Protein AF-0000000072905836 (afdb_homodimer)

Secondary structure (DSSP, 8-state):
--HHHHHHHHHHHHT---BTT--HHHHHHHHHHHHHH--PEEEE-SS-EEEEE--SS-SSEEEEEEE--BEE-TTS-EE-TT-HHHHHHHHHHHHHHHHHS--SSEEEEEEE--TTTT-HHHHTHHHHHHS--SEEEEEEEETTSPTT-EEE-SEEEE-EEEEEEEEEE-B-EETT-GGGSB-HHHHHHHHHHHHGGGGS---SS-EEETTEEESS-EEEEEEEEEEE-S-TTEE-SEEEEEEEEEESSHHHHHHHHHHHHT---TT-EEEEEEEEEE--EEE-HHHHHHHHHHHHHHT--EEE-SS-BSS--GGGGGGGTS-EEEEEEE--S-PPTT-TT----GGGHHHHHHHHHHHHH-/--HHHHHHHHHHHHT---BTT--HHHHHHHHHHHHHH--PEEEE-SS-EEEEE--SS-SSEEEEEEE--BEE-TTS-EE-TT-HHHHHHHHHHHHHHHHHS--SSEEEEEEE--TTTT-HHHHTHHHHHHS--SEEEEEEEETTSPTT-EEE-SEEEE-EEEEEEEEEE-B-EETT-GGGSB-HHHHHHHHHHHHGGGGS---SS-EEETTEEESS-EEEEEEEEEEE-S-TTEE-SEEEEEEEEEESSHHHHHHHHHHHHT---TT-EEEEEEEEEE--EEE-HHHHHHHHHHHHHHT--EEE-SS-BSS--GGGGGGGTS-EEEEEEE--S-PPTT-TT----GGGHHHHHHHHHHHHH-

Organism: NCBI:txid187101

Structure (mmCIF, N/CA/C/O backbone):
data_AF-0000000072905836-model_v1
#
loop_
_entity.id
_entity.type
_entity.pdbx_description
1 polymer 'Peptidase M20 dimerisation domain-containing protein'
#
loop_
_atom_site.group_PDB
_atom_site.id
_atom_site.type_symbol
_atom_site.label_atom_id
_atom_site.label_alt_id
_atom_site.label_comp_id
_atom_site.label_asym_id
_atom_site.label_entity_id
_atom_site.label_seq_id
_atom_site.pdbx_PDB_ins_code
_atom_site.Cartn_x
_atom_site.Cartn_y
_atom_site.Cartn_z
_atom_site.occupancy
_atom_site.B_iso_or_equiv
_atom_site.auth_seq_id
_atom_site.auth_comp_id
_atom_site.auth_asym_id
_atom_site.auth_atom_id
_atom_site.pdbx_PDB_model_num
ATOM 1 N N . MET A 1 1 ? -10.555 -53.812 -10.055 1 70.75 1 MET A N 1
ATOM 2 C CA . MET A 1 1 ? -10.445 -52.719 -9.094 1 70.75 1 MET A CA 1
ATOM 3 C C . MET A 1 1 ? -11.82 -52.156 -8.758 1 70.75 1 MET A C 1
ATOM 5 O O . MET A 1 1 ? -12.664 -52 -9.648 1 70.75 1 MET A O 1
ATOM 9 N N . ASP A 1 2 ? -12.117 -52 -7.547 1 89.94 2 ASP A N 1
ATOM 10 C CA . ASP A 1 2 ? -13.391 -51.469 -7.062 1 89.94 2 ASP A CA 1
ATOM 11 C C . ASP A 1 2 ? -13.414 -49.938 -7.098 1 89.94 2 ASP A C 1
ATOM 13 O O . ASP A 1 2 ? -12.906 -49.281 -6.18 1 89.94 2 ASP A O 1
ATOM 17 N N . ILE A 1 3 ? -14.055 -49.438 -8.156 1 95.62 3 ILE A N 1
ATOM 18 C CA . ILE A 1 3 ? -14.07 -48 -8.383 1 95.62 3 ILE A CA 1
ATOM 19 C C . ILE A 1 3 ? -14.773 -47.312 -7.227 1 95.62 3 ILE A C 1
ATOM 21 O O . ILE A 1 3 ? -14.422 -46.188 -6.863 1 95.62 3 ILE A O 1
ATOM 25 N N . ASN A 1 4 ? -15.703 -47.969 -6.621 1 96.56 4 ASN A N 1
ATOM 26 C CA . ASN A 1 4 ? -16.438 -47.375 -5.504 1 96.56 4 ASN A CA 1
ATOM 27 C C . ASN A 1 4 ? -15.539 -47.125 -4.301 1 96.56 4 ASN A C 1
ATOM 29 O O . ASN A 1 4 ? -15.703 -46.156 -3.58 1 96.56 4 ASN A O 1
ATOM 33 N N . LYS A 1 5 ? -14.648 -48.031 -4.121 1 97.38 5 LYS A N 1
ATOM 34 C CA . LYS A 1 5 ? -13.68 -47.875 -3.041 1 97.38 5 LYS A CA 1
ATOM 35 C C . LYS A 1 5 ? -12.812 -46.625 -3.25 1 97.38 5 LYS A C 1
ATOM 37 O O . LYS A 1 5 ? -12.531 -45.906 -2.301 1 97.38 5 LYS A O 1
ATOM 42 N N . ILE A 1 6 ? -12.43 -46.375 -4.457 1 98.19 6 ILE A N 1
ATOM 43 C CA . ILE A 1 6 ? -11.586 -45.25 -4.785 1 98.19 6 ILE A CA 1
ATOM 44 C C . ILE A 1 6 ? -12.383 -43.938 -4.633 1 98.19 6 ILE A C 1
ATOM 46 O O . ILE A 1 6 ? -11.867 -42.938 -4.121 1 98.19 6 ILE A O 1
ATOM 50 N N . ILE A 1 7 ? -13.633 -43.969 -5.043 1 98.25 7 ILE A N 1
ATOM 51 C CA . ILE A 1 7 ? -14.5 -42.781 -4.938 1 98.25 7 ILE A CA 1
ATOM 52 C C . ILE A 1 7 ? -14.727 -42.438 -3.469 1 98.25 7 ILE A C 1
ATOM 54 O O . ILE A 1 7 ? -14.688 -41.281 -3.088 1 98.25 7 ILE A O 1
ATOM 58 N N . GLU A 1 8 ? -14.945 -43.469 -2.658 1 98.19 8 GLU A N 1
ATOM 59 C CA . GLU A 1 8 ? -15.125 -43.25 -1.227 1 98.19 8 GLU A CA 1
ATOM 60 C C . GLU A 1 8 ? -13.867 -42.656 -0.596 1 98.19 8 GLU A C 1
ATOM 62 O O . GLU A 1 8 ? -13.945 -41.812 0.289 1 98.19 8 GLU A O 1
ATOM 67 N N . PHE A 1 9 ? -12.758 -43.156 -1.013 1 98.19 9 PHE A N 1
ATOM 68 C CA . PHE A 1 9 ? -11.5 -42.625 -0.502 1 98.19 9 PHE A CA 1
ATOM 69 C C . PHE A 1 9 ? -11.336 -41.156 -0.88 1 98.19 9 PHE A C 1
ATOM 71 O O . PHE A 1 9 ? -10.898 -40.344 -0.062 1 98.19 9 PHE A O 1
ATOM 78 N N . ARG A 1 10 ? -11.664 -40.812 -2.164 1 98.44 10 ARG A N 1
ATOM 79 C CA . ARG A 1 10 ? -11.625 -39.438 -2.602 1 98.44 10 ARG A CA 1
ATOM 80 C C . ARG A 1 10 ? -12.469 -38.531 -1.696 1 98.44 10 ARG A C 1
ATOM 82 O O . ARG A 1 10 ? -12.055 -37.438 -1.32 1 98.44 10 ARG A O 1
ATOM 89 N N . LYS A 1 11 ? -13.633 -39.031 -1.305 1 97.94 11 LYS A N 1
ATOM 90 C CA . LYS A 1 11 ? -14.523 -38.281 -0.424 1 97.94 11 LYS A CA 1
ATOM 91 C C . LYS A 1 11 ? -13.906 -38.125 0.96 1 97.94 11 LYS A C 1
ATOM 93 O O . LYS A 1 11 ? -14.102 -37.094 1.605 1 97.94 11 LYS A O 1
ATOM 98 N N . GLU A 1 12 ? -13.227 -39.156 1.392 1 97.75 12 GLU A N 1
ATOM 99 C CA . GLU A 1 12 ? -12.508 -39.062 2.658 1 97.75 12 GLU A CA 1
ATOM 100 C C . GLU A 1 12 ? -11.43 -37.969 2.59 1 97.75 12 GLU A C 1
ATOM 102 O O . GLU A 1 12 ? -11.266 -37.188 3.523 1 97.75 12 GLU A O 1
ATOM 107 N N . LEU A 1 13 ? -10.664 -37.969 1.492 1 98 13 LEU A N 1
ATOM 108 C CA . LEU A 1 13 ? -9.633 -36.969 1.287 1 98 13 LEU A CA 1
ATOM 109 C C . LEU A 1 13 ? -10.234 -35.562 1.258 1 98 13 LEU A C 1
ATOM 111 O O . LEU A 1 13 ? -9.648 -34.625 1.781 1 98 13 LEU A O 1
ATOM 115 N N . HIS A 1 14 ? -11.383 -35.5 0.634 1 97.38 14 HIS A N 1
ATOM 116 C CA . HIS A 1 14 ? -12.078 -34.219 0.492 1 97.38 14 HIS A CA 1
ATOM 117 C C . HIS A 1 14 ? -12.375 -33.594 1.854 1 97.38 14 HIS A C 1
ATOM 119 O O . HIS A 1 14 ? -12.375 -32.375 1.999 1 97.38 14 HIS A O 1
ATOM 125 N N . LYS A 1 15 ? -12.57 -34.406 2.785 1 96.44 15 LYS A N 1
ATOM 126 C CA . LYS A 1 15 ? -12.922 -33.969 4.133 1 96.44 15 LYS A CA 1
ATOM 127 C C . LYS A 1 15 ? -11.672 -33.562 4.922 1 96.44 15 LYS A C 1
ATOM 129 O O . LYS A 1 15 ? -11.773 -33 6.012 1 96.44 15 LYS A O 1
ATOM 134 N N . CYS A 1 16 ? -10.5 -33.812 4.324 1 96.25 16 CYS A N 1
ATOM 135 C CA . CYS A 1 16 ? -9.25 -33.531 5.023 1 96.25 16 CYS A CA 1
ATOM 136 C C . CYS A 1 16 ? -8.367 -32.594 4.223 1 96.25 16 CYS A C 1
ATOM 138 O O . CYS A 1 16 ? -7.246 -32.938 3.846 1 96.25 16 CYS A O 1
ATOM 140 N N . PRO A 1 17 ? -8.859 -31.375 4.043 1 97.25 17 PRO A N 1
ATOM 141 C CA . PRO A 1 17 ? -8.031 -30.406 3.303 1 97.25 17 PRO A CA 1
ATOM 142 C C . PRO A 1 17 ? -6.902 -29.828 4.152 1 97.25 17 PRO A C 1
ATOM 144 O O . PRO A 1 17 ? -7.129 -29.422 5.289 1 97.25 17 PRO A O 1
ATOM 147 N N . GLU A 1 18 ? -5.645 -29.891 3.652 1 98 18 GLU A N 1
ATOM 148 C CA . GLU A 1 18 ? -4.484 -29.25 4.262 1 98 18 GLU A CA 1
ATOM 149 C C . GLU A 1 18 ? -3.699 -28.438 3.23 1 98 18 GLU A C 1
ATOM 151 O O . GLU A 1 18 ? -3.506 -28.891 2.1 1 98 18 GLU A O 1
ATOM 156 N N . ILE A 1 19 ? -3.252 -27.312 3.578 1 96.25 19 ILE A N 1
ATOM 157 C CA . ILE A 1 19 ? -2.619 -26.391 2.645 1 96.25 19 ILE A CA 1
ATOM 158 C C . ILE A 1 19 ? -1.18 -26.828 2.383 1 96.25 19 ILE A C 1
ATOM 160 O O . ILE A 1 19 ? -0.67 -27.734 3.041 1 96.25 19 ILE A O 1
ATOM 164 N N . ALA A 1 20 ? -0.53 -26.141 1.461 1 95 20 ALA A N 1
ATOM 165 C CA . ALA A 1 20 ? 0.83 -26.438 1.013 1 95 20 ALA A CA 1
ATOM 166 C C . ALA A 1 20 ? 1.789 -26.531 2.195 1 95 20 ALA A C 1
ATOM 168 O O . ALA A 1 20 ? 1.793 -25.656 3.068 1 95 20 ALA A O 1
ATOM 169 N N . HIS A 1 21 ? 2.533 -27.578 2.254 1 95.12 21 HIS A N 1
ATOM 170 C CA . HIS A 1 21 ? 3.617 -27.844 3.191 1 95.12 21 HIS A CA 1
ATOM 171 C C . HIS A 1 21 ? 3.074 -28.297 4.547 1 95.12 21 HIS A C 1
ATOM 173 O O . HIS A 1 21 ? 3.846 -28.562 5.469 1 95.12 21 HIS A O 1
ATOM 179 N N . HIS A 1 22 ? 1.764 -28.422 4.711 1 96.12 22 HIS A N 1
ATOM 180 C CA . HIS A 1 22 ? 1.171 -28.828 5.984 1 96.12 22 HIS A CA 1
ATOM 181 C C . HIS A 1 22 ? 0.309 -30.078 5.828 1 96.12 22 HIS A C 1
ATOM 183 O O . HIS A 1 22 ? -0.658 -30.266 6.566 1 96.12 22 HIS A O 1
ATOM 189 N N . GLU A 1 23 ? 0.625 -30.875 4.887 1 97.81 23 GLU A N 1
ATOM 190 C CA . GLU A 1 23 ? -0.243 -32 4.516 1 97.81 23 GLU A CA 1
ATOM 191 C C . GLU A 1 23 ? 0.106 -33.25 5.305 1 97.81 23 GLU A C 1
ATOM 193 O O . GLU A 1 23 ? 0.323 -34.312 4.719 1 97.81 23 GLU A O 1
ATOM 198 N N . VAL A 1 24 ? 0.082 -33.188 6.609 1 97.75 24 VAL A N 1
ATOM 199 C CA . VAL A 1 24 ? 0.482 -34.281 7.461 1 97.75 24 VAL A CA 1
ATOM 200 C C . VAL A 1 24 ? -0.636 -35.344 7.512 1 97.75 24 VAL A C 1
ATOM 202 O O . VAL A 1 24 ? -0.405 -36.5 7.25 1 97.75 24 VAL A O 1
ATOM 205 N N . LYS A 1 25 ? -1.831 -34.906 7.906 1 97.94 25 LYS A N 1
ATOM 206 C CA . LYS A 1 25 ? -2.971 -35.812 7.996 1 97.94 25 LYS A CA 1
ATOM 207 C C . LYS A 1 25 ? -3.311 -36.406 6.629 1 97.94 25 LYS A C 1
ATOM 209 O O . LYS A 1 25 ? -3.652 -37.594 6.523 1 97.94 25 LYS A O 1
ATOM 214 N N . THR A 1 26 ? -3.236 -35.594 5.566 1 98.38 26 THR A N 1
ATOM 215 C CA . THR A 1 26 ? -3.537 -36.031 4.215 1 98.38 26 THR A CA 1
ATOM 216 C C . THR A 1 26 ? -2.584 -37.156 3.795 1 98.38 26 THR A C 1
ATOM 218 O O . THR A 1 26 ? -3.02 -38.188 3.283 1 98.38 26 THR A O 1
ATOM 221 N N . GLN A 1 27 ? -1.314 -37 3.996 1 98.56 27 GLN A N 1
ATOM 222 C CA . GLN A 1 27 ? -0.327 -38 3.633 1 98.56 27 GLN A CA 1
ATOM 223 C C . GLN A 1 27 ? -0.547 -39.312 4.414 1 98.56 27 GLN A C 1
ATOM 225 O O . GLN A 1 27 ? -0.402 -40.406 3.869 1 98.56 27 GLN A O 1
ATOM 230 N N . LYS A 1 28 ? -0.853 -39.125 5.703 1 98.44 28 LYS A N 1
ATOM 231 C CA . LYS A 1 28 ? -1.144 -40.281 6.512 1 98.44 28 LYS A CA 1
ATOM 232 C C . LYS A 1 28 ? -2.316 -41.094 5.938 1 98.44 28 LYS A C 1
ATOM 234 O O . LYS A 1 28 ? -2.271 -42.312 5.867 1 98.44 28 LYS A O 1
ATOM 239 N N . LEU A 1 29 ? -3.361 -40.375 5.566 1 98.56 29 LEU A N 1
ATOM 240 C CA . LEU A 1 29 ? -4.539 -41.031 4.988 1 98.56 29 LEU A CA 1
ATOM 241 C C . LEU A 1 29 ? -4.172 -41.781 3.723 1 98.56 29 LEU A C 1
ATOM 243 O O . LEU A 1 29 ? -4.645 -42.906 3.51 1 98.56 29 LEU A O 1
ATOM 247 N N . ILE A 1 30 ? -3.344 -41.188 2.855 1 98.81 30 ILE A N 1
ATOM 248 C CA . ILE A 1 30 ? -2.955 -41.812 1.595 1 98.81 30 ILE A CA 1
ATOM 249 C C . ILE A 1 30 ? -2.135 -43.062 1.87 1 98.81 30 ILE A C 1
ATOM 251 O O . ILE A 1 30 ? -2.412 -44.125 1.313 1 98.81 30 ILE A O 1
ATOM 255 N N . LYS A 1 31 ? -1.15 -42.969 2.742 1 98.75 31 LYS A N 1
ATOM 256 C CA . LYS A 1 31 ? -0.295 -44.094 3.068 1 98.75 31 LYS A CA 1
ATOM 257 C C . LYS A 1 31 ? -1.104 -45.219 3.688 1 98.75 31 LYS A C 1
ATOM 259 O O . LYS A 1 31 ? -0.899 -46.406 3.355 1 98.75 31 LYS A O 1
ATOM 264 N N . ASP A 1 32 ? -1.98 -44.844 4.637 1 98.69 32 ASP A N 1
ATOM 265 C CA . ASP A 1 32 ? -2.828 -45.844 5.266 1 98.69 32 ASP A CA 1
ATOM 266 C C . ASP A 1 32 ? -3.678 -46.594 4.227 1 98.69 32 ASP A C 1
ATOM 268 O O . ASP A 1 32 ? -3.826 -47.812 4.281 1 98.69 32 ASP A O 1
ATOM 272 N N . PHE A 1 33 ? -4.238 -45.844 3.365 1 98.56 33 PHE A N 1
ATOM 273 C CA . PHE A 1 33 ? -5.043 -46.438 2.309 1 98.56 33 PHE A CA 1
ATOM 274 C C . PHE A 1 33 ? -4.211 -47.406 1.483 1 98.56 33 PHE A C 1
ATOM 276 O O . PHE A 1 33 ? -4.652 -48.531 1.196 1 98.56 33 PHE A O 1
ATOM 283 N N . LEU A 1 34 ? -3.029 -47 1.025 1 98.56 34 LEU A N 1
ATOM 284 C CA . LEU A 1 34 ? -2.158 -47.844 0.209 1 98.56 34 LEU A CA 1
ATOM 285 C C . LEU A 1 34 ? -1.763 -49.125 0.96 1 98.56 34 LEU A C 1
ATOM 287 O O . LEU A 1 34 ? -1.787 -50.219 0.394 1 98.56 34 LEU A O 1
ATOM 291 N N . ARG A 1 35 ? -1.426 -48.938 2.223 1 98.44 35 ARG A N 1
ATOM 292 C CA . ARG A 1 35 ? -1.026 -50.094 3.029 1 98.44 35 ARG A CA 1
ATOM 293 C C . ARG A 1 35 ? -2.168 -51.094 3.154 1 98.44 35 ARG A C 1
ATOM 295 O O . ARG A 1 35 ? -1.936 -52.312 3.18 1 98.44 35 ARG A O 1
ATOM 302 N N . ALA A 1 36 ? -3.322 -50.656 3.213 1 97.94 36 ALA A N 1
ATOM 303 C CA . ALA A 1 36 ? -4.492 -51.5 3.43 1 97.94 36 ALA A CA 1
ATOM 304 C C . ALA A 1 36 ? -4.922 -52.188 2.135 1 97.94 36 ALA A C 1
ATOM 306 O O . ALA A 1 36 ? -5.543 -53.25 2.162 1 97.94 36 ALA A O 1
ATOM 307 N N . ASN A 1 37 ? -4.578 -51.625 1.023 1 97.56 37 ASN A N 1
ATOM 308 C CA . ASN A 1 37 ? -5.242 -52.094 -0.192 1 97.56 37 ASN A CA 1
ATOM 309 C C . ASN A 1 37 ? -4.23 -52.5 -1.256 1 97.56 37 ASN A C 1
ATOM 311 O O . ASN A 1 37 ? -4.613 -52.969 -2.326 1 97.56 37 ASN A O 1
ATOM 315 N N . THR A 1 38 ? -2.975 -52.281 -1.044 1 97.56 38 THR A N 1
ATOM 316 C CA . THR A 1 38 ? -1.96 -52.594 -2.045 1 97.56 38 THR A CA 1
ATOM 317 C C . THR A 1 38 ? -0.714 -53.188 -1.386 1 97.56 38 THR A C 1
ATOM 319 O O . THR A 1 38 ? -0.604 -53.188 -0.158 1 97.56 38 THR A O 1
ATOM 322 N N . ASN A 1 39 ? 0.221 -53.719 -2.207 1 97.12 39 ASN A N 1
ATOM 323 C CA . ASN A 1 39 ? 1.482 -54.25 -1.724 1 97.12 39 ASN A CA 1
ATOM 324 C C . ASN A 1 39 ? 2.674 -53.438 -2.199 1 97.12 39 ASN A C 1
ATOM 326 O O . ASN A 1 39 ? 3.807 -53.906 -2.205 1 97.12 39 ASN A O 1
ATOM 330 N N . VAL A 1 40 ? 2.422 -52.219 -2.627 1 97.81 40 VAL A N 1
ATOM 331 C CA . VAL A 1 40 ? 3.506 -51.375 -3.123 1 97.81 40 VAL A CA 1
ATOM 332 C C . VAL A 1 40 ? 4.445 -51.031 -1.977 1 97.81 40 VAL A C 1
ATOM 334 O O . VAL A 1 40 ? 4.035 -51 -0.813 1 97.81 40 VAL A O 1
ATOM 337 N N . GLU A 1 41 ? 5.676 -50.75 -2.332 1 98.12 41 GLU A N 1
ATOM 338 C CA . GLU A 1 41 ? 6.66 -50.25 -1.368 1 98.12 41 GLU A CA 1
ATOM 339 C C . GLU A 1 41 ? 6.547 -48.75 -1.178 1 98.12 41 GLU A C 1
ATOM 341 O O . GLU A 1 41 ? 6.711 -48 -2.131 1 98.12 41 GLU A O 1
ATOM 346 N N . ILE A 1 42 ? 6.289 -48.375 0.078 1 98.62 42 ILE A N 1
ATOM 347 C CA . ILE A 1 42 ? 6.168 -46.969 0.377 1 98.62 42 ILE A CA 1
ATOM 348 C C . ILE A 1 42 ? 7.488 -46.438 0.932 1 98.62 42 ILE A C 1
ATOM 350 O O . ILE A 1 42 ? 8.039 -47 1.878 1 98.62 42 ILE A O 1
ATOM 354 N N . VAL A 1 43 ? 8 -45.406 0.309 1 98.56 43 VAL A N 1
ATOM 355 C CA . VAL A 1 43 ? 9.211 -44.719 0.766 1 98.56 43 VAL A CA 1
ATOM 356 C C . VAL A 1 43 ? 8.867 -43.344 1.279 1 98.56 43 VAL A C 1
ATOM 358 O O . VAL A 1 43 ? 8.391 -42.5 0.519 1 98.56 43 VAL A O 1
ATOM 361 N N . GLU A 1 44 ? 9.164 -43.125 2.561 1 97.94 44 GLU A N 1
ATOM 362 C CA . GLU A 1 44 ? 8.82 -41.844 3.193 1 97.94 44 GLU A CA 1
ATOM 363 C C . GLU A 1 44 ? 10.023 -40.906 3.254 1 97.94 44 GLU A C 1
ATOM 365 O O . GLU A 1 44 ? 11.141 -41.344 3.525 1 97.94 44 GLU A O 1
ATOM 370 N N . GLU A 1 45 ? 9.828 -39.75 2.85 1 97.12 45 GLU A N 1
ATOM 371 C CA . GLU A 1 45 ? 10.812 -38.688 2.949 1 97.12 45 GLU A CA 1
ATOM 372 C C . GLU A 1 45 ? 10.312 -37.531 3.844 1 97.12 45 GLU A C 1
ATOM 374 O O . GLU A 1 45 ? 9.242 -37.656 4.453 1 97.12 45 GLU A O 1
ATOM 379 N N . ASP A 1 46 ? 11.117 -36.5 4.008 1 94.62 46 ASP A N 1
ATOM 380 C CA . ASP A 1 46 ? 10.727 -35.375 4.844 1 94.62 46 ASP A CA 1
ATOM 381 C C . ASP A 1 46 ? 9.641 -34.531 4.172 1 94.62 46 ASP A C 1
ATOM 383 O O . ASP A 1 46 ? 9.945 -33.656 3.365 1 94.62 46 ASP A O 1
ATOM 387 N N . GLY A 1 47 ? 8.391 -34.812 4.566 1 95.38 47 GLY A N 1
ATOM 388 C CA . GLY A 1 47 ? 7.277 -34 4.102 1 95.38 47 GLY A CA 1
ATOM 389 C C . GLY A 1 47 ? 6.668 -34.5 2.809 1 95.38 47 GLY A C 1
ATOM 390 O O . GLY A 1 47 ? 5.75 -33.906 2.266 1 95.38 47 GLY A O 1
ATOM 391 N N . TRP A 1 48 ? 7.207 -35.5 2.197 1 97.75 48 TRP A N 1
ATOM 392 C CA . TRP A 1 48 ? 6.668 -36.094 0.984 1 97.75 48 TRP A CA 1
ATOM 393 C C . TRP A 1 48 ? 6.98 -37.594 0.938 1 97.75 48 TRP A C 1
ATOM 395 O O . TRP A 1 48 ? 7.652 -38.125 1.825 1 97.75 48 TRP A O 1
ATOM 405 N N . PHE A 1 49 ? 6.379 -38.344 -0.027 1 98.62 49 PHE A N 1
ATOM 406 C CA . PHE A 1 49 ? 6.625 -39.781 -0.122 1 98.62 49 PHE A CA 1
ATOM 407 C C . PHE A 1 49 ? 6.312 -40.312 -1.523 1 98.62 49 PHE A C 1
ATOM 409 O O . PHE A 1 49 ? 5.781 -39.562 -2.355 1 98.62 49 PHE A O 1
ATOM 416 N N . TYR A 1 50 ? 6.785 -41.438 -1.839 1 98.81 50 TYR A N 1
ATOM 417 C CA . TYR A 1 50 ? 6.461 -42.094 -3.092 1 98.81 50 TYR A CA 1
ATOM 418 C C . TYR A 1 50 ? 6.336 -43.594 -2.881 1 98.81 50 TYR A C 1
ATOM 420 O O . TYR A 1 50 ? 6.691 -44.125 -1.821 1 98.81 50 TYR A O 1
ATOM 428 N N . ALA A 1 51 ? 5.711 -44.281 -3.812 1 98.81 51 ALA A N 1
ATOM 429 C CA . ALA A 1 51 ? 5.586 -45.75 -3.826 1 98.81 51 ALA A CA 1
ATOM 430 C C . ALA A 1 51 ? 6.277 -46.344 -5.047 1 98.81 51 ALA A C 1
ATOM 432 O O . ALA A 1 51 ? 6.434 -45.688 -6.07 1 98.81 51 ALA A O 1
ATOM 433 N N . LYS A 1 52 ? 6.699 -47.562 -4.91 1 98.5 52 LYS A N 1
ATOM 434 C CA . LYS A 1 52 ? 7.398 -48.281 -5.988 1 98.5 52 LYS A CA 1
ATOM 435 C C . LYS A 1 52 ? 6.719 -49.594 -6.316 1 98.5 52 LYS A C 1
ATOM 437 O O . LYS A 1 52 ? 6.246 -50.312 -5.418 1 98.5 52 LYS A O 1
ATOM 442 N N . MET A 1 53 ? 6.625 -49.812 -7.582 1 98.38 53 MET A N 1
ATOM 443 C CA . MET A 1 53 ? 6.16 -51.094 -8.102 1 98.38 53 MET A CA 1
ATOM 444 C C . MET A 1 53 ? 7.168 -51.688 -9.086 1 98.38 53 MET A C 1
ATOM 446 O O . MET A 1 53 ? 7.496 -51.062 -10.094 1 98.38 53 MET A O 1
ATOM 450 N N . LYS A 1 54 ? 7.641 -52.906 -8.734 1 97.44 54 LYS A N 1
ATOM 451 C CA . LYS A 1 54 ? 8.578 -53.562 -9.633 1 97.44 54 LYS A CA 1
ATOM 452 C C . LYS A 1 54 ? 7.855 -54.125 -10.852 1 97.44 54 LYS A C 1
ATOM 454 O O . LYS A 1 54 ? 6.797 -54.75 -10.719 1 97.44 54 LYS A O 1
ATOM 459 N N . GLY A 1 55 ? 8.414 -53.906 -12.031 1 97.25 55 GLY A N 1
ATOM 460 C CA . GLY A 1 55 ? 7.867 -54.469 -13.258 1 97.25 55 GLY A CA 1
ATOM 461 C C . GLY A 1 55 ? 8.195 -55.938 -13.445 1 97.25 55 GLY A C 1
ATOM 462 O O . GLY A 1 55 ? 9.031 -56.469 -12.727 1 97.25 55 GLY A O 1
ATOM 463 N N . LEU A 1 56 ? 7.527 -56.531 -14.367 1 97.25 56 LEU A N 1
ATOM 464 C CA . LEU A 1 56 ? 7.727 -57.938 -14.656 1 97.25 56 LEU A CA 1
ATOM 465 C C . LEU A 1 56 ? 9.062 -58.156 -15.352 1 97.25 56 LEU A C 1
ATOM 467 O O . LEU A 1 56 ? 9.766 -59.125 -15.055 1 97.25 56 LEU A O 1
ATOM 471 N N . ASN A 1 57 ? 9.383 -57.344 -16.328 1 96.88 57 ASN A N 1
ATOM 472 C CA . ASN A 1 57 ? 10.625 -57.344 -17.094 1 96.88 57 ASN A CA 1
ATOM 473 C C . ASN A 1 57 ? 11.055 -55.938 -17.469 1 96.88 57 ASN A C 1
ATOM 475 O O . ASN A 1 57 ? 11.062 -55.562 -18.641 1 96.88 57 ASN A O 1
ATOM 479 N N . PRO A 1 58 ? 11.523 -55.25 -16.453 1 96.62 58 PRO A N 1
ATOM 480 C CA . PRO A 1 58 ? 11.703 -53.812 -16.609 1 96.62 58 PRO A CA 1
ATOM 481 C C . PRO A 1 58 ? 12.883 -53.469 -17.531 1 96.62 58 PRO A C 1
ATOM 483 O O . PRO A 1 58 ? 13.938 -54.094 -17.438 1 96.62 58 PRO A O 1
ATOM 486 N N . THR A 1 59 ? 12.695 -52.562 -18.406 1 97.06 59 THR A N 1
ATOM 487 C CA . THR A 1 59 ? 13.75 -51.969 -19.219 1 97.06 59 THR A CA 1
ATOM 488 C C . THR A 1 59 ? 13.914 -50.5 -18.906 1 97.06 59 THR A C 1
ATOM 490 O O . THR A 1 59 ? 14.898 -49.875 -19.297 1 97.06 59 THR A O 1
ATOM 493 N N . LYS A 1 60 ? 13.016 -49.906 -18.266 1 97.75 60 LYS A N 1
ATOM 494 C CA . LYS A 1 60 ? 13.047 -48.531 -17.828 1 97.75 60 LYS A CA 1
ATOM 495 C C . LYS A 1 60 ? 12.18 -48.312 -16.578 1 97.75 60 LYS A C 1
ATOM 497 O O . LYS A 1 60 ? 11.5 -49.25 -16.141 1 97.75 60 LYS A O 1
ATOM 502 N N . THR A 1 61 ? 12.242 -47.156 -15.992 1 98.44 61 THR A N 1
ATOM 503 C CA . THR A 1 61 ? 11.406 -46.75 -14.875 1 98.44 61 THR A CA 1
ATOM 504 C C . THR A 1 61 ? 10.562 -45.531 -15.25 1 98.44 61 THR A C 1
ATOM 506 O O . THR A 1 61 ? 11.094 -44.531 -15.734 1 98.44 61 THR A O 1
ATOM 509 N N . ILE A 1 62 ? 9.273 -45.625 -15.102 1 98.31 62 ILE A N 1
ATOM 510 C CA . ILE A 1 62 ? 8.352 -44.531 -15.359 1 98.31 62 ILE A CA 1
ATOM 511 C C . ILE A 1 62 ? 7.805 -44 -14.039 1 98.31 62 ILE A C 1
ATOM 513 O O . ILE A 1 62 ? 7.641 -44.75 -13.078 1 98.31 62 ILE A O 1
ATOM 517 N N . ALA A 1 63 ? 7.59 -42.719 -13.961 1 98.81 63 ALA A N 1
ATOM 518 C CA . ALA A 1 63 ? 7.027 -42.125 -12.75 1 98.81 63 ALA A CA 1
ATOM 519 C C . ALA A 1 63 ? 5.707 -41.406 -13.055 1 98.81 63 ALA A C 1
ATOM 521 O O . ALA A 1 63 ? 5.535 -40.812 -14.125 1 98.81 63 ALA A O 1
ATOM 522 N N . PHE A 1 64 ? 4.766 -41.5 -12.156 1 98.94 64 PHE A N 1
ATOM 523 C CA . PHE A 1 64 ? 3.527 -40.75 -12.141 1 98.94 64 PHE A CA 1
ATOM 524 C C . PHE A 1 64 ? 3.479 -39.812 -10.93 1 98.94 64 PHE A C 1
ATOM 526 O O . PHE A 1 64 ? 3.799 -40.219 -9.812 1 98.94 64 PHE A O 1
ATOM 533 N N . ARG A 1 65 ? 3.105 -38.531 -11.125 1 98.88 65 ARG A N 1
ATOM 534 C CA . ARG A 1 65 ? 3.023 -37.531 -10.039 1 98.88 65 ARG A CA 1
ATOM 535 C C . ARG A 1 65 ? 1.574 -37.188 -9.727 1 98.88 65 ARG A C 1
ATOM 537 O O . ARG A 1 65 ? 0.78 -36.938 -10.633 1 98.88 65 ARG A O 1
ATOM 544 N N . SER A 1 66 ? 1.181 -37.25 -8.5 1 98.62 66 SER A N 1
ATOM 545 C CA . SER A 1 66 ? -0.062 -36.656 -8 1 98.62 66 SER A CA 1
ATOM 546 C C . SER A 1 66 ? 0.202 -35.688 -6.855 1 98.62 66 SER A C 1
ATOM 548 O O . SER A 1 66 ? 1.071 -35.906 -6.016 1 98.62 66 SER A O 1
ATOM 550 N N . ASP A 1 67 ? -0.463 -34.594 -6.871 1 98.12 67 ASP A N 1
ATOM 551 C CA . ASP A 1 67 ? -0.409 -33.625 -5.777 1 98.12 67 ASP A CA 1
ATOM 552 C C . ASP A 1 67 ? -1.588 -33.812 -4.824 1 98.12 67 ASP A C 1
ATOM 554 O O . ASP A 1 67 ? -2.516 -34.594 -5.117 1 98.12 67 ASP A O 1
ATOM 558 N N . HIS A 1 68 ? -1.435 -33.219 -3.566 1 98.38 68 HIS A N 1
ATOM 559 C CA . HIS A 1 68 ? -2.516 -33.531 -2.631 1 98.38 68 HIS A CA 1
ATOM 560 C C . HIS A 1 68 ? -2.766 -32.344 -1.691 1 98.38 68 HIS A C 1
ATOM 562 O O . HIS A 1 68 ? -3.555 -32.469 -0.75 1 98.38 68 HIS A O 1
ATOM 568 N N . ASP A 1 69 ? -2.125 -31.172 -1.957 1 97.56 69 ASP A N 1
ATOM 569 C CA . ASP A 1 69 ? -2.377 -30.016 -1.11 1 97.56 69 ASP A CA 1
ATOM 570 C C . ASP A 1 69 ? -3.717 -29.359 -1.453 1 97.56 69 ASP A C 1
ATOM 572 O O . ASP A 1 69 ? -4.258 -29.578 -2.539 1 97.56 69 ASP A O 1
ATOM 576 N N . ALA A 1 70 ? -4.266 -28.609 -0.44 1 97.12 70 ALA A N 1
ATOM 577 C CA . ALA A 1 70 ? -5.504 -27.859 -0.591 1 97.12 70 ALA A CA 1
ATOM 578 C C . ALA A 1 70 ? -5.234 -26.359 -0.608 1 97.12 70 ALA A C 1
ATOM 580 O O . ALA A 1 70 ? -4.078 -25.922 -0.628 1 97.12 70 ALA A O 1
ATOM 581 N N . ILE A 1 71 ? -6.328 -25.578 -0.802 1 94.31 71 ILE A N 1
ATOM 582 C CA . ILE A 1 71 ? -6.203 -24.125 -0.841 1 94.31 71 ILE A CA 1
ATOM 583 C C . ILE A 1 71 ? -7.172 -23.5 0.16 1 94.31 71 ILE A C 1
ATOM 585 O O . ILE A 1 71 ? -7.969 -24.203 0.785 1 94.31 71 ILE A O 1
ATOM 589 N N . MET A 1 72 ? -6.973 -22.203 0.37 1 91.31 72 MET A N 1
ATOM 590 C CA . MET A 1 72 ? -7.852 -21.422 1.242 1 91.31 72 MET A CA 1
ATOM 591 C C . MET A 1 72 ? -8.898 -20.672 0.428 1 91.31 72 MET A C 1
ATOM 593 O O . MET A 1 72 ? -8.586 -20.109 -0.627 1 91.31 72 MET A O 1
ATOM 597 N N . ASN A 1 73 ? -10.133 -20.625 0.923 1 88.19 73 ASN A N 1
ATOM 598 C CA . ASN A 1 73 ? -11.148 -19.812 0.272 1 88.19 73 ASN A CA 1
ATOM 599 C C . ASN A 1 73 ? -11.172 -18.391 0.845 1 88.19 73 ASN A C 1
ATOM 601 O O . ASN A 1 73 ? -10.305 -18.016 1.628 1 88.19 73 ASN A O 1
ATOM 605 N N . SER A 1 74 ? -12.102 -17.641 0.322 1 78.56 74 SER A N 1
ATOM 606 C CA . SER A 1 74 ? -12.188 -16.234 0.703 1 78.56 74 SER A CA 1
ATOM 607 C C . SER A 1 74 ? -12.508 -16.078 2.186 1 78.56 74 SER A C 1
ATOM 609 O O . SER A 1 74 ? -12.211 -15.039 2.785 1 78.56 74 SER A O 1
ATOM 611 N N . LYS A 1 75 ? -13.094 -17.078 2.9 1 90.12 75 LYS A N 1
ATOM 612 C CA . LYS A 1 75 ? -13.453 -17.047 4.316 1 90.12 75 LYS A CA 1
ATOM 613 C C . LYS A 1 75 ? -12.344 -17.641 5.176 1 90.12 75 LYS A C 1
ATOM 615 O O . LYS A 1 75 ? -12.562 -17.969 6.348 1 90.12 75 LYS A O 1
ATOM 620 N N . ASN A 1 76 ? -11.227 -17.906 4.492 1 87.75 76 ASN A N 1
ATOM 621 C CA . ASN A 1 76 ? -10.062 -18.469 5.156 1 87.75 76 ASN A CA 1
ATOM 622 C C . ASN A 1 76 ? -10.312 -19.906 5.609 1 87.75 76 ASN A C 1
ATOM 624 O O . ASN A 1 76 ? -9.867 -20.312 6.684 1 87.75 76 ASN A O 1
ATOM 628 N N . GLU A 1 77 ? -11.047 -20.562 4.871 1 94.12 77 GLU A N 1
ATOM 629 C CA . GLU A 1 77 ? -11.289 -21.984 5.113 1 94.12 77 GLU A CA 1
ATOM 630 C C . GLU A 1 77 ? -10.562 -22.844 4.09 1 94.12 77 GLU A C 1
ATOM 632 O O . GLU A 1 77 ? -10.555 -22.531 2.896 1 94.12 77 GLU A O 1
ATOM 637 N N . MET A 1 78 ? -9.984 -23.891 4.57 1 95.44 78 MET A N 1
ATOM 638 C CA . MET A 1 78 ? -9.266 -24.797 3.689 1 95.44 78 MET A CA 1
ATOM 639 C C . MET A 1 78 ? -10.234 -25.719 2.953 1 95.44 78 MET A C 1
ATOM 641 O O . MET A 1 78 ? -11.211 -26.188 3.535 1 95.44 78 MET A O 1
ATOM 645 N N . PHE A 1 79 ? -10.008 -25.953 1.712 1 95.62 79 PHE A N 1
ATOM 646 C CA . PHE A 1 79 ? -10.805 -26.906 0.95 1 95.62 79 PHE A CA 1
ATOM 647 C C . PHE A 1 79 ? -10.055 -27.375 -0.287 1 95.62 79 PHE A C 1
ATOM 649 O O . PHE A 1 79 ? -9.117 -26.719 -0.741 1 95.62 79 PHE A O 1
ATOM 656 N N . HIS A 1 80 ? -10.422 -28.531 -0.828 1 96.25 80 HIS A N 1
ATOM 657 C CA . HIS A 1 80 ? -9.828 -29.031 -2.062 1 96.25 80 HIS A CA 1
ATOM 658 C C . HIS A 1 80 ? -10.453 -28.359 -3.283 1 96.25 80 HIS A C 1
ATOM 660 O O . HIS A 1 80 ? -11.102 -29.031 -4.098 1 96.25 80 HIS A O 1
ATOM 666 N N . GLY A 1 81 ? -10.102 -27.141 -3.443 1 94.88 81 GLY A N 1
ATOM 667 C CA . GLY A 1 81 ? -10.703 -26.328 -4.492 1 94.88 81 GLY A CA 1
ATOM 668 C C . GLY A 1 81 ? -10.008 -26.469 -5.832 1 94.88 81 GLY A C 1
ATOM 669 O O . GLY A 1 81 ? -10.422 -25.859 -6.82 1 94.88 81 GLY A O 1
ATOM 670 N N . CYS A 1 82 ? -8.984 -27.281 -5.914 1 95.19 82 CYS A N 1
ATOM 671 C CA . CYS A 1 82 ? -8.242 -27.438 -7.156 1 95.19 82 CYS A CA 1
ATOM 672 C C . CYS A 1 82 ? -8.281 -28.891 -7.625 1 95.19 82 CYS A C 1
ATOM 674 O O . CYS A 1 82 ? -7.633 -29.25 -8.609 1 95.19 82 CYS A O 1
ATOM 676 N N . GLY A 1 83 ? -8.914 -29.781 -6.84 1 97.31 83 GLY A N 1
ATOM 677 C CA . GLY A 1 83 ? -9.172 -31.141 -7.273 1 97.31 83 GLY A CA 1
ATOM 678 C C . GLY A 1 83 ? -8.031 -32.094 -6.973 1 97.31 83 GLY A C 1
ATOM 679 O O . GLY A 1 83 ? -7.969 -33.188 -7.527 1 97.31 83 GLY A O 1
ATOM 680 N N . HIS A 1 84 ? -7.09 -31.688 -6.07 1 98.38 84 HIS A N 1
ATOM 681 C CA . HIS A 1 84 ? -5.945 -32.531 -5.781 1 98.38 84 HIS A CA 1
ATOM 682 C C . HIS A 1 84 ? -6.379 -33.812 -5.094 1 98.38 84 HIS A C 1
ATOM 684 O O . HIS A 1 84 ? -5.691 -34.844 -5.188 1 98.38 84 HIS A O 1
ATOM 690 N N . ASP A 1 85 ? -7.504 -33.781 -4.398 1 98.31 85 ASP A N 1
ATOM 691 C CA . ASP A 1 85 ? -8.062 -35 -3.838 1 98.31 85 ASP A CA 1
ATOM 692 C C . ASP A 1 85 ? -8.438 -36 -4.941 1 98.31 85 ASP A C 1
ATOM 694 O O . ASP A 1 85 ? -8.25 -37.219 -4.785 1 98.31 85 ASP A O 1
ATOM 698 N N . GLY A 1 86 ? -8.914 -35.531 -6.035 1 98.56 86 GLY A N 1
ATOM 699 C CA . GLY A 1 86 ? -9.188 -36.344 -7.195 1 98.56 86 GLY A CA 1
ATOM 700 C C . GLY A 1 86 ? -7.938 -36.938 -7.82 1 98.56 86 GLY A C 1
ATOM 701 O O . GLY A 1 86 ? -7.906 -38.094 -8.195 1 98.56 86 GLY A O 1
ATOM 702 N N . HIS A 1 87 ? -6.848 -36.094 -7.969 1 98.81 87 HIS A N 1
ATOM 703 C CA . HIS A 1 87 ? -5.574 -36.594 -8.484 1 98.81 87 HIS A CA 1
ATOM 704 C C . HIS A 1 87 ? -5.047 -37.75 -7.664 1 98.81 87 HIS A C 1
ATOM 706 O O . HIS A 1 87 ? -4.613 -38.75 -8.219 1 98.81 87 HIS A O 1
ATOM 712 N N . THR A 1 88 ? -5.098 -37.562 -6.383 1 98.75 88 THR A N 1
ATOM 713 C CA . THR A 1 88 ? -4.605 -38.562 -5.457 1 98.75 88 THR A CA 1
ATOM 714 C C . THR A 1 88 ? -5.422 -39.844 -5.566 1 98.75 88 THR A C 1
ATOM 716 O O . THR A 1 88 ? -4.867 -40.969 -5.586 1 98.75 88 THR A O 1
ATOM 719 N N . ALA A 1 89 ? -6.715 -39.719 -5.629 1 98.75 89 ALA A N 1
ATOM 720 C CA . ALA A 1 89 ? -7.586 -40.875 -5.789 1 98.75 89 ALA A CA 1
ATOM 721 C C . ALA A 1 89 ? -7.262 -41.625 -7.074 1 98.75 89 ALA A C 1
ATOM 723 O O . ALA A 1 89 ? -7.195 -42.844 -7.078 1 98.75 89 ALA A O 1
ATOM 724 N N . ILE A 1 90 ? -7.074 -40.906 -8.125 1 98.81 90 ILE A N 1
ATOM 725 C CA . ILE A 1 90 ? -6.723 -41.5 -9.406 1 98.81 90 ILE A CA 1
ATOM 726 C C . ILE A 1 90 ? -5.426 -42.312 -9.273 1 98.81 90 ILE A C 1
ATOM 728 O O . ILE A 1 90 ? -5.332 -43.438 -9.742 1 98.81 90 ILE A O 1
ATOM 732 N N . MET A 1 91 ? -4.457 -41.719 -8.617 1 98.88 91 MET A N 1
ATOM 733 C CA . MET A 1 91 ? -3.168 -42.406 -8.438 1 98.88 91 MET A CA 1
ATOM 734 C C . MET A 1 91 ? -3.33 -43.688 -7.645 1 98.88 91 MET A C 1
ATOM 736 O O . MET A 1 91 ? -2.801 -44.719 -8.031 1 98.88 91 MET A O 1
ATOM 740 N N . CYS A 1 92 ? -4.086 -43.625 -6.535 1 98.75 92 CYS A N 1
ATOM 741 C CA . CYS A 1 92 ? -4.324 -44.812 -5.715 1 98.75 92 CYS A CA 1
ATOM 742 C C . CYS A 1 92 ? -5.059 -45.875 -6.508 1 98.75 92 CYS A C 1
ATOM 744 O O . CYS A 1 92 ? -4.711 -47.062 -6.43 1 98.75 92 CYS A O 1
ATOM 746 N N . GLY A 1 93 ? -6.055 -45.469 -7.254 1 98.75 93 GLY A N 1
ATOM 747 C CA . GLY A 1 93 ? -6.75 -46.406 -8.125 1 98.75 93 GLY A CA 1
ATOM 748 C C . GLY A 1 93 ? -5.852 -47.031 -9.18 1 98.75 93 GLY A C 1
ATOM 749 O O . GLY A 1 93 ? -5.988 -48.188 -9.508 1 98.75 93 GLY A O 1
ATOM 750 N N . THR A 1 94 ? -4.941 -46.219 -9.758 1 98.75 94 THR A N 1
ATOM 751 C CA . THR A 1 94 ? -3.975 -46.719 -10.734 1 98.75 94 THR A CA 1
ATOM 752 C C . THR A 1 94 ? -3.104 -47.812 -10.109 1 98.75 94 THR A C 1
ATOM 754 O O . THR A 1 94 ? -2.893 -48.844 -10.719 1 98.75 94 THR A O 1
ATOM 757 N N . ILE A 1 95 ? -2.623 -47.562 -8.906 1 98.69 95 ILE A N 1
ATOM 758 C CA . ILE A 1 95 ? -1.78 -48.531 -8.211 1 98.69 95 ILE A CA 1
ATOM 759 C C . ILE A 1 95 ? -2.545 -49.844 -8.023 1 98.69 95 ILE A C 1
ATOM 761 O O . ILE A 1 95 ? -2.029 -50.906 -8.328 1 98.69 95 ILE A O 1
ATOM 765 N N . MET A 1 96 ? -3.76 -49.75 -7.547 1 98.25 96 MET A N 1
ATOM 766 C CA . MET A 1 96 ? -4.578 -50.938 -7.324 1 98.25 96 MET A CA 1
ATOM 767 C C . MET A 1 96 ? -4.809 -51.719 -8.633 1 98.25 96 MET A C 1
ATOM 769 O O . MET A 1 96 ? -4.73 -52.938 -8.664 1 98.25 96 MET A O 1
ATOM 773 N N . ALA A 1 97 ? -5.105 -51 -9.68 1 98 97 ALA A N 1
ATOM 774 C CA . ALA A 1 97 ? -5.348 -51.594 -10.984 1 98 97 ALA A CA 1
ATOM 775 C C . ALA A 1 97 ? -4.102 -52.312 -11.492 1 98 97 ALA A C 1
ATOM 777 O O . ALA A 1 97 ? -4.195 -53.406 -12.078 1 98 97 ALA A O 1
ATOM 778 N N . LEU A 1 98 ? -2.939 -51.75 -11.266 1 97.88 98 LEU A N 1
ATOM 779 C CA . LEU A 1 98 ? -1.688 -52.312 -11.758 1 97.88 98 LEU A CA 1
ATOM 780 C C . LEU A 1 98 ? -1.267 -53.531 -10.922 1 97.88 98 LEU A C 1
ATOM 782 O O . LEU A 1 98 ? -0.482 -54.344 -11.383 1 97.88 98 LEU A O 1
ATOM 786 N N . GLU A 1 99 ? -1.704 -53.562 -9.703 1 95.56 99 GLU A N 1
ATOM 787 C CA . GLU A 1 99 ? -1.456 -54.75 -8.906 1 95.56 99 GLU A CA 1
ATOM 788 C C . GLU A 1 99 ? -2.127 -55.969 -9.523 1 95.56 99 GLU A C 1
ATOM 790 O O . GLU A 1 99 ? -1.595 -57.094 -9.453 1 95.56 99 GLU A O 1
ATOM 795 N N . GLU A 1 100 ? -3.258 -55.719 -10.047 1 94.56 100 GLU A N 1
ATOM 796 C CA . GLU A 1 100 ? -4.004 -56.781 -10.695 1 94.56 100 GLU A CA 1
ATOM 797 C C . GLU A 1 100 ? -3.43 -57.125 -12.078 1 94.56 100 GLU A C 1
ATOM 799 O O . GLU A 1 100 ? -3.561 -58.219 -12.562 1 94.56 100 GLU A O 1
ATOM 804 N N . ASP A 1 101 ? -2.846 -56.188 -12.68 1 95.75 101 ASP A N 1
ATOM 805 C CA . ASP A 1 101 ? -2.242 -56.281 -14 1 95.75 101 ASP A CA 1
ATOM 806 C C . ASP A 1 101 ? -0.86 -55.656 -14.023 1 95.75 101 ASP A C 1
ATOM 808 O O . ASP A 1 101 ? -0.697 -54.531 -14.539 1 95.75 101 ASP A O 1
ATOM 812 N N . ARG A 1 102 ? 0.118 -56.375 -13.633 1 96.5 102 ARG A N 1
ATOM 813 C CA . ARG A 1 102 ? 1.455 -55.844 -13.375 1 96.5 102 ARG A CA 1
ATOM 814 C C . ARG A 1 102 ? 2.094 -55.344 -14.664 1 96.5 102 ARG A C 1
ATOM 816 O O . ARG A 1 102 ? 2.047 -56 -15.695 1 96.5 102 ARG A O 1
ATOM 823 N N . PRO A 1 103 ? 2.629 -54.156 -14.625 1 97.31 103 PRO A N 1
ATOM 824 C CA . PRO A 1 103 ? 3.291 -53.625 -15.812 1 97.31 103 PRO A CA 1
ATOM 825 C C . PRO A 1 103 ? 4.645 -54.281 -16.094 1 97.31 103 PRO A C 1
ATOM 827 O O . PRO A 1 103 ? 5.195 -54.938 -15.211 1 97.31 103 PRO A O 1
ATOM 830 N N . PHE A 1 104 ? 5.125 -54.094 -17.312 1 96.38 104 PHE A N 1
ATOM 831 C CA . PHE A 1 104 ? 6.422 -54.625 -17.672 1 96.38 104 PHE A CA 1
ATOM 832 C C . PHE A 1 104 ? 7.551 -53.844 -17.016 1 96.38 104 PHE A C 1
ATOM 834 O O . PHE A 1 104 ? 8.5 -54.438 -16.5 1 96.38 104 PHE A O 1
ATOM 841 N N . ASN A 1 105 ? 7.441 -52.562 -17 1 98 105 ASN A N 1
ATOM 842 C CA . ASN A 1 105 ? 8.492 -51.688 -16.484 1 98 105 ASN A CA 1
ATOM 843 C C . ASN A 1 105 ? 8.242 -51.312 -15.031 1 98 105 ASN A C 1
ATOM 845 O O . ASN A 1 105 ? 7.133 -51.469 -14.523 1 98 105 ASN A O 1
ATOM 849 N N . ASN A 1 106 ? 9.344 -50.844 -14.391 1 98.31 106 ASN A N 1
ATOM 850 C CA . ASN A 1 106 ? 9.188 -50.312 -13.039 1 98.31 106 ASN A CA 1
ATOM 851 C C . ASN A 1 106 ? 8.336 -49.062 -13.047 1 98.31 106 ASN A C 1
ATOM 853 O O . ASN A 1 106 ? 8.398 -48.25 -13.984 1 98.31 106 ASN A O 1
ATOM 857 N N . VAL A 1 107 ? 7.57 -48.875 -12 1 98.75 107 VAL A N 1
ATOM 858 C CA . VAL A 1 107 ? 6.766 -47.656 -11.883 1 98.75 107 VAL A CA 1
ATOM 859 C C . VAL A 1 107 ? 6.984 -47.031 -10.508 1 98.75 107 VAL A C 1
ATOM 861 O O . VAL A 1 107 ? 6.984 -47.719 -9.492 1 98.75 107 VAL A O 1
ATOM 864 N N . ILE A 1 108 ? 7.23 -45.75 -10.492 1 98.81 108 ILE A N 1
ATOM 865 C CA . ILE A 1 108 ? 7.27 -44.938 -9.273 1 98.81 108 ILE A CA 1
ATOM 866 C C . ILE A 1 108 ? 6.035 -44.031 -9.219 1 98.81 108 ILE A C 1
ATOM 868 O O . ILE A 1 108 ? 5.656 -43.406 -10.219 1 98.81 108 ILE A O 1
ATOM 872 N N . PHE A 1 109 ? 5.355 -44.031 -8.094 1 98.88 109 PHE A N 1
ATOM 873 C CA . PHE A 1 109 ? 4.195 -43.188 -7.836 1 98.88 109 PHE A CA 1
ATOM 874 C C . PHE A 1 109 ? 4.535 -42.094 -6.84 1 98.88 109 PHE A C 1
ATOM 876 O O . PHE A 1 109 ? 4.582 -42.344 -5.633 1 98.88 109 PHE A O 1
ATOM 883 N N . LEU A 1 110 ? 4.734 -40.875 -7.355 1 98.88 110 LEU A N 1
ATOM 884 C CA . LEU A 1 110 ? 5.137 -39.75 -6.527 1 98.88 110 LEU A CA 1
ATOM 885 C C . LEU A 1 110 ? 3.92 -39 -5.98 1 98.88 110 LEU A C 1
ATOM 887 O O . LEU A 1 110 ? 3.094 -38.5 -6.75 1 98.88 110 LEU A O 1
ATOM 891 N N . PHE A 1 111 ? 3.752 -38.969 -4.699 1 98.81 111 PHE A N 1
ATOM 892 C CA . PHE A 1 111 ? 2.76 -38.125 -4.023 1 98.81 111 PHE A CA 1
ATOM 893 C C . PHE A 1 111 ? 3.381 -36.812 -3.541 1 98.81 111 PHE A C 1
ATOM 895 O O . PHE A 1 111 ? 3.971 -36.781 -2.459 1 98.81 111 PHE A O 1
ATOM 902 N N . GLN A 1 112 ? 3.211 -35.781 -4.375 1 98.75 112 GLN A N 1
ATOM 903 C CA . GLN A 1 112 ? 3.924 -34.531 -4.211 1 98.75 112 GLN A CA 1
ATOM 904 C C . GLN A 1 112 ? 3.123 -33.562 -3.354 1 98.75 112 GLN A C 1
ATOM 906 O O . GLN A 1 112 ? 1.936 -33.344 -3.602 1 98.75 112 GLN A O 1
ATOM 911 N N . PRO A 1 113 ? 3.709 -32.906 -2.328 1 98.06 113 PRO A N 1
ATOM 912 C CA . PRO A 1 113 ? 3.053 -31.844 -1.57 1 98.06 113 PRO A CA 1
ATOM 913 C C . PRO A 1 113 ? 3.205 -30.484 -2.229 1 98.06 113 PRO A C 1
ATOM 915 O O . PRO A 1 113 ? 3.975 -30.328 -3.18 1 98.06 113 PRO A O 1
ATOM 918 N N . ALA A 1 114 ? 2.486 -29.547 -1.821 1 96.88 114 ALA A N 1
ATOM 919 C CA . ALA A 1 114 ? 2.717 -28.109 -1.935 1 96.88 114 ALA A CA 1
ATOM 920 C C . ALA A 1 114 ? 2.812 -27.688 -3.396 1 96.88 114 ALA A C 1
ATOM 922 O O . ALA A 1 114 ? 3.738 -26.969 -3.779 1 96.88 114 ALA A O 1
ATOM 923 N N . GLU A 1 115 ? 1.903 -28.156 -4.242 1 96.19 115 GLU A N 1
ATOM 924 C CA . GLU A 1 115 ? 1.854 -27.719 -5.633 1 96.19 115 GLU A CA 1
ATOM 925 C C . GLU A 1 115 ? 1.399 -26.266 -5.738 1 96.19 115 GLU A C 1
ATOM 927 O O . GLU A 1 115 ? 1.938 -25.484 -6.539 1 96.19 115 GLU A O 1
ATOM 932 N N . GLU A 1 116 ? 0.555 -25.844 -4.93 1 93.06 116 GLU A N 1
ATOM 933 C CA . GLU A 1 116 ? -0.19 -24.594 -5.07 1 93.06 116 GLU A CA 1
ATOM 934 C C . GLU A 1 116 ? 0.723 -23.375 -4.898 1 93.06 116 GLU A C 1
ATOM 936 O O . GLU A 1 116 ? 0.405 -22.281 -5.367 1 93.06 116 GLU A O 1
ATOM 941 N N . ASN A 1 117 ? 1.833 -23.578 -4.258 1 90.62 117 ASN A N 1
ATOM 942 C CA . ASN A 1 117 ? 2.752 -22.453 -4.109 1 90.62 117 ASN A CA 1
ATOM 943 C C . ASN A 1 117 ? 4.043 -22.688 -4.895 1 90.62 117 ASN A C 1
ATOM 945 O O . ASN A 1 117 ? 5.031 -21.984 -4.68 1 90.62 117 ASN A O 1
ATOM 949 N N . GLY A 1 118 ? 4.039 -23.719 -5.703 1 92.44 118 GLY A N 1
ATOM 950 C CA . GLY A 1 118 ? 5.164 -23.969 -6.59 1 92.44 118 GLY A CA 1
ATOM 951 C C . GLY A 1 118 ? 6.352 -24.594 -5.879 1 92.44 118 GLY A C 1
ATOM 952 O O . GLY A 1 118 ? 7.422 -24.75 -6.477 1 92.44 118 GLY A O 1
ATOM 953 N N . GLY A 1 119 ? 6.219 -24.984 -4.652 1 93.12 119 GLY A N 1
ATOM 954 C CA . GLY A 1 119 ? 7.355 -25.438 -3.871 1 93.12 119 GLY A CA 1
ATOM 955 C C . GLY A 1 119 ? 7.453 -26.953 -3.791 1 93.12 119 GLY A C 1
ATOM 956 O O . GLY A 1 119 ? 8.477 -27.5 -3.354 1 93.12 119 GLY A O 1
ATOM 957 N N . GLY A 1 120 ? 6.504 -27.703 -4.223 1 96.75 120 GLY A N 1
ATOM 958 C CA . GLY A 1 120 ? 6.438 -29.141 -4.016 1 96.75 120 GLY A CA 1
ATOM 959 C C . GLY A 1 120 ? 7.426 -29.922 -4.867 1 96.75 120 GLY A C 1
ATOM 960 O O . GLY A 1 120 ? 8.094 -30.828 -4.379 1 96.75 120 GLY A O 1
ATOM 961 N N . ALA A 1 121 ? 7.484 -29.516 -6.148 1 97.56 121 ALA A N 1
ATOM 962 C CA . ALA A 1 121 ? 8.32 -30.266 -7.078 1 97.56 121 ALA A CA 1
ATOM 963 C C . ALA A 1 121 ? 9.789 -30.219 -6.656 1 97.56 121 ALA A C 1
ATOM 965 O O . ALA A 1 121 ? 10.461 -31.25 -6.617 1 97.56 121 ALA A O 1
ATOM 966 N N . LYS A 1 122 ? 10.227 -29.062 -6.273 1 95.69 122 LYS A N 1
ATOM 967 C CA . LYS A 1 122 ? 11.617 -28.906 -5.852 1 95.69 122 LYS A CA 1
ATOM 968 C C . LYS A 1 122 ? 11.906 -29.734 -4.602 1 95.69 122 LYS A C 1
ATOM 970 O O . LYS A 1 122 ? 13.008 -30.266 -4.441 1 95.69 122 LYS A O 1
ATOM 975 N N . LEU A 1 123 ? 10.992 -29.812 -3.742 1 95.75 123 LEU A N 1
ATOM 976 C CA . LEU A 1 123 ? 11.125 -30.594 -2.516 1 95.75 123 LEU A CA 1
ATOM 977 C C . LEU A 1 123 ? 11.391 -32.062 -2.826 1 95.75 123 LEU A C 1
ATOM 979 O O . LEU A 1 123 ? 12.031 -32.75 -2.037 1 95.75 123 LEU A O 1
ATOM 983 N N . CYS A 1 124 ? 10.945 -32.562 -3.975 1 97.69 124 CYS A N 1
ATOM 984 C CA . CYS A 1 124 ? 11.008 -33.969 -4.328 1 97.69 124 CYS A CA 1
ATOM 985 C C . CYS A 1 124 ? 12.234 -34.281 -5.18 1 97.69 124 CYS A C 1
ATOM 987 O O . CYS A 1 124 ? 12.32 -35.344 -5.805 1 97.69 124 CYS A O 1
ATOM 989 N N . ASP A 1 125 ? 13.195 -33.406 -5.184 1 95.31 125 ASP A N 1
ATOM 990 C CA . ASP A 1 125 ? 14.43 -33.531 -5.953 1 95.31 125 ASP A CA 1
ATOM 991 C C . ASP A 1 125 ? 15.086 -34.906 -5.672 1 95.31 125 ASP A C 1
ATOM 993 O O . ASP A 1 125 ? 15.633 -35.531 -6.578 1 95.31 125 ASP A O 1
ATOM 997 N N . LYS A 1 126 ? 15.109 -35.188 -4.434 1 96.88 126 LYS A N 1
ATOM 998 C CA . LYS A 1 126 ? 15.812 -36.375 -3.963 1 96.88 126 LYS A CA 1
ATOM 999 C C . LYS A 1 126 ? 15.312 -37.625 -4.68 1 96.88 126 LYS A C 1
ATOM 1001 O O . LYS A 1 126 ? 16.062 -38.594 -4.836 1 96.88 126 LYS A O 1
ATOM 1006 N N . LEU A 1 127 ? 14.086 -37.656 -5.145 1 98.12 127 LEU A N 1
ATOM 1007 C CA . LEU A 1 127 ? 13.531 -38.781 -5.879 1 98.12 127 LEU A CA 1
ATOM 1008 C C . LEU A 1 127 ? 14.398 -39.125 -7.078 1 98.12 127 LEU A C 1
ATOM 1010 O O . LEU A 1 127 ? 14.648 -40.312 -7.34 1 98.12 127 LEU A O 1
ATOM 1014 N N . PHE A 1 128 ? 14.859 -38.125 -7.773 1 98.06 128 PHE A N 1
ATOM 1015 C CA . PHE A 1 128 ? 15.594 -38.312 -9.016 1 98.06 128 PHE A CA 1
ATOM 1016 C C . PHE A 1 128 ? 17.062 -38.594 -8.742 1 98.06 128 PHE A C 1
ATOM 1018 O O . PHE A 1 128 ? 17.797 -39.094 -9.617 1 98.06 128 PHE A O 1
ATOM 1025 N N . LYS A 1 129 ? 17.5 -38.25 -7.57 1 96.06 129 LYS A N 1
ATOM 1026 C CA . LYS A 1 129 ? 18.859 -38.594 -7.145 1 96.06 129 LYS A CA 1
ATOM 1027 C C . LYS A 1 129 ? 18.938 -40.062 -6.727 1 96.06 129 LYS A C 1
ATOM 1029 O O . LYS A 1 129 ? 19.953 -40.719 -6.98 1 96.06 129 LYS A O 1
ATOM 1034 N N . ASP A 1 130 ? 17.891 -40.5 -6.148 1 97.06 130 ASP A N 1
ATOM 1035 C CA . ASP A 1 130 ? 17.891 -41.812 -5.555 1 97.06 130 ASP A CA 1
ATOM 1036 C C . ASP A 1 130 ? 17.438 -42.875 -6.562 1 97.06 130 ASP A C 1
ATOM 1038 O O . ASP A 1 130 ? 17.609 -44.062 -6.344 1 97.06 130 ASP A O 1
ATOM 1042 N N . ASN A 1 131 ? 16.781 -42.438 -7.652 1 97.31 131 ASN A N 1
ATOM 1043 C CA . ASN A 1 131 ? 16.234 -43.344 -8.656 1 97.31 131 ASN A CA 1
ATOM 1044 C C . ASN A 1 131 ? 16.562 -42.906 -10.07 1 97.31 131 ASN A C 1
ATOM 1046 O O . ASN A 1 131 ? 16.641 -41.688 -10.344 1 97.31 131 ASN A O 1
ATOM 1050 N N . THR A 1 132 ? 16.781 -43.812 -10.891 1 96.81 132 THR A N 1
ATOM 1051 C CA . THR A 1 132 ? 16.828 -43.5 -12.312 1 96.81 132 THR A CA 1
ATOM 1052 C C . THR A 1 132 ? 15.438 -43.531 -12.93 1 96.81 132 THR A C 1
ATOM 1054 O O . THR A 1 132 ? 14.836 -44.625 -13.055 1 96.81 132 THR A O 1
ATOM 1057 N N . ILE A 1 133 ? 14.945 -42.406 -13.273 1 98.5 133 ILE A N 1
ATOM 1058 C CA . ILE A 1 133 ? 13.617 -42.281 -13.867 1 98.5 133 ILE A CA 1
ATOM 1059 C C . ILE A 1 133 ? 13.742 -41.875 -15.336 1 98.5 133 ILE A C 1
ATOM 1061 O O . ILE A 1 133 ? 14.375 -40.875 -15.656 1 98.5 133 ILE A O 1
ATOM 1065 N N . ASP A 1 134 ? 13.141 -42.594 -16.172 1 98.56 134 ASP A N 1
ATOM 1066 C CA . ASP A 1 134 ? 13.289 -42.406 -17.609 1 98.56 134 ASP A CA 1
ATOM 1067 C C . ASP A 1 134 ? 12.234 -41.438 -18.141 1 98.56 134 ASP A C 1
ATOM 1069 O O . ASP A 1 134 ? 12.469 -40.719 -19.109 1 98.56 134 ASP A O 1
ATOM 1073 N N . GLU A 1 135 ? 11.039 -41.438 -17.578 1 98.5 135 GLU A N 1
ATOM 1074 C CA . GLU A 1 135 ? 9.898 -40.625 -17.969 1 98.5 135 GLU A CA 1
ATOM 1075 C C . GLU A 1 135 ? 8.992 -40.312 -16.781 1 98.5 135 GLU A C 1
ATOM 1077 O O . GLU A 1 135 ? 8.812 -41.156 -15.906 1 98.5 135 GLU A O 1
ATOM 1082 N N . ILE A 1 136 ? 8.438 -39.125 -16.797 1 98.81 136 ILE A N 1
ATOM 1083 C CA . ILE A 1 136 ? 7.5 -38.812 -15.727 1 98.81 136 ILE A CA 1
ATOM 1084 C C . ILE A 1 136 ? 6.219 -38.219 -16.328 1 98.81 136 ILE A C 1
ATOM 1086 O O . ILE A 1 136 ? 6.27 -37.438 -17.281 1 98.81 136 ILE A O 1
ATOM 1090 N N . TYR A 1 137 ? 5.09 -38.625 -15.734 1 98.88 137 TYR A N 1
ATOM 1091 C CA . TYR A 1 137 ? 3.764 -38.219 -16.203 1 98.88 137 TYR A CA 1
ATOM 1092 C C . TYR A 1 137 ? 2.963 -37.594 -15.062 1 98.88 137 TYR A C 1
ATOM 1094 O O . TYR A 1 137 ? 3.174 -37.906 -13.891 1 98.88 137 TYR A O 1
ATOM 1102 N N . GLY A 1 138 ? 2.141 -36.688 -15.383 1 98.75 138 GLY A N 1
ATOM 1103 C CA . GLY A 1 138 ? 1.177 -36.094 -14.461 1 98.75 138 GLY A CA 1
ATOM 1104 C C . GLY A 1 138 ? -0.111 -35.656 -15.133 1 98.75 138 GLY A C 1
ATOM 1105 O O . GLY A 1 138 ? -0.203 -35.688 -16.359 1 98.75 138 GLY A O 1
ATOM 1106 N N . LEU A 1 139 ? -1.097 -35.344 -14.391 1 98.62 139 LEU A N 1
ATOM 1107 C CA . LEU A 1 139 ? -2.34 -34.812 -14.938 1 98.62 139 LEU A CA 1
ATOM 1108 C C . LEU A 1 139 ? -2.969 -33.812 -13.984 1 98.62 139 LEU A C 1
ATOM 1110 O O . LEU A 1 139 ? -2.619 -33.781 -12.805 1 98.62 139 LEU A O 1
ATOM 1114 N N . HIS A 1 140 ? -3.74 -33 -14.484 1 98.56 140 HIS A N 1
ATOM 1115 C CA . HIS A 1 140 ? -4.578 -32.062 -13.742 1 98.56 140 HIS A CA 1
ATOM 1116 C C . HIS A 1 140 ? -6.008 -32.062 -14.266 1 98.56 140 HIS A C 1
ATOM 1118 O O . HIS A 1 140 ? -6.227 -32.062 -15.484 1 98.56 140 HIS A O 1
ATOM 1124 N N . ASN A 1 141 ? -6.969 -32.125 -13.375 1 98 141 ASN A N 1
ATOM 1125 C CA . ASN A 1 141 ? -8.359 -32 -13.789 1 98 141 ASN A CA 1
ATOM 1126 C C . ASN A 1 141 ? -8.656 -30.625 -14.391 1 98 141 ASN A C 1
ATOM 1128 O O . ASN A 1 141 ? -8.109 -29.625 -13.93 1 98 141 ASN A O 1
ATOM 1132 N N . MET A 1 142 ? -9.508 -30.609 -15.367 1 97.44 142 MET A N 1
ATOM 1133 C CA . MET A 1 142 ? -9.867 -29.344 -16 1 97.44 142 MET A CA 1
ATOM 1134 C C . MET A 1 142 ? -11.367 -29.25 -16.234 1 97.44 142 MET A C 1
ATOM 1136 O O . MET A 1 142 ? -11.891 -29.812 -17.188 1 97.44 142 MET A O 1
ATOM 1140 N N . PRO A 1 143 ? -12.094 -28.438 -15.422 1 96.69 143 PRO A N 1
ATOM 1141 C CA . PRO A 1 143 ? -13.516 -28.203 -15.68 1 96.69 143 PRO A CA 1
ATOM 1142 C C . PRO A 1 143 ? -13.766 -27.562 -17.047 1 96.69 143 PRO A C 1
ATOM 1144 O O . PRO A 1 143 ? -12.906 -26.859 -17.578 1 96.69 143 PRO A O 1
ATOM 1147 N N . ASN A 1 144 ? -14.938 -27.938 -17.688 1 95.81 144 ASN A N 1
ATOM 1148 C CA . ASN A 1 144 ? -15.43 -27.375 -18.938 1 95.81 144 ASN A CA 1
ATOM 1149 C C . ASN A 1 144 ? -14.664 -27.922 -20.141 1 95.81 144 ASN A C 1
ATOM 1151 O O . ASN A 1 144 ? -14.789 -27.406 -21.25 1 95.81 144 ASN A O 1
ATOM 1155 N N . PHE A 1 145 ? -13.719 -28.797 -19.984 1 97.69 145 PHE A N 1
ATOM 1156 C CA . PHE A 1 145 ? -13.203 -29.688 -21.016 1 97.69 145 PHE A CA 1
ATOM 1157 C C . PHE A 1 145 ? -14.039 -30.953 -21.109 1 97.69 145 PHE A C 1
ATOM 1159 O O . PHE A 1 145 ? -14.719 -31.328 -20.156 1 97.69 145 PHE A O 1
ATOM 1166 N N . LYS A 1 146 ? -14.039 -31.625 -22.234 1 98.12 146 LYS A N 1
ATOM 1167 C CA . LYS A 1 146 ? -14.875 -32.812 -22.438 1 98.12 146 LYS A CA 1
ATOM 1168 C C . LYS A 1 146 ? -14.555 -33.875 -21.422 1 98.12 146 LYS A C 1
ATOM 1170 O O . LYS A 1 146 ? -13.391 -34.25 -21.219 1 98.12 146 LYS A O 1
ATOM 1175 N N . LYS A 1 147 ? -15.617 -34.375 -20.766 1 98.12 147 LYS A N 1
ATOM 1176 C CA . LYS A 1 147 ? -15.492 -35.312 -19.656 1 98.12 147 LYS A CA 1
ATOM 1177 C C . LYS A 1 147 ? -14.75 -36.594 -20.109 1 98.12 147 LYS A C 1
ATOM 1179 O O . LYS A 1 147 ? -15.07 -37.156 -21.156 1 98.12 147 LYS A O 1
ATOM 1184 N N . GLY A 1 148 ? -13.711 -36.875 -19.344 1 98.12 148 GLY A N 1
ATOM 1185 C CA . GLY A 1 148 ? -13.023 -38.156 -19.531 1 98.12 148 GLY A CA 1
ATOM 1186 C C . GLY A 1 148 ? -11.945 -38.094 -20.594 1 98.12 148 GLY A C 1
ATOM 1187 O O . GLY A 1 148 ? -11.227 -39.094 -20.797 1 98.12 148 GLY A O 1
ATOM 1188 N N . VAL A 1 149 ? -11.789 -37 -21.25 1 98.62 149 VAL A N 1
ATOM 1189 C CA . VAL A 1 149 ? -10.828 -36.875 -22.344 1 98.62 149 VAL A CA 1
ATOM 1190 C C . VAL A 1 149 ? -9.5 -36.344 -21.797 1 98.62 149 VAL A C 1
ATOM 1192 O O . VAL A 1 149 ? -9.484 -35.438 -20.969 1 98.62 149 VAL A O 1
ATOM 1195 N N . ALA A 1 150 ? -8.414 -36.969 -22.25 1 98.75 150 ALA A N 1
ATOM 1196 C CA . ALA A 1 150 ? -7.074 -36.5 -21.906 1 98.75 150 ALA A CA 1
ATOM 1197 C C . ALA A 1 150 ? -6.586 -35.469 -22.891 1 98.75 150 ALA A C 1
ATOM 1199 O O . ALA A 1 150 ? -6.316 -35.781 -24.062 1 98.75 150 ALA A O 1
ATOM 1200 N N . TYR A 1 151 ? -6.469 -34.25 -22.438 1 98.81 151 TYR A N 1
ATOM 1201 C CA . TYR A 1 151 ? -5.949 -33.188 -23.281 1 98.81 151 TYR A CA 1
ATOM 1202 C C . TYR A 1 151 ? -4.434 -33.062 -23.141 1 98.81 151 TYR A C 1
ATOM 1204 O O . TYR A 1 151 ? -3.893 -33.188 -22.047 1 98.81 151 TYR A O 1
ATOM 1212 N N . TYR A 1 152 ? -3.762 -32.875 -24.266 1 98.5 152 TYR A N 1
ATOM 1213 C CA . TYR A 1 152 ? -2.311 -32.719 -24.281 1 98.5 152 TYR A CA 1
ATOM 1214 C C . TYR A 1 152 ? -1.9 -31.562 -25.203 1 98.5 152 TYR A C 1
ATOM 1216 O O . TYR A 1 152 ? -2.73 -31.016 -25.938 1 98.5 152 TYR A O 1
ATOM 1224 N N . ARG A 1 153 ? -0.698 -31.219 -25.078 1 98.19 153 ARG A N 1
ATOM 1225 C CA . ARG A 1 153 ? -0.062 -30.266 -25.984 1 98.19 153 ARG A CA 1
ATOM 1226 C C . ARG A 1 153 ? 1.442 -30.5 -26.062 1 98.19 153 ARG A C 1
ATOM 1228 O O . ARG A 1 153 ? 2.092 -30.734 -25.047 1 98.19 153 ARG A O 1
ATOM 1235 N N . LYS A 1 154 ? 1.926 -30.562 -27.297 1 97.69 154 LYS A N 1
ATOM 1236 C CA . LYS A 1 154 ? 3.379 -30.594 -27.438 1 97.69 154 LYS A CA 1
ATOM 1237 C C . LYS A 1 154 ? 3.982 -29.234 -27.094 1 97.69 154 LYS A C 1
ATOM 1239 O O . LYS A 1 154 ? 3.463 -28.188 -27.5 1 97.69 154 LYS A O 1
ATOM 1244 N N . GLY A 1 155 ? 5.008 -29.219 -26.328 1 96.81 155 GLY A N 1
ATOM 1245 C CA . GLY A 1 155 ? 5.555 -27.953 -25.859 1 96.81 155 GLY A CA 1
ATOM 1246 C C . GLY A 1 155 ? 4.84 -27.422 -24.641 1 96.81 155 GLY A C 1
ATOM 1247 O O . GLY A 1 155 ? 4.477 -28.172 -23.734 1 96.81 155 GLY A O 1
ATOM 1248 N N . CYS A 1 156 ? 4.668 -26.141 -24.609 1 97.25 156 CYS A N 1
ATOM 1249 C CA . CYS A 1 156 ? 4.113 -25.484 -23.438 1 97.25 156 CYS A CA 1
ATOM 1250 C C . CYS A 1 156 ? 2.637 -25.828 -23.266 1 97.25 156 CYS A C 1
ATOM 1252 O O . CYS A 1 156 ? 1.817 -25.516 -24.125 1 97.25 156 CYS A O 1
ATOM 1254 N N . ILE A 1 157 ? 2.316 -26.422 -22.172 1 98.06 157 ILE A N 1
ATOM 1255 C CA . ILE A 1 157 ? 0.917 -26.703 -21.875 1 98.06 157 ILE A CA 1
ATOM 1256 C C . ILE A 1 157 ? 0.424 -25.766 -20.766 1 98.06 157 ILE A C 1
ATOM 1258 O O . ILE A 1 157 ? -0.755 -25.406 -20.734 1 98.06 157 ILE A O 1
ATOM 1262 N N . GLN A 1 158 ? 1.317 -25.359 -19.859 1 97.62 158 GLN A N 1
ATOM 1263 C CA . GLN A 1 158 ? 1.051 -24.344 -18.844 1 97.62 158 GLN A CA 1
ATOM 1264 C C . GLN A 1 158 ? 2.215 -23.359 -18.719 1 97.62 158 GLN A C 1
ATOM 1266 O O . GLN A 1 158 ? 3.379 -23.766 -18.766 1 97.62 158 GLN A O 1
ATOM 1271 N N . CYS A 1 159 ? 1.873 -22.125 -18.547 1 97.5 159 CYS A N 1
ATOM 1272 C CA . CYS A 1 159 ? 2.867 -21.062 -18.547 1 97.5 159 CYS A CA 1
ATOM 1273 C C . CYS A 1 159 ? 3.666 -21.062 -17.25 1 97.5 159 CYS A C 1
ATOM 1275 O O . CYS A 1 159 ? 3.199 -21.562 -16.234 1 97.5 159 CYS A O 1
ATOM 1277 N N . ALA A 1 160 ? 4.895 -20.516 -17.375 1 97.56 160 ALA A N 1
ATOM 1278 C CA . ALA A 1 160 ? 5.656 -20.156 -16.172 1 97.56 160 ALA A CA 1
ATOM 1279 C C . ALA A 1 160 ? 5.035 -18.969 -15.461 1 97.56 160 ALA A C 1
ATOM 1281 O O . ALA A 1 160 ? 4.316 -18.172 -16.078 1 97.56 160 ALA A O 1
ATOM 1282 N N . SER A 1 161 ? 5.285 -18.859 -14.18 1 97.06 161 SER A N 1
ATOM 1283 C CA . SER A 1 161 ? 4.805 -17.734 -13.398 1 97.06 161 SER A CA 1
ATOM 1284 C C . SER A 1 161 ? 5.691 -17.484 -12.18 1 97.06 161 SER A C 1
ATOM 1286 O O . SER A 1 161 ? 6.281 -18.406 -11.633 1 97.06 161 SER A O 1
ATOM 1288 N N . LEU A 1 162 ? 5.789 -16.234 -11.859 1 96.19 162 LEU A N 1
ATOM 1289 C CA . LEU A 1 162 ? 6.547 -15.891 -10.664 1 96.19 162 LEU A CA 1
ATOM 1290 C C . LEU A 1 162 ? 6.051 -14.578 -10.062 1 96.19 162 LEU A C 1
ATOM 1292 O O . LEU A 1 162 ? 5.641 -13.672 -10.797 1 96.19 162 LEU A O 1
ATOM 1296 N N . GLY A 1 163 ? 6.055 -14.602 -8.734 1 96.75 163 GLY A N 1
ATOM 1297 C CA . GLY A 1 163 ? 5.828 -13.352 -8.031 1 96.75 163 GLY A CA 1
ATOM 1298 C C . GLY A 1 163 ? 7.109 -12.586 -7.746 1 96.75 163 GLY A C 1
ATOM 1299 O O . GLY A 1 163 ? 8.102 -13.172 -7.309 1 96.75 163 GLY A O 1
ATOM 1300 N N . LEU A 1 164 ? 7.086 -11.297 -8.047 1 98 164 LEU A N 1
ATOM 1301 C CA . LEU A 1 164 ? 8.234 -10.438 -7.797 1 98 164 LEU A CA 1
ATOM 1302 C C . LEU A 1 164 ? 7.852 -9.266 -6.895 1 98 164 LEU A C 1
ATOM 1304 O O . LEU A 1 164 ? 6.969 -8.477 -7.238 1 98 164 LEU A O 1
ATOM 1308 N N . ARG A 1 165 ? 8.469 -9.227 -5.715 1 98.12 165 ARG A N 1
ATOM 1309 C CA . ARG A 1 165 ? 8.32 -8.078 -4.828 1 98.12 165 ARG A CA 1
ATOM 1310 C C . ARG A 1 165 ? 9.531 -7.152 -4.926 1 98.12 165 ARG A C 1
ATOM 1312 O O . ARG A 1 165 ? 10.672 -7.598 -4.789 1 98.12 165 ARG A O 1
ATOM 1319 N N . ILE A 1 166 ? 9.305 -5.973 -5.176 1 98.56 166 ILE A N 1
ATOM 1320 C CA . ILE A 1 166 ? 10.344 -4.953 -5.27 1 98.56 166 ILE A CA 1
ATOM 1321 C C . ILE A 1 166 ? 10.188 -3.953 -4.125 1 98.56 166 ILE A C 1
ATOM 1323 O O . ILE A 1 166 ? 9.195 -3.227 -4.059 1 98.56 166 ILE A O 1
ATOM 1327 N N . LYS A 1 167 ? 11.109 -3.939 -3.244 1 98.44 167 LYS A N 1
ATOM 1328 C CA . LYS A 1 167 ? 11.156 -2.924 -2.197 1 98.44 167 LYS A CA 1
ATOM 1329 C C . LYS A 1 167 ? 12.055 -1.76 -2.604 1 98.44 167 LYS A C 1
ATOM 1331 O O . LYS A 1 167 ? 13.164 -1.968 -3.1 1 98.44 167 LYS A O 1
ATOM 1336 N N . ILE A 1 168 ? 11.594 -0.601 -2.459 1 98.5 168 ILE A N 1
ATOM 1337 C CA . ILE A 1 168 ? 12.297 0.607 -2.869 1 98.5 168 ILE A CA 1
ATOM 1338 C C . ILE A 1 168 ? 12.484 1.529 -1.666 1 98.5 168 ILE A C 1
ATOM 1340 O O . ILE A 1 168 ? 11.516 1.903 -1.007 1 98.5 168 ILE A O 1
ATOM 1344 N N . ASP A 1 169 ? 13.711 1.886 -1.347 1 98.12 169 ASP A N 1
ATOM 1345 C CA . ASP A 1 169 ? 14.031 2.785 -0.24 1 98.12 169 ASP A CA 1
ATOM 1346 C C . ASP A 1 169 ? 14.562 4.121 -0.752 1 98.12 169 ASP A C 1
ATOM 1348 O O . ASP A 1 169 ? 15.516 4.152 -1.54 1 98.12 169 ASP A O 1
ATOM 1352 N N . GLY A 1 170 ? 13.953 5.148 -0.354 1 97.38 170 GLY A N 1
ATOM 1353 C CA . GLY A 1 170 ? 14.406 6.504 -0.62 1 97.38 170 GLY A CA 1
ATOM 1354 C C . GLY A 1 170 ? 14.859 7.238 0.629 1 97.38 170 GLY A C 1
ATOM 1355 O O . GLY A 1 170 ? 15.641 6.703 1.421 1 97.38 170 GLY A O 1
ATOM 1356 N N . ILE A 1 171 ? 14.445 8.523 0.735 1 95.12 171 ILE A N 1
ATOM 1357 C CA . ILE A 1 171 ? 14.82 9.367 1.863 1 95.12 171 ILE A CA 1
ATOM 1358 C C . ILE A 1 171 ? 13.57 10.039 2.438 1 95.12 171 ILE A C 1
ATOM 1360 O O . ILE A 1 171 ? 12.852 10.75 1.726 1 95.12 171 ILE A O 1
ATOM 1364 N N . GLN A 1 172 ? 13.32 9.797 3.764 1 91.88 172 GLN A N 1
ATOM 1365 C CA . GLN A 1 172 ? 12.164 10.352 4.457 1 91.88 172 GLN A CA 1
ATOM 1366 C C . GLN A 1 172 ? 12.344 11.844 4.715 1 91.88 172 GLN A C 1
ATOM 1368 O O . GLN A 1 172 ? 13.445 12.297 5.035 1 91.88 172 GLN A O 1
ATOM 1373 N N . THR A 1 173 ? 11.258 12.602 4.617 1 89.81 173 THR A N 1
ATOM 1374 C CA . THR A 1 173 ? 11.25 14.016 4.977 1 89.81 173 THR A CA 1
ATOM 1375 C C . THR A 1 173 ? 9.914 14.406 5.602 1 89.81 173 THR A C 1
ATOM 1377 O O . THR A 1 173 ? 8.984 13.594 5.648 1 89.81 173 THR A O 1
ATOM 1380 N N . HIS A 1 174 ? 9.914 15.664 6.211 1 86.06 174 HIS A N 1
ATOM 1381 C CA . HIS A 1 174 ? 8.633 16.266 6.539 1 86.06 174 HIS A CA 1
ATOM 1382 C C . HIS A 1 174 ? 7.809 16.531 5.281 1 86.06 174 HIS A C 1
ATOM 1384 O O . HIS A 1 174 ? 8.352 16.891 4.238 1 86.06 174 HIS A O 1
ATOM 1390 N N . ALA A 1 175 ? 6.484 16.344 5.359 1 89.12 175 ALA A N 1
ATOM 1391 C CA . ALA A 1 175 ? 5.613 16.5 4.203 1 89.12 175 ALA A CA 1
ATOM 1392 C C . ALA A 1 175 ? 5.664 17.938 3.674 1 89.12 175 ALA A C 1
ATOM 1394 O O . ALA A 1 175 ? 5.316 18.188 2.518 1 89.12 175 ALA A O 1
ATOM 1395 N N . SER A 1 176 ? 6.105 18.875 4.473 1 89.06 176 SER A N 1
ATOM 1396 C CA . SER A 1 176 ? 6.199 20.266 4.051 1 89.06 176 SER A CA 1
ATOM 1397 C C . SER A 1 176 ? 7.5 20.531 3.297 1 89.06 176 SER A C 1
ATOM 1399 O O . SER A 1 176 ? 7.68 21.609 2.719 1 89.06 176 SER A O 1
ATOM 1401 N N . GLU A 1 177 ? 8.422 19.531 3.275 1 91.25 177 GLU A N 1
ATOM 1402 C CA . GLU A 1 177 ? 9.703 19.703 2.594 1 91.25 177 GLU A CA 1
ATOM 1403 C C . GLU A 1 177 ? 10.023 18.484 1.726 1 91.25 177 GLU A C 1
ATOM 1405 O O . GLU A 1 177 ? 11.102 17.906 1.837 1 91.25 177 GLU A O 1
ATOM 1410 N N . PRO A 1 178 ? 9.148 18.156 0.82 1 90.38 178 PRO A N 1
ATOM 1411 C CA . PRO A 1 178 ? 9.328 16.922 0.033 1 90.38 178 PRO A CA 1
ATOM 1412 C C . PRO A 1 178 ? 10.578 16.969 -0.836 1 90.38 178 PRO A C 1
ATOM 1414 O O . PRO A 1 178 ? 11.148 15.914 -1.146 1 90.38 178 PRO A O 1
ATOM 1417 N N . GLU A 1 179 ? 11.039 18.188 -1.176 1 91.44 179 GLU A N 1
ATOM 1418 C CA . GLU A 1 179 ? 12.18 18.359 -2.07 1 91.44 179 GLU A CA 1
ATOM 1419 C C . GLU A 1 179 ? 13.477 17.891 -1.406 1 91.44 179 GLU A C 1
ATOM 1421 O O . GLU A 1 179 ? 14.477 17.641 -2.086 1 91.44 179 GLU A O 1
ATOM 1426 N N . LYS A 1 180 ? 13.461 17.781 -0.168 1 91.62 180 LYS A N 1
ATOM 1427 C CA . LYS A 1 180 ? 14.672 17.406 0.564 1 91.62 180 LYS A CA 1
ATOM 1428 C C . LYS A 1 180 ? 14.844 15.891 0.618 1 91.62 180 LYS A C 1
ATOM 1430 O O . LYS A 1 180 ? 15.844 15.391 1.129 1 91.62 180 LYS A O 1
ATOM 1435 N N . GLY A 1 181 ? 13.852 15.125 0.103 1 93.75 181 GLY A N 1
ATOM 1436 C CA . GLY A 1 181 ? 13.891 13.68 0.206 1 93.75 181 GLY A CA 1
ATOM 1437 C C . GLY A 1 181 ? 13.781 12.984 -1.137 1 93.75 181 GLY A C 1
ATOM 1438 O O . GLY A 1 181 ? 14.023 13.586 -2.18 1 93.75 181 GLY A O 1
ATOM 1439 N N . LEU A 1 182 ? 13.609 11.68 -1.095 1 96.25 182 LEU A N 1
ATOM 1440 C CA . LEU A 1 182 ? 13.344 10.805 -2.234 1 96.25 182 LEU A CA 1
ATOM 1441 C C . LEU A 1 182 ? 12.109 9.945 -1.986 1 96.25 182 LEU A C 1
ATOM 1443 O O . LEU A 1 182 ? 12.195 8.883 -1.363 1 96.25 182 LEU A O 1
ATOM 1447 N N . ASN 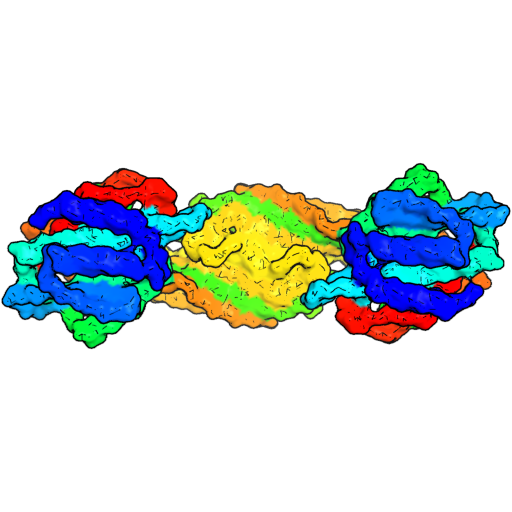A 1 183 ? 11.008 10.406 -2.49 1 97.25 183 ASN A N 1
ATOM 1448 C CA . ASN A 1 183 ? 9.734 9.719 -2.309 1 97.25 183 ASN A CA 1
ATOM 1449 C C . ASN A 1 183 ? 9.609 8.516 -3.232 1 97.25 183 ASN A C 1
ATOM 1451 O O . ASN A 1 183 ? 9.648 8.656 -4.457 1 97.25 183 ASN A O 1
ATOM 1455 N N . PRO A 1 184 ? 9.438 7.324 -2.689 1 98 184 PRO A N 1
ATOM 1456 C CA . PRO A 1 184 ? 9.445 6.105 -3.504 1 98 184 PRO A CA 1
ATOM 1457 C C . PRO A 1 184 ? 8.281 6.047 -4.488 1 98 184 PRO A C 1
ATOM 1459 O O . PRO A 1 184 ? 8.305 5.25 -5.43 1 98 184 PRO A O 1
ATOM 1462 N N . SER A 1 185 ? 7.199 6.816 -4.266 1 98.12 185 SER A N 1
ATOM 1463 C CA . SER A 1 185 ? 6.031 6.781 -5.141 1 98.12 185 SER A CA 1
ATOM 1464 C C . SER A 1 185 ? 6.414 7.074 -6.586 1 98.12 185 SER A C 1
ATOM 1466 O O . SER A 1 185 ? 5.828 6.512 -7.516 1 98.12 185 SER A O 1
ATOM 1468 N N . TYR A 1 186 ? 7.434 7.887 -6.793 1 97.69 186 TYR A N 1
ATOM 1469 C CA . TYR A 1 186 ? 7.82 8.273 -8.141 1 97.69 186 TYR A CA 1
ATOM 1470 C C . TYR A 1 186 ? 8.539 7.137 -8.859 1 97.69 186 TYR A C 1
ATOM 1472 O O . TYR A 1 186 ? 8.352 6.93 -10.055 1 97.69 186 TYR A O 1
ATOM 1480 N N . ALA A 1 187 ? 9.352 6.414 -8.109 1 98 187 ALA A N 1
ATOM 1481 C CA . ALA A 1 187 ? 9.977 5.219 -8.664 1 98 187 ALA A CA 1
ATOM 1482 C C . ALA A 1 187 ? 8.938 4.137 -8.953 1 98 187 ALA A C 1
ATOM 1484 O O . ALA A 1 187 ? 8.984 3.486 -10 1 98 187 ALA A O 1
ATOM 1485 N N . ILE A 1 188 ? 8.008 3.957 -8.07 1 98.38 188 ILE A N 1
ATOM 1486 C CA . ILE A 1 188 ? 6.945 2.971 -8.203 1 98.38 188 ILE A CA 1
ATOM 1487 C C . ILE A 1 188 ? 6.105 3.281 -9.438 1 98.38 188 ILE A C 1
ATOM 1489 O O . ILE A 1 188 ? 5.824 2.393 -10.242 1 98.38 188 ILE A O 1
ATOM 1493 N N . SER A 1 189 ? 5.73 4.57 -9.578 1 98.06 189 SER A N 1
ATOM 1494 C CA . SER A 1 189 ? 4.898 4.969 -10.703 1 98.06 189 SER A CA 1
ATOM 1495 C C . SER A 1 189 ? 5.609 4.719 -12.031 1 98.06 189 SER A C 1
ATOM 1497 O O . SER A 1 189 ? 4.973 4.352 -13.023 1 98.06 189 SER A O 1
ATOM 1499 N N . LYS A 1 190 ? 6.887 4.918 -12.07 1 97.38 190 LYS A N 1
ATOM 1500 C CA . LYS A 1 190 ? 7.648 4.668 -13.289 1 97.38 190 LYS A CA 1
ATOM 1501 C C . LYS A 1 190 ? 7.605 3.189 -13.664 1 97.38 190 LYS A C 1
ATOM 1503 O O . LYS A 1 190 ? 7.453 2.852 -14.844 1 97.38 190 LYS A O 1
ATOM 1508 N N . ILE A 1 191 ? 7.762 2.328 -12.695 1 98.38 191 ILE A N 1
ATOM 1509 C CA . ILE A 1 191 ? 7.691 0.893 -12.953 1 98.38 191 ILE A CA 1
ATOM 1510 C C . ILE A 1 191 ? 6.305 0.532 -13.484 1 98.38 191 ILE A C 1
ATOM 1512 O O . ILE A 1 191 ? 6.18 -0.182 -14.477 1 98.38 191 ILE A O 1
ATOM 1516 N N . ILE A 1 192 ? 5.25 1.068 -12.82 1 98.38 192 ILE A N 1
ATOM 1517 C CA . ILE A 1 192 ? 3.873 0.786 -13.211 1 98.38 192 ILE A CA 1
ATOM 1518 C C . ILE A 1 192 ? 3.666 1.172 -14.672 1 98.38 192 ILE A C 1
ATOM 1520 O O . ILE A 1 192 ? 3.162 0.373 -15.469 1 98.38 192 ILE A O 1
ATOM 1524 N N . GLU A 1 193 ? 4.098 2.354 -15.047 1 97 193 GLU A N 1
ATOM 1525 C CA . GLU A 1 193 ? 3.881 2.861 -16.406 1 97 193 GLU A CA 1
ATOM 1526 C C . GLU A 1 193 ? 4.66 2.043 -17.422 1 97 193 GLU A C 1
ATOM 1528 O O . GLU A 1 193 ? 4.176 1.81 -18.531 1 97 193 GLU A O 1
ATOM 1533 N N . ARG A 1 194 ? 5.789 1.648 -17.062 1 97.25 194 ARG A N 1
ATOM 1534 C CA . ARG A 1 194 ? 6.648 0.938 -18 1 97.25 194 ARG A CA 1
ATOM 1535 C C . ARG A 1 194 ? 6.129 -0.473 -18.266 1 97.25 194 ARG A C 1
ATOM 1537 O O . ARG A 1 194 ? 6.211 -0.977 -19.375 1 97.25 194 ARG A O 1
ATOM 1544 N N . VAL A 1 195 ? 5.527 -1.119 -17.234 1 97.75 195 VAL A N 1
ATOM 1545 C CA . VAL A 1 195 ? 5.121 -2.51 -17.406 1 97.75 195 VAL A CA 1
ATOM 1546 C C . VAL A 1 195 ? 3.666 -2.572 -17.859 1 97.75 195 VAL A C 1
ATOM 1548 O O . VAL A 1 195 ? 3.17 -3.639 -18.234 1 97.75 195 VAL A O 1
ATOM 1551 N N . LYS A 1 196 ? 2.973 -1.466 -17.859 1 96.31 196 LYS A N 1
ATOM 1552 C CA . LYS A 1 196 ? 1.548 -1.4 -18.172 1 96.31 196 LYS A CA 1
ATOM 1553 C C . LYS A 1 196 ? 1.242 -2.096 -19.5 1 96.31 196 LYS A C 1
ATOM 1555 O O . LYS A 1 196 ? 0.263 -2.838 -19.609 1 96.31 196 LYS A O 1
ATOM 1560 N N . PRO A 1 197 ? 2.043 -1.951 -20.578 1 96.19 197 PRO A N 1
ATOM 1561 C CA . PRO A 1 197 ? 1.733 -2.609 -21.859 1 96.19 197 PRO A CA 1
ATOM 1562 C C . PRO A 1 197 ? 1.677 -4.133 -21.734 1 96.19 197 PRO A C 1
ATOM 1564 O O . PRO A 1 197 ? 1.003 -4.793 -22.531 1 96.19 197 PRO A O 1
ATOM 1567 N N . LEU A 1 198 ? 2.297 -4.711 -20.719 1 96.56 198 LEU A N 1
ATOM 1568 C CA . LEU A 1 198 ? 2.375 -6.16 -20.562 1 96.56 198 LEU A CA 1
ATOM 1569 C C . LEU A 1 198 ? 1.149 -6.688 -19.812 1 96.56 198 LEU A C 1
ATOM 1571 O O . LEU A 1 198 ? 1.038 -7.891 -19.578 1 96.56 198 LEU A O 1
ATOM 1575 N N . SER A 1 199 ? 0.276 -5.828 -19.438 1 94.69 199 SER A N 1
ATOM 1576 C CA . SER A 1 199 ? -0.961 -6.246 -18.781 1 94.69 199 SER A CA 1
ATOM 1577 C C . SER A 1 199 ? -2.039 -6.578 -19.812 1 94.69 199 SER A C 1
ATOM 1579 O O . SER A 1 199 ? -3.119 -7.055 -19.453 1 94.69 199 SER A O 1
ATOM 1581 N N . LYS A 1 200 ? -1.777 -6.402 -21.141 1 92.44 200 LYS A N 1
ATOM 1582 C CA . LYS A 1 200 ? -2.711 -6.68 -22.234 1 92.44 200 LYS A CA 1
ATOM 1583 C C . LYS A 1 200 ? -2.48 -8.07 -22.812 1 92.44 200 LYS A C 1
ATOM 1585 O O . LYS A 1 200 ? -1.346 -8.43 -23.125 1 92.44 200 LYS A O 1
ATOM 1590 N N . TYR A 1 201 ? -3.582 -8.758 -22.906 1 94.5 201 TYR A N 1
ATOM 1591 C CA . TYR A 1 201 ? -3.49 -10.086 -23.516 1 94.5 201 TYR A CA 1
ATOM 1592 C C . TYR A 1 201 ? -3.506 -9.992 -25.031 1 94.5 201 TYR A C 1
ATOM 1594 O O . TYR A 1 201 ? -4.453 -9.461 -25.625 1 94.5 201 TYR A O 1
ATOM 1602 N N . ILE A 1 202 ? -2.441 -10.508 -25.688 1 93.81 202 ILE A N 1
ATOM 1603 C CA . ILE A 1 202 ? -2.369 -10.43 -27.141 1 93.81 202 ILE A CA 1
ATOM 1604 C C . ILE A 1 202 ? -2.354 -11.836 -27.734 1 93.81 202 ILE A C 1
ATOM 1606 O O . ILE A 1 202 ? -2.156 -12.008 -28.938 1 93.81 202 ILE A O 1
ATOM 1610 N N . GLY A 1 203 ? -2.494 -12.867 -26.844 1 94.62 203 GLY A N 1
ATOM 1611 C CA . GLY A 1 203 ? -2.447 -14.25 -27.297 1 94.62 203 GLY A CA 1
ATOM 1612 C C . GLY A 1 203 ? -1.064 -14.859 -27.188 1 94.62 203 GLY A C 1
ATOM 1613 O O . GLY A 1 203 ? -0.151 -14.258 -26.625 1 94.62 203 GLY A O 1
ATOM 1614 N N . PHE A 1 204 ? -0.946 -16.094 -27.641 1 96.06 204 PHE A N 1
ATOM 1615 C CA . PHE A 1 204 ? 0.312 -16.828 -27.609 1 96.06 204 PHE A CA 1
ATOM 1616 C C . PHE A 1 204 ? 1.086 -16.625 -28.906 1 96.06 204 PHE A C 1
ATOM 1618 O O . PHE A 1 204 ? 1.281 -17.578 -29.656 1 96.06 204 PHE A O 1
ATOM 1625 N N . LYS A 1 205 ? 1.523 -15.422 -29.109 1 95.56 205 LYS A N 1
ATOM 1626 C CA . LYS A 1 205 ? 2.271 -15.055 -30.312 1 95.56 205 LYS A CA 1
ATOM 1627 C C . LYS A 1 205 ? 3.498 -14.219 -29.969 1 95.56 205 LYS A C 1
ATOM 1629 O O . LYS A 1 205 ? 3.611 -13.711 -28.844 1 95.56 205 LYS A O 1
ATOM 1634 N N . SER A 1 206 ? 4.383 -14.211 -30.906 1 95.81 206 SER A N 1
ATOM 1635 C CA . SER A 1 206 ? 5.574 -13.391 -30.703 1 95.81 206 SER A CA 1
ATOM 1636 C C . SER A 1 206 ? 5.215 -11.922 -30.547 1 95.81 206 SER A C 1
ATOM 1638 O O . SER A 1 206 ? 4.211 -11.453 -31.094 1 95.81 206 SER A O 1
ATOM 1640 N N . SER A 1 207 ? 5.984 -11.188 -29.688 1 95.44 207 SER A N 1
ATOM 1641 C CA . SER A 1 207 ? 5.75 -9.766 -29.453 1 95.44 207 SER A CA 1
ATOM 1642 C C . SER A 1 207 ? 7.039 -9.055 -29.047 1 95.44 207 SER A C 1
ATOM 1644 O O . SER A 1 207 ? 8.062 -9.703 -28.797 1 95.44 207 SER A O 1
ATOM 1646 N N . LYS A 1 208 ? 6.977 -7.801 -29.156 1 95.12 208 LYS A N 1
ATOM 1647 C CA . LYS A 1 208 ? 8.102 -6.957 -28.766 1 95.12 208 LYS A CA 1
ATOM 1648 C C . LYS A 1 208 ? 7.742 -6.082 -27.578 1 95.12 208 LYS A C 1
ATOM 1650 O O . LYS A 1 208 ? 6.637 -5.547 -27.5 1 95.12 208 LYS A O 1
ATOM 1655 N N . PHE A 1 209 ? 8.656 -5.969 -26.656 1 97.06 209 PHE A N 1
ATOM 1656 C CA . PHE A 1 209 ? 8.578 -5.062 -25.516 1 97.06 209 PHE A CA 1
ATOM 1657 C C . PHE A 1 209 ? 9.906 -4.34 -25.312 1 97.06 209 PHE A C 1
ATOM 1659 O O . PHE A 1 209 ? 10.883 -4.941 -24.859 1 97.06 209 PHE A O 1
ATOM 1666 N N . GLU A 1 210 ? 9.805 -2.977 -25.562 1 96.62 210 GLU A N 1
ATOM 1667 C CA . GLU A 1 210 ? 11.023 -2.17 -25.547 1 96.62 210 GLU A CA 1
ATOM 1668 C C . GLU A 1 210 ? 12.109 -2.811 -26.406 1 96.62 210 GLU A C 1
ATOM 1670 O O . GLU A 1 210 ? 11.938 -2.986 -27.625 1 96.62 210 GLU A O 1
ATOM 1675 N N . ASP A 1 211 ? 13.219 -3.322 -25.859 1 96.81 211 ASP A N 1
ATOM 1676 C CA . ASP A 1 211 ? 14.328 -3.887 -26.625 1 96.81 211 ASP A CA 1
ATOM 1677 C C . ASP A 1 211 ? 14.305 -5.414 -26.578 1 96.81 211 ASP A C 1
ATOM 1679 O O . ASP A 1 211 ? 15.258 -6.066 -27.016 1 96.81 211 ASP A O 1
ATOM 1683 N N . LEU A 1 212 ? 13.211 -5.969 -26.031 1 97.62 212 LEU A N 1
ATOM 1684 C CA . LEU A 1 212 ? 13.125 -7.418 -25.891 1 97.62 212 LEU A CA 1
ATOM 1685 C C . LEU A 1 212 ? 12.172 -8.008 -26.922 1 97.62 212 LEU A C 1
ATOM 1687 O O . LEU A 1 212 ? 11.125 -7.426 -27.219 1 97.62 212 LEU A O 1
ATOM 1691 N N . ASP A 1 213 ? 12.547 -9.117 -27.469 1 97.75 213 ASP A N 1
ATOM 1692 C CA . ASP A 1 213 ? 11.688 -9.945 -28.312 1 97.75 213 ASP A CA 1
ATOM 1693 C C . ASP A 1 213 ? 11.234 -11.195 -27.547 1 97.75 213 ASP A C 1
ATOM 1695 O O . ASP A 1 213 ? 12.062 -11.953 -27.031 1 97.75 213 ASP A O 1
ATOM 1699 N N . PHE A 1 214 ? 9.969 -11.398 -27.531 1 97.31 214 PHE A N 1
ATOM 1700 C CA . PHE A 1 214 ? 9.414 -12.578 -26.891 1 97.31 214 PHE A CA 1
ATOM 1701 C C . PHE A 1 214 ? 8.875 -13.562 -27.906 1 97.31 214 PHE A C 1
ATOM 1703 O O . PHE A 1 214 ? 8.289 -13.156 -28.922 1 97.31 214 PHE A O 1
ATOM 1710 N N . GLU A 1 215 ? 9.07 -14.773 -27.656 1 95.88 215 GLU A N 1
ATOM 1711 C CA . GLU A 1 215 ? 8.633 -15.812 -28.578 1 95.88 215 GLU A CA 1
ATOM 1712 C C . GLU A 1 215 ? 7.137 -16.078 -28.438 1 95.88 215 GLU A C 1
ATOM 1714 O O . GLU A 1 215 ? 6.492 -16.547 -29.375 1 95.88 215 GLU A O 1
ATOM 1719 N N . SER A 1 216 ? 6.664 -15.812 -27.281 1 96.25 216 SER A N 1
ATOM 1720 C CA . SER A 1 216 ? 5.262 -16.078 -26.969 1 96.25 216 SER A CA 1
ATOM 1721 C C . SER A 1 216 ? 4.773 -15.203 -25.828 1 96.25 216 SER A C 1
ATOM 1723 O O . SER A 1 216 ? 5.363 -14.156 -25.531 1 96.25 216 SER A O 1
ATOM 1725 N N . LEU A 1 217 ? 3.748 -15.547 -25.172 1 96.56 217 LEU A N 1
ATOM 1726 C CA . LEU A 1 217 ? 3.025 -14.758 -24.188 1 96.56 217 LEU A CA 1
ATOM 1727 C C . LEU A 1 217 ? 3.943 -14.344 -23.047 1 96.56 217 LEU A C 1
ATOM 1729 O O . LEU A 1 217 ? 4.672 -15.172 -22.5 1 96.56 217 LEU A O 1
ATOM 1733 N N . VAL A 1 218 ? 3.92 -13.07 -22.734 1 97.62 218 VAL A N 1
ATOM 1734 C CA . VAL A 1 218 ? 4.441 -12.5 -21.5 1 97.62 218 VAL A CA 1
ATOM 1735 C C . VAL A 1 218 ? 3.422 -11.531 -20.906 1 97.62 218 VAL A C 1
ATOM 1737 O O . VAL A 1 218 ? 2.906 -10.656 -21.609 1 97.62 218 VAL A O 1
ATOM 1740 N N . LEU A 1 219 ? 3.143 -11.742 -19.672 1 97.25 219 LEU A N 1
ATOM 1741 C CA . LEU A 1 219 ? 2.15 -10.93 -18.984 1 97.25 219 LEU A CA 1
ATOM 1742 C C . LEU A 1 219 ? 2.668 -10.477 -17.625 1 97.25 219 LEU A C 1
ATOM 1744 O O . LEU A 1 219 ? 3.311 -11.25 -16.906 1 97.25 219 LEU A O 1
ATOM 1748 N N . VAL A 1 220 ? 2.375 -9.242 -17.25 1 97.56 220 VAL A N 1
ATOM 1749 C CA . VAL A 1 220 ? 2.719 -8.703 -15.938 1 97.56 220 VAL A CA 1
ATOM 1750 C C . VAL A 1 220 ? 1.477 -8.094 -15.281 1 97.56 220 VAL A C 1
ATOM 1752 O O . VAL A 1 220 ? 0.774 -7.289 -15.898 1 97.56 220 VAL A O 1
ATOM 1755 N N . THR A 1 221 ? 1.184 -8.523 -14.125 1 97.25 221 THR A N 1
ATOM 1756 C CA . THR A 1 221 ? 0.058 -8 -13.352 1 97.25 221 THR A CA 1
ATOM 1757 C C . THR A 1 221 ? 0.536 -7.391 -12.039 1 97.25 221 THR A C 1
ATOM 1759 O O . THR A 1 221 ? 1.225 -8.047 -11.258 1 97.25 221 THR A O 1
ATOM 1762 N N . ILE A 1 222 ? 0.215 -6.133 -11.828 1 97.94 222 ILE A N 1
ATOM 1763 C CA . ILE A 1 222 ? 0.516 -5.512 -10.539 1 97.94 222 ILE A CA 1
ATOM 1764 C C . ILE A 1 222 ? -0.492 -5.98 -9.492 1 97.94 222 ILE A C 1
ATOM 1766 O O . ILE A 1 222 ? -1.702 -5.824 -9.672 1 97.94 222 ILE A O 1
ATOM 1770 N N . ILE A 1 223 ? 0.028 -6.492 -8.367 1 96.94 223 ILE A N 1
ATOM 1771 C CA . ILE A 1 223 ? -0.92 -7.145 -7.469 1 96.94 223 ILE A CA 1
ATOM 1772 C C . ILE A 1 223 ? -0.933 -6.426 -6.121 1 96.94 223 ILE A C 1
ATOM 1774 O O . ILE A 1 223 ? -1.854 -6.609 -5.324 1 96.94 223 ILE A O 1
ATOM 1778 N N . ASN A 1 224 ? 0.097 -5.602 -5.891 1 97.25 224 ASN A N 1
ATOM 1779 C CA . ASN A 1 224 ? 0.175 -4.949 -4.59 1 97.25 224 ASN A CA 1
ATOM 1780 C C . ASN A 1 224 ? 1.008 -3.672 -4.652 1 97.25 224 ASN A C 1
ATOM 1782 O O . ASN A 1 224 ? 2.01 -3.615 -5.367 1 97.25 224 ASN A O 1
ATOM 1786 N N . LEU A 1 225 ? 0.603 -2.664 -4.008 1 98.25 225 LEU A N 1
ATOM 1787 C CA . LEU A 1 225 ? 1.333 -1.445 -3.68 1 98.25 225 LEU A CA 1
ATOM 1788 C C . LEU A 1 225 ? 1.269 -1.162 -2.182 1 98.25 225 LEU A C 1
ATOM 1790 O O . LEU A 1 225 ? 0.207 -1.288 -1.567 1 98.25 225 LEU A O 1
ATOM 1794 N N . SER A 1 226 ? 2.365 -0.809 -1.595 1 97.81 226 SER A N 1
ATOM 1795 C CA . SER A 1 226 ? 2.396 -0.397 -0.195 1 97.81 226 SER A CA 1
ATOM 1796 C C . SER A 1 226 ? 3.469 0.66 0.047 1 97.81 226 SER A C 1
ATOM 1798 O O . SER A 1 226 ? 4.637 0.455 -0.289 1 97.81 226 SER A O 1
ATOM 1800 N N . MET A 1 227 ? 3.068 1.775 0.61 1 97.56 227 MET A N 1
ATOM 1801 C CA . MET A 1 227 ? 3.98 2.871 0.928 1 97.56 227 MET A CA 1
ATOM 1802 C C . MET A 1 227 ? 3.383 3.783 1.993 1 97.56 227 MET A C 1
ATOM 1804 O O . MET A 1 227 ? 2.24 4.23 1.865 1 97.56 227 MET A O 1
ATOM 1808 N N . GLY A 1 228 ? 4.156 4.039 2.996 1 94.62 228 GLY A N 1
ATOM 1809 C CA . GLY A 1 228 ? 3.756 5.02 3.994 1 94.62 228 GLY A CA 1
ATOM 1810 C C . GLY A 1 228 ? 2.516 4.605 4.766 1 94.62 228 GLY A C 1
ATOM 1811 O O . GLY A 1 228 ? 2.123 3.438 4.742 1 94.62 228 GLY A O 1
ATOM 1812 N N . LYS A 1 229 ? 2.059 5.508 5.637 1 90.12 229 LYS A N 1
ATOM 1813 C CA . LYS A 1 229 ? 0.841 5.414 6.438 1 90.12 229 LYS A CA 1
ATOM 1814 C C . LYS A 1 229 ? 0.014 6.691 6.332 1 90.12 229 LYS A C 1
ATOM 1816 O O . LYS A 1 229 ? 0.418 7.645 5.664 1 90.12 229 LYS A O 1
ATOM 1821 N N . LEU A 1 230 ? -1.119 6.582 6.941 1 86.62 230 LEU A N 1
ATOM 1822 C CA . LEU A 1 230 ? -1.958 7.773 6.961 1 86.62 230 LEU A CA 1
ATOM 1823 C C . LEU A 1 230 ? -1.464 8.766 8.008 1 86.62 230 LEU A C 1
ATOM 1825 O O . LEU A 1 230 ? -2.111 8.961 9.039 1 86.62 230 LEU A O 1
ATOM 1829 N N . ASN A 1 231 ? -0.308 9.297 7.852 1 84 231 ASN A N 1
ATOM 1830 C CA . ASN A 1 231 ? 0.352 10.359 8.602 1 84 231 ASN A CA 1
ATOM 1831 C C . ASN A 1 231 ? 0.702 11.539 7.695 1 84 231 ASN A C 1
ATOM 1833 O O . ASN A 1 231 ? 1.746 11.539 7.039 1 84 231 ASN A O 1
ATOM 1837 N N . PHE A 1 232 ? -0.023 12.492 7.73 1 86.94 232 PHE A N 1
ATOM 1838 C CA . PHE A 1 232 ? -0.019 13.523 6.707 1 86.94 232 PHE A CA 1
ATOM 1839 C C . PHE A 1 232 ? 1.158 14.477 6.902 1 86.94 232 PHE A C 1
ATOM 1841 O O . PHE A 1 232 ? 1.421 15.328 6.051 1 86.94 232 PHE A O 1
ATOM 1848 N N . GLY A 1 233 ? 1.946 14.25 7.906 1 84.31 233 GLY A N 1
ATOM 1849 C CA . GLY A 1 233 ? 3.111 15.094 8.133 1 84.31 233 GLY A CA 1
ATOM 1850 C C . GLY A 1 233 ? 4.406 14.461 7.668 1 84.31 233 GLY A C 1
ATOM 1851 O O . GLY A 1 233 ? 5.469 15.078 7.742 1 84.31 233 GLY A O 1
ATOM 1852 N N . VAL A 1 234 ? 4.297 13.25 7.074 1 85.19 234 VAL A N 1
ATOM 1853 C CA . VAL A 1 234 ? 5.527 12.508 6.812 1 85.19 234 VAL A CA 1
ATOM 1854 C C . VAL A 1 234 ? 5.547 12.039 5.363 1 85.19 234 VAL A C 1
ATOM 1856 O O . VAL A 1 234 ? 4.582 11.43 4.887 1 85.19 234 VAL A O 1
ATOM 1859 N N . SER A 1 235 ? 6.617 12.352 4.602 1 91.62 235 SER A N 1
ATOM 1860 C CA . SER A 1 235 ? 6.93 11.695 3.336 1 91.62 235 SER A CA 1
ATOM 1861 C C . SER A 1 235 ? 7.672 10.383 3.561 1 91.62 235 SER A C 1
ATOM 1863 O O . SER A 1 235 ? 8.727 10.359 4.199 1 91.62 235 SER A O 1
ATOM 1865 N N . PRO A 1 236 ? 7.18 9.352 3.004 1 93.81 236 PRO A N 1
ATOM 1866 C CA . PRO A 1 236 ? 7.664 8.023 3.398 1 93.81 236 PRO A CA 1
ATOM 1867 C C . PRO A 1 236 ? 9.07 7.738 2.883 1 93.81 236 PRO A C 1
ATOM 1869 O O . PRO A 1 236 ? 9.477 8.281 1.85 1 93.81 236 PRO A O 1
ATOM 1872 N N . LYS A 1 237 ? 9.711 6.883 3.6 1 94.12 237 LYS A N 1
ATOM 1873 C CA . LYS A 1 237 ? 11.07 6.469 3.27 1 94.12 237 LYS A CA 1
ATOM 1874 C C . LYS A 1 237 ? 11.062 5.258 2.338 1 94.12 237 LYS A C 1
ATOM 1876 O O . LYS A 1 237 ? 11.984 5.082 1.539 1 94.12 237 LYS A O 1
ATOM 1881 N N . SER A 1 238 ? 10.047 4.445 2.475 1 96.75 238 SER A N 1
ATOM 1882 C CA . SER A 1 238 ? 10.086 3.164 1.775 1 96.75 238 SER A CA 1
ATOM 1883 C C . SER A 1 238 ? 8.727 2.816 1.176 1 96.75 238 SER A C 1
ATOM 1885 O O . SER A 1 238 ? 7.695 3.283 1.658 1 96.75 238 SER A O 1
ATOM 1887 N N . GLY A 1 239 ? 8.727 2.07 0.074 1 97.81 239 GLY A N 1
ATOM 1888 C CA . GLY A 1 239 ? 7.555 1.525 -0.592 1 97.81 239 GLY A CA 1
ATOM 1889 C C . GLY A 1 239 ? 7.832 0.22 -1.313 1 97.81 239 GLY A C 1
ATOM 1890 O O . GLY A 1 239 ? 8.984 -0.203 -1.422 1 97.81 239 GLY A O 1
ATOM 1891 N N . GLU A 1 240 ? 6.781 -0.425 -1.67 1 98.12 240 GLU A N 1
ATOM 1892 C CA . GLU A 1 240 ? 6.969 -1.681 -2.391 1 98.12 240 GLU A CA 1
ATOM 1893 C C . GLU A 1 240 ? 5.902 -1.862 -3.467 1 98.12 240 GLU A C 1
ATOM 1895 O O . GLU A 1 240 ? 4.797 -1.328 -3.35 1 98.12 240 GLU A O 1
ATOM 1900 N N . ILE A 1 241 ? 6.25 -2.543 -4.516 1 98.44 241 ILE A N 1
ATOM 1901 C CA . ILE A 1 241 ? 5.379 -2.984 -5.602 1 98.44 241 ILE A CA 1
ATOM 1902 C C . ILE A 1 241 ? 5.578 -4.48 -5.844 1 98.44 241 ILE A C 1
ATOM 1904 O O . ILE A 1 241 ? 6.703 -4.977 -5.801 1 98.44 241 ILE A O 1
ATOM 1908 N N . SER A 1 242 ? 4.469 -5.176 -5.973 1 98.31 242 SER A N 1
ATOM 1909 C CA . SER A 1 242 ? 4.539 -6.602 -6.266 1 98.31 242 SER A CA 1
ATOM 1910 C C . SER A 1 242 ? 3.834 -6.934 -7.578 1 98.31 242 SER A C 1
ATOM 1912 O O . SER A 1 242 ? 2.773 -6.383 -7.875 1 98.31 242 SER A O 1
ATOM 1914 N N . LEU A 1 243 ? 4.422 -7.801 -8.32 1 97.69 243 LEU A N 1
ATOM 1915 C CA . LEU A 1 243 ? 3.971 -8.188 -9.656 1 97.69 243 LEU A CA 1
ATOM 1916 C C . LEU A 1 243 ? 3.84 -9.703 -9.766 1 97.69 243 LEU A C 1
ATOM 1918 O O . LEU A 1 243 ? 4.664 -10.438 -9.219 1 97.69 243 LEU A O 1
ATOM 1922 N N . THR A 1 244 ? 2.854 -10.141 -10.43 1 97.44 244 THR A N 1
ATOM 1923 C CA . THR A 1 244 ? 2.867 -11.484 -10.984 1 97.44 244 THR A CA 1
ATOM 1924 C C . THR A 1 244 ? 3.309 -11.469 -12.445 1 97.44 244 THR A C 1
ATOM 1926 O O . THR A 1 244 ? 2.732 -10.75 -13.266 1 97.44 244 THR A O 1
ATOM 1929 N N . ILE A 1 245 ? 4.312 -12.203 -12.727 1 97.94 245 ILE A N 1
ATOM 1930 C CA . ILE A 1 245 ? 4.84 -12.297 -14.086 1 97.94 245 ILE A CA 1
ATOM 1931 C C . ILE A 1 245 ? 4.559 -13.68 -14.656 1 97.94 245 ILE A C 1
ATOM 1933 O O . ILE A 1 245 ? 4.77 -14.695 -13.977 1 97.94 245 ILE A O 1
ATOM 1937 N N . ARG A 1 246 ? 4.043 -13.727 -15.836 1 97.44 246 ARG A N 1
ATOM 1938 C CA . ARG A 1 246 ? 3.777 -14.977 -16.531 1 97.44 246 ARG A CA 1
ATOM 1939 C C . ARG A 1 246 ? 4.438 -14.984 -17.906 1 97.44 246 ARG A C 1
ATOM 1941 O O . ARG A 1 246 ? 4.484 -13.953 -18.594 1 97.44 246 ARG A O 1
ATOM 1948 N N . ALA A 1 247 ? 4.934 -16.094 -18.297 1 97.75 247 ALA A N 1
ATOM 1949 C CA . ALA A 1 247 ? 5.539 -16.281 -19.625 1 97.75 247 ALA A CA 1
ATOM 1950 C C . ALA A 1 247 ? 5.344 -17.703 -20.125 1 97.75 247 ALA A C 1
ATOM 1952 O O . ALA A 1 247 ? 5.379 -18.656 -19.344 1 97.75 247 ALA A O 1
ATOM 1953 N N . ALA A 1 248 ? 5.207 -17.859 -21.375 1 97.25 248 ALA A N 1
ATOM 1954 C CA . ALA A 1 248 ? 5.016 -19.188 -21.969 1 97.25 248 ALA A CA 1
ATOM 1955 C C . ALA A 1 248 ? 6.293 -20.016 -21.875 1 97.25 248 ALA A C 1
ATOM 1957 O O . ALA A 1 248 ? 6.254 -21.234 -21.969 1 97.25 248 ALA A O 1
ATOM 1958 N N . SER A 1 249 ? 7.438 -19.312 -21.734 1 96.88 249 SER A N 1
ATOM 1959 C CA . SER A 1 249 ? 8.703 -20.016 -21.656 1 96.88 249 SER A CA 1
ATOM 1960 C C . SER A 1 249 ? 9.586 -19.469 -20.531 1 96.88 249 SER A C 1
ATOM 1962 O O . SER A 1 249 ? 9.547 -18.266 -20.25 1 96.88 249 SER A O 1
ATOM 1964 N N . ASP A 1 250 ? 10.406 -20.344 -19.984 1 97.38 250 ASP A N 1
ATOM 1965 C CA . ASP A 1 250 ? 11.367 -19.938 -18.969 1 97.38 250 ASP A CA 1
ATOM 1966 C C . ASP A 1 250 ? 12.375 -18.938 -19.547 1 97.38 250 ASP A C 1
ATOM 1968 O O . ASP A 1 250 ? 12.844 -18.047 -18.828 1 97.38 250 ASP A O 1
ATOM 1972 N N . LYS A 1 251 ? 12.68 -19.109 -20.797 1 97.19 251 LYS A N 1
ATOM 1973 C CA . LYS A 1 251 ? 13.594 -18.188 -21.469 1 97.19 251 LYS A CA 1
ATOM 1974 C C . LYS A 1 251 ? 13.055 -16.766 -21.453 1 97.19 251 LYS A C 1
ATOM 1976 O O . LYS A 1 251 ? 13.766 -15.836 -21.047 1 97.19 251 LYS A O 1
ATOM 1981 N N . ASP A 1 252 ? 11.812 -16.578 -21.812 1 97.81 252 ASP A N 1
ATOM 1982 C CA . ASP A 1 252 ? 11.18 -15.258 -21.828 1 97.81 252 ASP A CA 1
ATOM 1983 C C . ASP A 1 252 ? 11 -14.719 -20.406 1 97.81 252 ASP A C 1
ATOM 1985 O O . ASP A 1 252 ? 11.125 -13.516 -20.172 1 97.81 252 ASP A O 1
ATOM 1989 N N . MET A 1 253 ? 10.719 -15.617 -19.484 1 97.81 253 MET A N 1
ATOM 1990 C CA . MET A 1 253 ? 10.609 -15.242 -18.078 1 97.81 253 MET A CA 1
ATOM 1991 C C . MET A 1 253 ? 11.898 -14.594 -17.594 1 97.81 253 MET A C 1
ATOM 1993 O O . MET A 1 253 ? 11.867 -13.516 -16.984 1 97.81 253 MET A O 1
ATOM 1997 N N . LYS A 1 254 ? 13 -15.234 -17.891 1 97.75 254 LYS A N 1
ATOM 1998 C CA . LYS A 1 254 ? 14.297 -14.719 -17.469 1 97.75 254 LYS A CA 1
ATOM 1999 C C . LYS A 1 254 ? 14.57 -13.344 -18.078 1 97.75 254 LYS A C 1
ATOM 2001 O O . LYS A 1 254 ? 15.062 -12.445 -17.391 1 97.75 254 LYS A O 1
ATOM 2006 N N . LYS A 1 255 ? 14.195 -13.148 -19.328 1 97.94 255 LYS A N 1
ATOM 2007 C CA . LYS A 1 255 ? 14.391 -11.875 -20.031 1 97.94 255 LYS A CA 1
ATOM 2008 C C . LYS A 1 255 ? 13.609 -10.75 -19.344 1 97.94 255 LYS A C 1
ATOM 2010 O O . LYS A 1 255 ? 14.164 -9.688 -19.078 1 97.94 255 LYS A O 1
ATOM 2015 N N . ILE A 1 256 ? 12.398 -11.039 -19.031 1 98.25 256 ILE A N 1
ATOM 2016 C CA . ILE A 1 256 ? 11.531 -9.977 -18.547 1 98.25 256 ILE A CA 1
ATOM 2017 C C . ILE A 1 256 ? 11.891 -9.633 -17.094 1 98.25 256 ILE A C 1
ATOM 2019 O O . ILE A 1 256 ? 11.844 -8.469 -16.703 1 98.25 256 ILE A O 1
ATOM 2023 N N . ILE A 1 257 ? 12.242 -10.609 -16.328 1 98.19 257 ILE A N 1
ATOM 2024 C CA . ILE A 1 257 ? 12.648 -10.359 -14.953 1 98.19 257 ILE A CA 1
ATOM 2025 C C . ILE A 1 257 ? 13.883 -9.469 -14.93 1 98.19 257 ILE A C 1
ATOM 2027 O O . ILE A 1 257 ? 13.945 -8.492 -14.18 1 98.19 257 ILE A O 1
ATOM 2031 N N . LYS A 1 258 ? 14.852 -9.82 -15.773 1 97.88 258 LYS A N 1
ATOM 2032 C CA . LYS A 1 258 ? 16.062 -9.016 -15.875 1 97.88 258 LYS A CA 1
ATOM 2033 C C . LYS A 1 258 ? 15.734 -7.574 -16.266 1 97.88 258 LYS A C 1
ATOM 2035 O O . LYS A 1 258 ? 16.266 -6.629 -15.672 1 97.88 258 LYS A O 1
ATOM 2040 N N . LYS A 1 259 ? 14.867 -7.406 -17.234 1 98.06 259 LYS A N 1
ATOM 2041 C CA . LYS A 1 259 ? 14.469 -6.082 -17.703 1 98.06 259 LYS A CA 1
ATOM 2042 C C . LYS A 1 259 ? 13.797 -5.281 -16.578 1 98.06 259 LYS A C 1
ATOM 2044 O O . LYS A 1 259 ? 14.094 -4.098 -16.406 1 98.06 259 LYS A O 1
ATOM 2049 N N . ILE A 1 260 ? 12.898 -5.922 -15.82 1 98.06 260 ILE A N 1
ATOM 2050 C CA . ILE A 1 260 ? 12.172 -5.25 -14.75 1 98.06 260 ILE A CA 1
ATOM 2051 C C . ILE A 1 260 ? 13.156 -4.816 -13.656 1 98.06 260 ILE A C 1
ATOM 2053 O O . ILE A 1 260 ? 13.055 -3.709 -13.125 1 98.06 260 ILE A O 1
ATOM 2057 N N . LYS A 1 261 ? 14.141 -5.66 -13.344 1 97.38 261 LYS A N 1
ATOM 2058 C CA . LYS A 1 261 ? 15.133 -5.352 -12.312 1 97.38 261 LYS A CA 1
ATOM 2059 C C . LYS A 1 261 ? 16.031 -4.199 -12.75 1 97.38 261 LYS A C 1
ATOM 2061 O O . LYS A 1 261 ? 16.688 -3.574 -11.914 1 97.38 261 LYS A O 1
ATOM 2066 N N . GLU A 1 262 ? 16.062 -3.875 -1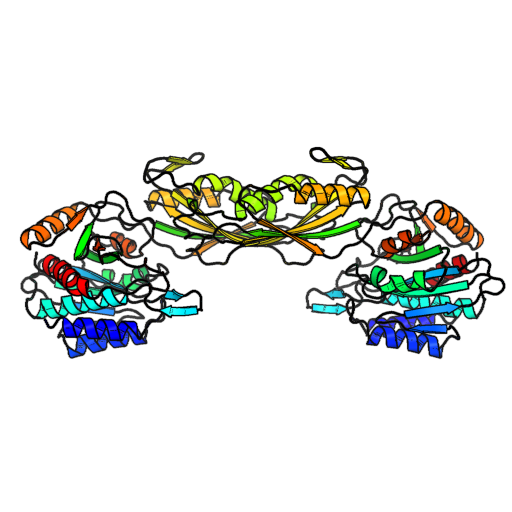4.047 1 97.06 262 GLU A N 1
ATOM 2067 C CA . GLU A 1 262 ? 16.844 -2.762 -14.57 1 97.06 262 GLU A CA 1
ATOM 2068 C C . GLU A 1 262 ? 16.078 -1.448 -14.469 1 97.06 262 GLU A C 1
ATOM 2070 O O . GLU A 1 262 ? 16.656 -0.371 -14.656 1 97.06 262 GLU A O 1
ATOM 2075 N N . MET A 1 263 ? 14.789 -1.562 -14.211 1 96.75 263 MET A N 1
ATOM 2076 C CA . MET A 1 263 ? 13.977 -0.355 -14.102 1 96.75 263 MET A CA 1
ATOM 2077 C C . MET A 1 263 ? 14.242 0.359 -12.781 1 96.75 263 MET A C 1
ATOM 2079 O O . MET A 1 263 ? 13.398 0.345 -11.883 1 96.75 263 MET A O 1
ATOM 2083 N N . LYS A 1 264 ? 15.352 0.997 -12.703 1 96.69 264 LYS A N 1
ATOM 2084 C CA . LYS A 1 264 ? 15.781 1.672 -11.484 1 96.69 264 LYS A CA 1
ATOM 2085 C C . LYS A 1 264 ? 15.938 3.172 -11.711 1 96.69 264 LYS A C 1
ATOM 2087 O O . LYS A 1 264 ? 16.297 3.605 -12.812 1 96.69 264 LYS A O 1
ATOM 2092 N N . GLU A 1 265 ? 15.531 3.928 -10.75 1 96.19 265 GLU A N 1
ATOM 2093 C CA . GLU A 1 265 ? 15.773 5.367 -10.703 1 96.19 265 GLU A CA 1
ATOM 2094 C C . GLU A 1 265 ? 16.969 5.695 -9.812 1 96.19 265 GLU A C 1
ATOM 2096 O O . GLU A 1 265 ? 17.281 4.953 -8.883 1 96.19 265 GLU A O 1
ATOM 2101 N N . ASP A 1 266 ? 17.609 6.805 -10.086 1 95.31 266 ASP A N 1
ATOM 2102 C CA . ASP A 1 266 ? 18.781 7.219 -9.32 1 95.31 266 ASP A CA 1
ATOM 2103 C C . ASP A 1 266 ? 18.406 7.594 -7.887 1 95.31 266 ASP A C 1
ATOM 2105 O O . ASP A 1 266 ? 17.344 8.188 -7.656 1 95.31 266 ASP A O 1
ATOM 2109 N N . GLY A 1 267 ? 19.266 7.195 -6.961 1 96.5 267 GLY A N 1
ATOM 2110 C CA . GLY A 1 267 ? 19.141 7.637 -5.578 1 96.5 267 GLY A CA 1
ATOM 2111 C C . GLY A 1 267 ? 18.391 6.645 -4.707 1 96.5 267 GLY A C 1
ATOM 2112 O O . GLY A 1 267 ? 18.469 6.711 -3.477 1 96.5 267 GLY A O 1
ATOM 2113 N N . TYR A 1 268 ? 17.656 5.777 -5.328 1 97.5 268 TYR A N 1
ATOM 2114 C CA . TYR A 1 268 ? 16.891 4.789 -4.57 1 97.5 268 TYR A CA 1
ATOM 2115 C C . TYR A 1 268 ? 17.672 3.49 -4.43 1 97.5 268 TYR A C 1
ATOM 2117 O O . TYR A 1 268 ? 18.531 3.178 -5.266 1 97.5 268 TYR A O 1
ATOM 2125 N N . SER A 1 269 ? 17.375 2.711 -3.389 1 98.12 269 SER A N 1
ATOM 2126 C CA . SER A 1 269 ? 17.859 1.338 -3.258 1 98.12 269 SER A CA 1
ATOM 2127 C C . SER A 1 269 ? 16.734 0.337 -3.508 1 98.12 269 SER A C 1
ATOM 2129 O O . SER A 1 269 ? 15.578 0.583 -3.139 1 98.12 269 SER A O 1
ATOM 2131 N N . TYR A 1 270 ? 17.125 -0.753 -4.113 1 98.19 270 TYR A N 1
ATOM 2132 C CA . TYR A 1 270 ? 16.141 -1.758 -4.504 1 98.19 270 TYR A CA 1
ATOM 2133 C C . TYR A 1 270 ? 16.484 -3.121 -3.924 1 98.19 270 TYR A C 1
ATOM 2135 O O . TYR A 1 270 ? 17.656 -3.506 -3.896 1 98.19 270 TYR A O 1
ATOM 2143 N N . THR A 1 271 ? 15.531 -3.787 -3.369 1 98.38 271 THR A N 1
ATOM 2144 C CA . THR A 1 271 ? 15.633 -5.188 -2.967 1 98.38 271 THR A CA 1
ATOM 2145 C C . THR A 1 271 ? 14.539 -6.02 -3.635 1 98.38 271 THR A C 1
ATOM 2147 O O . THR A 1 271 ? 13.398 -5.574 -3.758 1 98.38 271 THR A O 1
ATOM 2150 N N . TYR A 1 272 ? 14.914 -7.164 -4.059 1 98.06 272 TYR A N 1
ATOM 2151 C CA . TYR A 1 272 ? 14.008 -8.023 -4.812 1 98.06 272 TYR A CA 1
ATOM 2152 C C . TYR A 1 272 ? 13.781 -9.344 -4.094 1 98.06 272 TYR A C 1
ATOM 2154 O O . TYR A 1 272 ? 14.719 -9.914 -3.521 1 98.06 272 TYR A O 1
ATOM 2162 N N . GLU A 1 273 ? 12.562 -9.758 -4.027 1 97.44 273 GLU A N 1
ATOM 2163 C CA . GLU A 1 273 ? 12.195 -11.07 -3.51 1 97.44 273 GLU A CA 1
ATOM 2164 C C . GLU A 1 273 ? 11.305 -11.82 -4.488 1 97.44 273 GLU A C 1
ATOM 2166 O O . GLU A 1 273 ? 10.414 -11.227 -5.105 1 97.44 273 GLU A O 1
ATOM 2171 N N . ILE A 1 274 ? 11.516 -13.07 -4.617 1 95.31 274 ILE A N 1
ATOM 2172 C CA . ILE A 1 274 ? 10.766 -13.906 -5.543 1 95.31 274 ILE A CA 1
ATOM 2173 C C . ILE A 1 274 ? 9.836 -14.836 -4.766 1 95.31 274 ILE A C 1
ATOM 2175 O O . ILE A 1 274 ? 10.219 -15.383 -3.73 1 95.31 274 ILE A O 1
ATOM 2179 N N . TYR A 1 275 ? 8.648 -14.906 -5.242 1 92.81 275 TYR A N 1
ATOM 2180 C CA . TYR A 1 275 ? 7.645 -15.789 -4.656 1 92.81 275 TYR A CA 1
ATOM 2181 C C . TYR A 1 275 ? 7.004 -16.672 -5.723 1 92.81 275 TYR A C 1
ATOM 2183 O O . TYR A 1 275 ? 6.992 -16.312 -6.906 1 92.81 275 TYR A O 1
ATOM 2191 N N . ASP A 1 276 ? 6.488 -17.828 -5.242 1 92 276 ASP A N 1
ATOM 2192 C CA . ASP A 1 276 ? 5.629 -18.672 -6.074 1 92 276 ASP A CA 1
ATOM 2193 C C . ASP A 1 276 ? 6.246 -18.891 -7.453 1 92 276 ASP A C 1
ATOM 2195 O O . ASP A 1 276 ? 5.613 -18.609 -8.477 1 92 276 ASP A O 1
ATOM 2199 N N . ASP A 1 277 ? 7.41 -19.422 -7.465 1 94.38 277 ASP A N 1
ATOM 2200 C CA . ASP A 1 277 ? 8.18 -19.656 -8.68 1 94.38 277 ASP A CA 1
ATOM 2201 C C . ASP A 1 277 ? 7.773 -20.953 -9.359 1 94.38 277 ASP A C 1
ATOM 2203 O O . ASP A 1 277 ? 8.141 -22.047 -8.906 1 94.38 277 ASP A O 1
ATOM 2207 N N . PHE A 1 278 ? 7.004 -20.875 -10.43 1 96.94 278 PHE A N 1
ATOM 2208 C CA . PHE A 1 278 ? 6.57 -22 -11.258 1 96.94 278 PHE A CA 1
ATOM 2209 C C . PHE A 1 278 ? 7.289 -21.984 -12.602 1 96.94 278 PHE A C 1
ATOM 2211 O O . PHE A 1 278 ? 7.18 -21.016 -13.367 1 96.94 278 PHE A O 1
ATOM 2218 N N . PRO A 1 279 ? 7.98 -23 -12.945 1 97.25 279 PRO A N 1
ATOM 2219 C CA . PRO A 1 279 ? 8.523 -23.078 -14.305 1 97.25 279 PRO A CA 1
ATOM 2220 C C . PRO A 1 279 ? 7.449 -23.391 -15.352 1 97.25 279 PRO A C 1
ATOM 2222 O O . PRO A 1 279 ? 6.32 -23.734 -14.992 1 97.25 279 PRO A O 1
ATOM 2225 N N . GLU A 1 280 ? 7.805 -23.156 -16.609 1 97.62 280 GLU A N 1
ATOM 2226 C CA . GLU A 1 280 ? 6.914 -23.625 -17.672 1 97.62 280 GLU A CA 1
ATOM 2227 C C . GLU A 1 280 ? 6.707 -25.125 -17.594 1 97.62 280 GLU A C 1
ATOM 2229 O O . GLU A 1 280 ? 7.625 -25.875 -17.234 1 97.62 280 GLU A O 1
ATOM 2234 N N . THR A 1 281 ? 5.527 -25.562 -17.781 1 98.31 281 THR A N 1
ATOM 2235 C CA . THR A 1 281 ? 5.289 -26.984 -18.031 1 98.31 281 THR A CA 1
ATOM 2236 C C . THR A 1 281 ? 5.332 -27.281 -19.531 1 98.31 281 THR A C 1
ATOM 2238 O O . THR A 1 281 ? 4.406 -26.938 -20.266 1 98.31 281 THR A O 1
ATOM 2241 N N . ASN A 1 282 ? 6.379 -27.828 -19.922 1 97.62 282 ASN A N 1
ATOM 2242 C CA . ASN A 1 282 ? 6.668 -28.109 -21.312 1 97.62 282 ASN A CA 1
ATOM 2243 C C . ASN A 1 282 ? 6.738 -29.609 -21.578 1 97.62 282 ASN A C 1
ATOM 2245 O O . ASN A 1 282 ? 7.656 -30.297 -21.109 1 97.62 282 ASN A O 1
ATOM 2249 N N . ASN A 1 283 ? 5.797 -30.109 -22.375 1 98.5 283 ASN A N 1
ATOM 2250 C CA . ASN A 1 283 ? 5.742 -31.531 -22.688 1 98.5 283 ASN A CA 1
ATOM 2251 C C . ASN A 1 283 ? 6.793 -31.922 -23.719 1 98.5 283 ASN A C 1
ATOM 2253 O O . ASN A 1 283 ? 6.906 -31.281 -24.766 1 98.5 283 ASN A O 1
ATOM 2257 N N . ASP A 1 284 ? 7.5 -32.969 -23.406 1 98.5 284 ASP A N 1
ATOM 2258 C CA . ASP A 1 284 ? 8.492 -33.469 -24.328 1 98.5 284 ASP A CA 1
ATOM 2259 C C . ASP A 1 284 ? 7.832 -34 -25.609 1 98.5 284 ASP A C 1
ATOM 2261 O O . ASP A 1 284 ? 6.953 -34.875 -25.531 1 98.5 284 ASP A O 1
ATOM 2265 N N . VAL A 1 285 ? 8.289 -33.562 -26.719 1 98.31 285 VAL A N 1
ATOM 2266 C CA . VAL A 1 285 ? 7.629 -33.844 -27.984 1 98.31 285 VAL A CA 1
ATOM 2267 C C . VAL A 1 285 ? 7.707 -35.344 -28.297 1 98.31 285 VAL A C 1
ATOM 2269 O O . VAL A 1 285 ? 6.707 -35.969 -28.656 1 98.31 285 VAL A O 1
ATOM 2272 N N . ASP A 1 286 ? 8.883 -35.906 -28.125 1 98.44 286 ASP A N 1
ATOM 2273 C CA . ASP A 1 286 ? 9.062 -37.344 -28.422 1 98.44 286 ASP A CA 1
ATOM 2274 C C . ASP A 1 286 ? 8.242 -38.219 -27.469 1 98.44 286 ASP A C 1
ATOM 2276 O O . ASP A 1 286 ? 7.633 -39.188 -27.891 1 98.44 286 ASP A O 1
ATOM 2280 N N . LEU A 1 287 ? 8.242 -37.812 -26.219 1 98.56 287 LEU A N 1
ATOM 2281 C CA . LEU A 1 287 ? 7.461 -38.562 -25.25 1 98.56 287 LEU A CA 1
ATOM 2282 C C . LEU A 1 287 ? 5.973 -38.469 -25.562 1 98.56 287 LEU A C 1
ATOM 2284 O O . LEU A 1 287 ? 5.246 -39.469 -25.422 1 98.56 287 LEU A O 1
ATOM 2288 N N . CYS A 1 288 ? 5.523 -37.344 -25.984 1 98.31 288 CYS A N 1
ATOM 2289 C CA . CYS A 1 288 ? 4.137 -37.156 -26.406 1 98.31 288 CYS A CA 1
ATOM 2290 C C . CYS A 1 288 ? 3.777 -38.125 -27.531 1 98.31 288 CYS A C 1
ATOM 2292 O O . CYS A 1 288 ? 2.791 -38.844 -27.453 1 98.31 288 CYS A O 1
ATOM 2294 N N . ASN A 1 289 ? 4.602 -38.156 -28.531 1 98.19 289 ASN A N 1
ATOM 2295 C CA . ASN A 1 289 ? 4.348 -39 -29.703 1 98.19 289 ASN A CA 1
ATOM 2296 C C . ASN A 1 289 ? 4.281 -40.469 -29.312 1 98.19 289 ASN A C 1
ATOM 2298 O O . ASN A 1 289 ? 3.377 -41.188 -29.75 1 98.19 289 ASN A O 1
ATOM 2302 N N . LYS A 1 290 ? 5.207 -40.875 -28.5 1 98.06 290 LYS A N 1
ATOM 2303 C CA . LYS A 1 290 ? 5.238 -42.25 -28.062 1 98.06 290 LYS A CA 1
ATOM 2304 C C . LYS A 1 290 ? 3.998 -42.594 -27.234 1 98.06 290 LYS A C 1
ATOM 2306 O O . LYS A 1 290 ? 3.406 -43.656 -27.406 1 98.06 290 LYS A O 1
ATOM 2311 N N . THR A 1 291 ? 3.633 -41.688 -26.391 1 98.56 291 THR A N 1
ATOM 2312 C CA . THR A 1 291 ? 2.521 -41.938 -25.469 1 98.56 291 THR A CA 1
ATOM 2313 C C . THR A 1 291 ? 1.197 -41.969 -26.234 1 98.56 291 THR A C 1
ATOM 2315 O O . THR A 1 291 ? 0.322 -42.781 -25.906 1 98.56 291 THR A O 1
ATOM 2318 N N . LEU A 1 292 ? 1.028 -41.156 -27.25 1 98.31 292 LEU A N 1
ATOM 2319 C CA . LEU A 1 292 ? -0.204 -41.125 -28.031 1 98.31 292 LEU A CA 1
ATOM 2320 C C . LEU A 1 292 ? -0.421 -42.469 -28.75 1 98.31 292 LEU A C 1
ATOM 2322 O O . LEU A 1 292 ? -1.557 -42.938 -28.859 1 98.31 292 LEU A O 1
ATOM 2326 N N . LYS A 1 293 ? 0.642 -43.062 -29.203 1 98.25 293 LYS A N 1
ATOM 2327 C CA . LYS A 1 293 ? 0.535 -44.375 -29.828 1 98.25 293 LYS A CA 1
ATOM 2328 C C . LYS A 1 293 ? 0.005 -45.406 -28.828 1 98.25 293 LYS A C 1
ATOM 2330 O O . LYS A 1 293 ? -0.795 -46.281 -29.188 1 98.25 293 LYS A O 1
ATOM 2335 N N . VAL A 1 294 ? 0.462 -45.281 -27.594 1 97.88 294 VAL A N 1
ATOM 2336 C CA . VAL A 1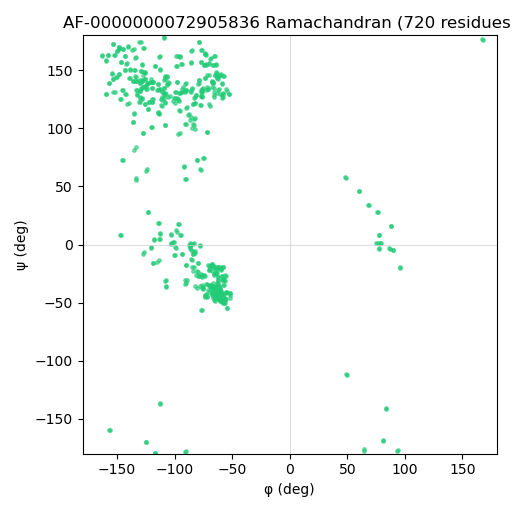 294 ? 0.011 -46.188 -26.547 1 97.88 294 VAL A CA 1
ATOM 2337 C C . VAL A 1 294 ? -1.471 -45.938 -26.266 1 97.88 294 VAL A C 1
ATOM 2339 O O . VAL A 1 294 ? -2.24 -46.906 -26.109 1 97.88 294 VAL A O 1
ATOM 2342 N N . LEU A 1 295 ? -1.853 -44.688 -26.203 1 98.31 295 LEU A N 1
ATOM 2343 C CA . LEU A 1 295 ? -3.246 -44.375 -25.922 1 98.31 295 LEU A CA 1
ATOM 2344 C C . LEU A 1 295 ? -4.156 -44.875 -27.047 1 98.31 295 LEU A C 1
ATOM 2346 O O . LEU A 1 295 ? -5.246 -45.406 -26.781 1 98.31 295 LEU A O 1
ATOM 2350 N N . ASP A 1 296 ? -3.646 -44.781 -28.281 1 97.75 296 ASP A N 1
ATOM 2351 C CA . ASP A 1 296 ? -4.387 -45.312 -29.422 1 97.75 296 ASP A CA 1
ATOM 2352 C C . ASP A 1 296 ? -4.57 -46.844 -29.297 1 97.75 296 ASP A C 1
ATOM 2354 O O . ASP A 1 296 ? -5.668 -47.344 -29.516 1 97.75 296 ASP A O 1
ATOM 2358 N N . LYS A 1 297 ? -3.502 -47.469 -28.953 1 97.5 297 LYS A N 1
ATOM 2359 C CA . LYS A 1 297 ? -3.504 -48.906 -28.828 1 97.5 297 LYS A CA 1
ATOM 2360 C C . LYS A 1 297 ? -4.566 -49.375 -27.828 1 97.5 297 LYS A C 1
ATOM 2362 O O . LYS A 1 297 ? -5.211 -50.406 -28.031 1 97.5 297 LYS A O 1
ATOM 2367 N N . TYR A 1 298 ? -4.77 -48.562 -26.766 1 96.75 298 TYR A N 1
ATOM 2368 C CA . TYR A 1 298 ? -5.652 -49 -25.688 1 96.75 298 TYR A CA 1
ATOM 2369 C C . TYR A 1 298 ? -7.004 -48.312 -25.766 1 96.75 298 TYR A C 1
ATOM 2371 O O . TYR A 1 298 ? -7.859 -48.5 -24.906 1 96.75 298 TYR A O 1
ATOM 2379 N N . GLY A 1 299 ? -7.23 -47.469 -26.734 1 96.88 299 GLY A N 1
ATOM 2380 C CA . GLY A 1 299 ? -8.516 -46.844 -26.984 1 96.88 299 GLY A CA 1
ATOM 2381 C C . GLY A 1 299 ? -8.82 -45.719 -26 1 96.88 299 GLY A C 1
ATOM 2382 O O . GLY A 1 299 ? -9.977 -45.5 -25.641 1 96.88 299 GLY A O 1
ATOM 2383 N N . VAL A 1 300 ? -7.777 -45.062 -25.469 1 97.88 300 VAL A N 1
ATOM 2384 C CA . VAL A 1 300 ? -7.969 -43.906 -24.594 1 97.88 300 VAL A CA 1
ATOM 2385 C C . VAL A 1 300 ? -8.211 -42.656 -25.453 1 97.88 300 VAL A C 1
ATOM 2387 O O . VAL A 1 300 ? -7.445 -42.375 -26.375 1 97.88 300 VAL A O 1
ATOM 2390 N N . GLU A 1 301 ? -9.234 -41.938 -25.172 1 98 301 GLU A N 1
ATOM 2391 C CA . GLU A 1 301 ? -9.555 -40.719 -25.938 1 98 301 GLU A CA 1
ATOM 2392 C C . GLU A 1 301 ? -8.648 -39.562 -25.516 1 98 301 GLU A C 1
ATOM 2394 O O . GLU A 1 301 ? -8.445 -39.312 -24.328 1 98 301 GLU A O 1
ATOM 2399 N N . TYR A 1 302 ? -8.109 -38.875 -26.5 1 98.31 302 TYR A N 1
ATOM 2400 C CA . TYR A 1 302 ? -7.273 -37.719 -26.234 1 98.31 302 TYR A CA 1
ATOM 2401 C C . TYR A 1 302 ? -7.516 -36.625 -27.266 1 98.31 302 TYR A C 1
ATOM 2403 O O . TYR A 1 302 ? -8.047 -36.906 -28.344 1 98.31 302 TYR A O 1
ATOM 2411 N N . MET A 1 303 ? -7.234 -35.344 -26.891 1 98.44 303 MET A N 1
ATOM 2412 C CA . MET A 1 303 ? -7.363 -34.188 -27.766 1 98.44 303 MET A CA 1
ATOM 2413 C C . MET A 1 303 ? -6.195 -33.219 -27.578 1 98.44 303 MET A C 1
ATOM 2415 O O . MET A 1 303 ? -5.719 -33.031 -26.453 1 98.44 303 MET A O 1
ATOM 2419 N N . GLN A 1 304 ? -5.75 -32.625 -28.625 1 98.12 304 GLN A N 1
ATOM 2420 C CA . GLN A 1 304 ? -4.68 -31.656 -28.562 1 98.12 304 GLN A CA 1
ATOM 2421 C C . GLN A 1 304 ? -5.23 -30.266 -28.25 1 98.12 304 GLN A C 1
ATOM 2423 O O . GLN A 1 304 ? -6.215 -29.828 -28.859 1 98.12 304 GLN A O 1
ATOM 2428 N N . MET A 1 305 ? -4.637 -29.641 -27.312 1 97.69 305 MET A N 1
ATOM 2429 C CA . MET A 1 305 ? -4.996 -28.25 -27.016 1 97.69 305 MET A CA 1
ATOM 2430 C C . MET A 1 305 ? -4.352 -27.297 -28.016 1 97.69 305 MET A C 1
ATOM 2432 O O . MET A 1 305 ? -3.186 -27.469 -28.391 1 97.69 305 MET A O 1
ATOM 2436 N N . SER A 1 306 ? -5.07 -26.266 -28.406 1 95.12 306 SER A N 1
ATOM 2437 C CA . SER A 1 306 ? -4.566 -25.297 -29.375 1 95.12 306 SER A CA 1
ATOM 2438 C C . SER A 1 306 ? -3.666 -24.266 -28.688 1 95.12 306 SER A C 1
ATOM 2440 O O . SER A 1 306 ? -2.688 -23.812 -29.281 1 95.12 306 SER A O 1
ATOM 2442 N N . GLU A 1 307 ? -4.008 -23.906 -27.484 1 95.75 307 GLU A N 1
ATOM 2443 C CA . GLU A 1 307 ? -3.254 -22.922 -26.703 1 95.75 307 GLU A CA 1
ATOM 2444 C C . GLU A 1 307 ? -2.924 -23.438 -25.312 1 95.75 307 GLU A C 1
ATOM 2446 O O . GLU A 1 307 ? -3.645 -24.281 -24.781 1 95.75 307 GLU A O 1
ATOM 2451 N N . PRO A 1 308 ? -1.819 -22.984 -24.812 1 96.62 308 PRO A N 1
ATOM 2452 C CA . PRO A 1 308 ? -1.519 -23.344 -23.422 1 96.62 308 PRO A CA 1
ATOM 2453 C C . PRO A 1 308 ? -2.512 -22.734 -22.422 1 96.62 308 PRO A C 1
ATOM 2455 O O . PRO A 1 308 ? -3.289 -21.844 -22.781 1 96.62 308 PRO A O 1
ATOM 2458 N N . ILE A 1 309 ? -2.492 -23.312 -21.281 1 95.44 309 ILE A N 1
ATOM 2459 C CA . ILE A 1 309 ? -3.195 -22.719 -20.156 1 95.44 309 ILE A CA 1
ATOM 2460 C C . ILE A 1 309 ? -2.295 -21.688 -19.484 1 95.44 309 ILE A C 1
ATOM 2462 O O . ILE A 1 309 ? -1.131 -21.969 -19.188 1 95.44 309 ILE A O 1
ATOM 2466 N N . ARG A 1 310 ? -2.775 -20.531 -19.172 1 93.62 310 ARG A N 1
ATOM 2467 C CA . ARG A 1 310 ? -1.986 -19.438 -18.609 1 93.62 310 ARG A CA 1
ATOM 2468 C C . ARG A 1 310 ? -1.62 -19.703 -17.156 1 93.62 310 ARG A C 1
ATOM 2470 O O . ARG A 1 310 ? -0.58 -19.25 -16.688 1 93.62 310 ARG A O 1
ATOM 2477 N N . ALA A 1 311 ? -2.475 -20.484 -16.531 1 91.56 311 ALA A N 1
ATOM 2478 C CA . ALA A 1 311 ? -2.176 -20.859 -15.156 1 91.56 311 ALA A CA 1
ATOM 2479 C C . ALA A 1 311 ? -0.961 -21.781 -15.086 1 91.56 311 ALA A C 1
ATOM 2481 O O . ALA A 1 311 ? -0.596 -22.422 -16.078 1 91.56 311 ALA A O 1
ATOM 2482 N N . SER A 1 312 ? -0.405 -21.812 -13.883 1 94.31 312 SER A N 1
ATOM 2483 C CA . SER A 1 312 ? 0.884 -22.484 -13.781 1 94.31 312 SER A CA 1
ATOM 2484 C C . SER A 1 312 ? 0.78 -23.75 -12.938 1 94.31 312 SER A C 1
ATOM 2486 O O . SER A 1 312 ? -0.206 -23.953 -12.227 1 94.31 312 SER A O 1
ATOM 2488 N N . GLU A 1 313 ? 1.736 -24.594 -13.086 1 95.44 313 GLU A N 1
ATOM 2489 C CA . GLU A 1 313 ? 1.896 -25.906 -12.469 1 95.44 313 GLU A CA 1
ATOM 2490 C C . GLU A 1 313 ? 3.365 -26.219 -12.18 1 95.44 313 GLU A C 1
ATOM 2492 O O . GLU A 1 313 ? 4.234 -25.938 -13.008 1 95.44 313 GLU A O 1
ATOM 2497 N N . ASP A 1 314 ? 3.633 -26.719 -10.914 1 96.88 314 ASP A N 1
ATOM 2498 C CA . ASP A 1 314 ? 5.051 -26.859 -10.602 1 96.88 314 ASP A CA 1
ATOM 2499 C C . ASP A 1 314 ? 5.609 -28.172 -11.156 1 96.88 314 ASP A C 1
ATOM 2501 O O . ASP A 1 314 ? 6.816 -28.422 -11.094 1 96.88 314 ASP A O 1
ATOM 2505 N N . PHE A 1 315 ? 4.762 -28.984 -11.867 1 98.25 315 PHE A N 1
ATOM 2506 C CA . PHE A 1 315 ? 5.184 -30.203 -12.547 1 98.25 315 PHE A CA 1
ATOM 2507 C C . PHE A 1 315 ? 6.281 -29.906 -13.562 1 98.25 315 PHE A C 1
ATOM 2509 O O . PHE A 1 315 ? 7.16 -30.75 -13.797 1 98.25 315 PHE A O 1
ATOM 2516 N N . GLY A 1 316 ? 6.27 -28.766 -14.094 1 97.94 316 GLY A N 1
ATOM 2517 C CA . GLY A 1 316 ? 7.246 -28.375 -15.102 1 97.94 316 GLY A CA 1
ATOM 2518 C C . GLY A 1 316 ? 8.68 -28.469 -14.617 1 97.94 316 GLY A C 1
ATOM 2519 O O . GLY A 1 316 ? 9.609 -28.562 -15.422 1 97.94 316 GLY A O 1
ATOM 2520 N N . TYR A 1 317 ? 8.859 -28.484 -13.312 1 97.69 317 TYR A N 1
ATOM 2521 C CA . TYR A 1 317 ? 10.18 -28.562 -12.695 1 97.69 317 TYR A CA 1
ATOM 2522 C C . TYR A 1 317 ? 10.875 -29.875 -13.07 1 97.69 317 TYR A C 1
ATOM 2524 O O . TYR A 1 317 ? 12.109 -29.922 -13.172 1 97.69 317 TYR A O 1
ATOM 2532 N N . TYR A 1 318 ? 10.172 -30.922 -13.352 1 98.31 318 TYR A N 1
ATOM 2533 C CA . TYR A 1 318 ? 10.727 -32.25 -13.492 1 98.31 318 TYR A CA 1
ATOM 2534 C C . TYR A 1 318 ? 11.375 -32.438 -14.859 1 98.31 318 TYR A C 1
ATOM 2536 O O . TYR A 1 318 ? 12.133 -33.406 -15.07 1 98.31 318 TYR A O 1
ATOM 2544 N N . LYS A 1 319 ? 11.07 -31.562 -15.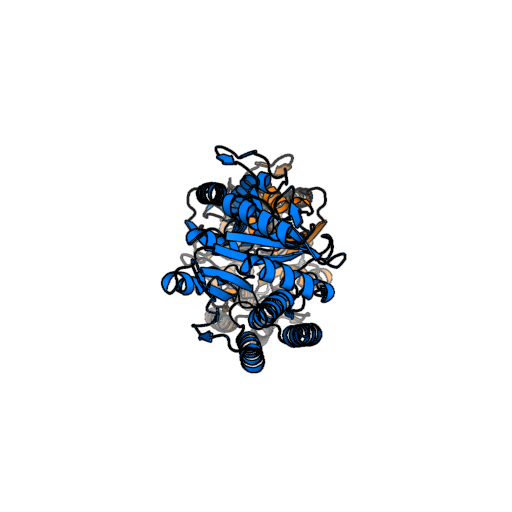766 1 97.12 319 LYS A N 1
ATOM 2545 C CA . LYS A 1 319 ? 11.664 -31.672 -17.094 1 97.12 319 LYS A CA 1
ATOM 2546 C C . LYS A 1 319 ? 13.188 -31.578 -17.016 1 97.12 319 LYS A C 1
ATOM 2548 O O . LYS A 1 319 ? 13.883 -32.031 -17.938 1 97.12 319 LYS A O 1
ATOM 2553 N N . LYS A 1 320 ? 13.695 -31.047 -15.938 1 95.94 320 LYS A N 1
ATOM 2554 C CA . LYS A 1 320 ? 15.141 -30.906 -15.766 1 95.94 320 LYS A CA 1
ATOM 2555 C C . LYS A 1 320 ? 15.805 -32.281 -15.562 1 95.94 320 LYS A C 1
ATOM 2557 O O . LYS A 1 320 ? 17.016 -32.406 -15.719 1 95.94 320 LYS A O 1
ATOM 2562 N N . PHE A 1 321 ? 15.047 -33.25 -15.211 1 97.81 321 PHE A N 1
ATOM 2563 C CA . PHE A 1 321 ? 15.625 -34.531 -14.828 1 97.81 321 PHE A CA 1
ATOM 2564 C C . PHE A 1 321 ? 15.375 -35.594 -15.906 1 97.81 321 PHE A C 1
ATOM 2566 O O . PHE A 1 321 ? 16.219 -36.469 -16.141 1 97.81 321 PHE A O 1
ATOM 2573 N N . CYS A 1 322 ? 14.195 -35.562 -16.578 1 98.12 322 CYS A N 1
ATOM 2574 C CA . CYS A 1 322 ? 13.805 -36.562 -17.578 1 98.12 322 CYS A CA 1
ATOM 2575 C C . CYS A 1 322 ? 12.656 -36.031 -18.438 1 98.12 322 CYS A C 1
ATOM 2577 O O . CYS A 1 322 ? 12.023 -35.031 -18.078 1 98.12 322 CYS A O 1
ATOM 2579 N N . PRO A 1 323 ? 12.422 -36.656 -19.609 1 98.56 323 PRO A N 1
ATOM 2580 C CA . PRO A 1 323 ? 11.242 -36.281 -20.406 1 98.56 323 PRO A CA 1
ATOM 2581 C C . PRO A 1 323 ? 9.945 -36.375 -19.594 1 98.56 323 PRO A C 1
ATOM 2583 O O . PRO A 1 323 ? 9.742 -37.312 -18.828 1 98.56 323 PRO A O 1
ATOM 2586 N N . SER A 1 324 ? 9.195 -35.312 -19.719 1 98.62 324 SER A N 1
ATOM 2587 C CA . SER A 1 324 ? 7.973 -35.219 -18.922 1 98.62 324 SER A CA 1
ATOM 2588 C C . SER A 1 324 ? 6.762 -34.938 -19.812 1 98.62 324 SER A C 1
ATOM 2590 O O . SER A 1 324 ? 6.887 -34.344 -20.875 1 98.62 324 SER A O 1
ATOM 2592 N N . LEU A 1 325 ? 5.613 -35.438 -19.422 1 98.81 325 LEU A N 1
ATOM 2593 C CA . LEU A 1 325 ? 4.355 -35.25 -20.125 1 98.81 325 LEU A CA 1
ATOM 2594 C C . LEU A 1 325 ? 3.201 -35.062 -19.156 1 98.81 325 LEU A C 1
ATOM 2596 O O . LEU A 1 325 ? 2.953 -35.906 -18.297 1 98.81 325 LEU A O 1
ATOM 2600 N N . PHE A 1 326 ? 2.549 -33.938 -19.281 1 98.81 326 PHE A N 1
ATOM 2601 C CA . PHE A 1 326 ? 1.444 -33.531 -18.422 1 98.81 326 PHE A CA 1
ATOM 2602 C C . PHE A 1 326 ? 0.141 -33.469 -19.219 1 98.81 326 PHE A C 1
ATOM 2604 O O . PHE A 1 326 ? 0.108 -32.906 -20.328 1 98.81 326 PHE A O 1
ATOM 2611 N N . PHE A 1 327 ? -0.927 -34.031 -18.656 1 98.88 327 PHE A N 1
ATOM 2612 C CA . PHE A 1 327 ? -2.232 -34.031 -19.297 1 98.88 327 PHE A CA 1
ATOM 2613 C C . PHE A 1 327 ? -3.223 -33.156 -18.516 1 98.88 327 PHE A C 1
ATOM 2615 O O . PHE A 1 327 ? -3.078 -33 -17.312 1 98.88 327 PHE A O 1
ATOM 2622 N N . MET A 1 328 ? -4.145 -32.625 -19.281 1 98.69 328 MET A N 1
ATOM 2623 C CA . MET A 1 328 ? -5.367 -32.125 -18.656 1 98.69 328 MET A CA 1
ATOM 2624 C C . MET A 1 328 ? -6.512 -33.125 -18.828 1 98.69 328 MET A C 1
ATOM 2626 O O . MET A 1 328 ? -6.816 -33.562 -19.938 1 98.69 328 MET A O 1
ATOM 2630 N N . LEU A 1 329 ? -7.078 -33.531 -17.75 1 98.75 329 LEU A N 1
ATOM 2631 C CA . LEU A 1 329 ? -8.211 -34.438 -17.781 1 98.75 329 LEU A CA 1
ATOM 2632 C C . LEU A 1 329 ? -9.531 -33.688 -17.703 1 98.75 329 LEU A C 1
ATOM 2634 O O . LEU A 1 329 ? -9.828 -33.062 -16.672 1 98.75 329 LEU A O 1
ATOM 2638 N N . GLY A 1 330 ? -10.344 -33.75 -18.781 1 98.62 330 GLY A N 1
ATOM 2639 C CA . GLY A 1 330 ? -11.625 -33.062 -18.781 1 98.62 330 GLY A CA 1
ATOM 2640 C C . GLY A 1 330 ? -12.602 -33.625 -17.766 1 98.62 330 GLY A C 1
ATOM 2641 O O . GLY A 1 330 ? -12.766 -34.844 -17.656 1 98.62 330 GLY A O 1
ATOM 2642 N N . THR A 1 331 ? -13.266 -32.688 -17.016 1 98.06 331 THR A N 1
ATOM 2643 C CA . THR A 1 331 ? -14.18 -33.156 -15.984 1 98.06 331 THR A CA 1
ATOM 2644 C C . THR A 1 331 ? -15.617 -32.812 -16.328 1 98.06 331 THR A C 1
ATOM 2646 O O . THR A 1 331 ? -16.531 -33.031 -15.547 1 98.06 331 THR A O 1
ATOM 2649 N N . GLY A 1 332 ? -15.781 -32.25 -17.547 1 97.31 332 GLY A N 1
ATOM 2650 C CA . GLY A 1 332 ? -17.109 -31.812 -17.938 1 97.31 332 GLY A CA 1
ATOM 2651 C C . GLY A 1 332 ? -17.5 -30.469 -17.375 1 97.31 332 GLY A C 1
ATOM 2652 O O . GLY A 1 332 ? -16.656 -29.734 -16.859 1 97.31 332 GLY A O 1
ATOM 2653 N N . ASP A 1 333 ? -18.766 -30.125 -17.516 1 95.56 333 ASP A N 1
ATOM 2654 C CA . ASP A 1 333 ? -19.281 -28.828 -17.094 1 95.56 333 ASP A CA 1
ATOM 2655 C C . ASP A 1 333 ? -19.219 -28.688 -15.57 1 95.56 333 ASP A C 1
ATOM 2657 O O . ASP A 1 333 ? -19.5 -29.641 -14.844 1 95.56 333 ASP A O 1
ATOM 2661 N N . GLY A 1 334 ? -18.844 -27.531 -15.117 1 94.31 334 GLY A N 1
ATOM 2662 C CA . GLY A 1 334 ? -18.812 -27.234 -13.688 1 94.31 334 GLY A CA 1
ATOM 2663 C C . GLY A 1 334 ? -18.062 -25.953 -13.359 1 94.31 334 GLY A C 1
ATOM 2664 O O . GLY A 1 334 ? -17.5 -25.312 -14.25 1 94.31 334 GLY A O 1
ATOM 2665 N N . PRO A 1 335 ? -18.078 -25.625 -12.094 1 93.81 335 PRO A N 1
ATOM 2666 C CA . PRO A 1 335 ? -17.344 -24.422 -11.672 1 93.81 335 PRO A CA 1
ATOM 2667 C C . PRO A 1 335 ? -15.836 -24.562 -11.898 1 93.81 335 PRO A C 1
ATOM 2669 O O . PRO A 1 335 ? -15.297 -25.672 -11.852 1 93.81 335 PRO A O 1
ATOM 2672 N N . SER A 1 336 ? -15.219 -23.422 -12.188 1 92.19 336 SER A N 1
ATOM 2673 C CA . SER A 1 336 ? -13.773 -23.406 -12.391 1 92.19 336 SER A CA 1
ATOM 2674 C C . SER A 1 336 ? -13.031 -23.781 -11.109 1 92.19 336 SER A C 1
ATOM 2676 O O . SER A 1 336 ? -13.57 -23.641 -10.008 1 92.19 336 SER A O 1
ATOM 2678 N N . ILE A 1 337 ? -11.852 -24.281 -11.258 1 92.25 337 ILE A N 1
ATOM 2679 C CA . ILE A 1 337 ? -10.984 -24.547 -10.109 1 92.25 337 ILE A CA 1
ATOM 2680 C C . ILE A 1 337 ? -10.773 -23.25 -9.32 1 92.25 337 ILE A C 1
ATOM 2682 O O . ILE A 1 337 ? -10.758 -22.172 -9.891 1 92.25 337 ILE A O 1
ATOM 2686 N N . HIS A 1 338 ? -10.68 -23.328 -8.047 1 88.06 338 HIS A N 1
ATOM 2687 C CA . HIS A 1 338 ? -10.461 -22.25 -7.082 1 88.06 338 HIS A CA 1
ATOM 2688 C C . HIS A 1 338 ? -11.742 -21.469 -6.84 1 88.06 338 HIS A C 1
ATOM 2690 O O . HIS A 1 338 ? -11.75 -20.516 -6.055 1 88.06 338 HIS A O 1
ATOM 2696 N N . ASN A 1 339 ? -12.758 -21.844 -7.57 1 89.19 339 ASN A N 1
ATOM 2697 C CA . ASN A 1 339 ? -14.078 -21.344 -7.223 1 89.19 339 ASN A CA 1
ATOM 2698 C C . ASN A 1 339 ? -14.594 -21.953 -5.926 1 89.19 339 ASN A C 1
ATOM 2700 O O . ASN A 1 339 ? -14.367 -23.141 -5.664 1 89.19 339 ASN A O 1
ATOM 2704 N N . GLU A 1 340 ? -15.297 -21.188 -5.223 1 90.25 340 GLU A N 1
ATOM 2705 C CA . GLU A 1 340 ? -15.781 -21.641 -3.928 1 90.25 340 GLU A CA 1
ATOM 2706 C C . GLU A 1 340 ? -16.75 -22.812 -4.082 1 90.25 340 GLU A C 1
ATOM 2708 O O . GLU A 1 340 ? -16.859 -23.656 -3.189 1 90.25 340 GLU A O 1
ATOM 2713 N N . ASN A 1 341 ? -17.375 -22.922 -5.219 1 91.69 341 ASN A N 1
ATOM 2714 C CA . ASN A 1 341 ? -18.359 -23.953 -5.469 1 91.69 341 ASN A CA 1
ATOM 2715 C C . ASN A 1 341 ? -17.75 -25.141 -6.223 1 91.69 341 ASN A C 1
ATOM 2717 O O . ASN A 1 341 ? -18.469 -26.016 -6.688 1 91.69 341 ASN A O 1
ATOM 2721 N N . TYR A 1 342 ? -16.5 -25.172 -6.324 1 94.25 342 TYR A N 1
ATOM 2722 C CA . TYR A 1 342 ? -15.844 -26.25 -7.051 1 94.25 342 TYR A CA 1
ATOM 2723 C C . TYR A 1 342 ? -16.031 -27.578 -6.328 1 94.25 342 TYR A C 1
ATOM 2725 O O . TYR A 1 342 ? -15.945 -27.641 -5.098 1 94.25 342 TYR A O 1
ATOM 2733 N N . LYS A 1 343 ? -16.281 -28.625 -7.176 1 90.19 343 LYS A N 1
ATOM 2734 C CA . LYS A 1 343 ? -16.312 -30 -6.707 1 90.19 343 LYS A CA 1
ATOM 2735 C C . LYS A 1 343 ? -15.719 -30.953 -7.742 1 90.19 343 LYS A C 1
ATOM 2737 O O . LYS A 1 343 ? -16.078 -30.891 -8.922 1 90.19 343 LYS A O 1
ATOM 2742 N N . PHE A 1 344 ? -14.844 -31.734 -7.301 1 96.75 344 PHE A N 1
ATOM 2743 C CA . PHE A 1 344 ? -14.242 -32.719 -8.211 1 96.75 344 PHE A CA 1
ATOM 2744 C C . PHE A 1 344 ? -15.297 -33.656 -8.742 1 96.75 344 PHE A C 1
ATOM 2746 O O . PHE A 1 344 ? -16.141 -34.156 -7.988 1 96.75 344 PHE A O 1
ATOM 2753 N N . ASN A 1 345 ? -15.336 -33.938 -10.023 1 97.44 345 ASN A N 1
ATOM 2754 C CA . ASN A 1 345 ? -16.266 -34.844 -10.648 1 97.44 345 ASN A CA 1
ATOM 2755 C C . ASN A 1 345 ? -15.797 -36.312 -10.523 1 97.44 345 ASN A C 1
ATOM 2757 O O . ASN A 1 345 ? -14.914 -36.719 -11.266 1 97.44 345 ASN A O 1
ATOM 2761 N N . ASP A 1 346 ? -16.438 -37.094 -9.719 1 97.88 346 ASP A N 1
ATOM 2762 C CA . ASP A 1 346 ? -16.016 -38.469 -9.422 1 97.88 346 ASP A CA 1
ATOM 2763 C C . ASP A 1 346 ? -16.109 -39.344 -10.672 1 97.88 346 ASP A C 1
ATOM 2765 O O . ASP A 1 346 ? -15.43 -40.375 -10.766 1 97.88 346 ASP A O 1
ATOM 2769 N N . ASP A 1 347 ? -16.859 -38.906 -11.625 1 97.19 347 ASP A N 1
ATOM 2770 C CA . ASP A 1 347 ? -17.109 -39.719 -12.812 1 97.19 347 ASP A CA 1
ATOM 2771 C C . ASP A 1 347 ? -15.844 -39.875 -13.641 1 97.19 347 ASP A C 1
ATOM 2773 O O . ASP A 1 347 ? -15.758 -40.781 -14.461 1 97.19 347 ASP A O 1
ATOM 2777 N N . VAL A 1 348 ? -14.852 -39.031 -13.438 1 98.25 348 VAL A N 1
ATOM 2778 C CA . VAL A 1 348 ? -13.703 -39.062 -14.336 1 98.25 348 VAL A CA 1
ATOM 2779 C C . VAL A 1 348 ? -12.57 -39.844 -13.695 1 98.25 348 VAL A C 1
ATOM 2781 O O . VAL A 1 348 ? -11.508 -40.031 -14.305 1 98.25 348 VAL A O 1
ATOM 2784 N N . ILE A 1 349 ? -12.758 -40.312 -12.461 1 98.62 349 ILE A N 1
ATOM 2785 C CA . ILE A 1 349 ? -11.703 -41.031 -11.742 1 98.62 349 ILE A CA 1
ATOM 2786 C C . ILE A 1 349 ? -11.289 -42.281 -12.547 1 98.62 349 ILE A C 1
ATOM 2788 O O . ILE A 1 349 ? -10.094 -42.531 -12.727 1 98.62 349 ILE A O 1
ATOM 2792 N N . GLU A 1 350 ? -12.25 -42.938 -13.07 1 98.19 350 GLU A N 1
ATOM 2793 C CA . GLU A 1 350 ? -11.945 -44.156 -13.852 1 98.19 350 GLU A CA 1
ATOM 2794 C C . GLU A 1 350 ? -11.164 -43.781 -15.117 1 98.19 350 GLU A C 1
ATOM 2796 O O . GLU A 1 350 ? -10.281 -44.531 -15.531 1 98.19 350 GLU A O 1
ATOM 2801 N N . ASP A 1 351 ? -11.531 -42.719 -15.734 1 98.44 351 ASP A N 1
ATOM 2802 C CA . ASP A 1 351 ? -10.82 -42.281 -16.922 1 98.44 351 ASP A CA 1
ATOM 2803 C C . ASP A 1 351 ? -9.359 -41.938 -16.609 1 98.44 351 ASP A C 1
ATOM 2805 O O . ASP A 1 351 ? -8.461 -42.312 -17.375 1 98.44 351 ASP A O 1
ATOM 2809 N N . GLY A 1 352 ? -9.125 -41.312 -15.5 1 98.69 352 GLY A N 1
ATOM 2810 C CA . GLY A 1 352 ? -7.77 -41.031 -15.078 1 98.69 352 GLY A CA 1
ATOM 2811 C C . GLY A 1 352 ? -6.953 -42.281 -14.789 1 98.69 352 GLY A C 1
ATOM 2812 O O . GLY A 1 352 ? -5.793 -42.375 -15.188 1 98.69 352 GLY A O 1
ATOM 2813 N N . ILE A 1 353 ? -7.574 -43.188 -14.094 1 98.62 353 ILE A N 1
ATOM 2814 C CA . ILE A 1 353 ? -6.922 -44.469 -13.797 1 98.62 353 ILE A CA 1
ATOM 2815 C C . ILE A 1 353 ? -6.547 -45.188 -15.102 1 98.62 353 ILE A C 1
ATOM 2817 O O . ILE A 1 353 ? -5.422 -45.656 -15.25 1 98.62 353 ILE A O 1
ATOM 2821 N N . ARG A 1 354 ? -7.477 -45.188 -16.016 1 98.19 354 ARG A N 1
ATOM 2822 C CA . ARG A 1 354 ? -7.242 -45.844 -17.297 1 98.19 354 ARG A CA 1
ATOM 2823 C C . ARG A 1 354 ? -6.078 -45.188 -18.047 1 98.19 354 ARG A C 1
ATOM 2825 O O . ARG A 1 354 ? -5.238 -45.875 -18.625 1 98.19 354 ARG A O 1
ATOM 2832 N N . LEU A 1 355 ? -6.055 -43.906 -18.047 1 98.62 355 LEU A N 1
ATOM 2833 C CA . LEU A 1 355 ? -4.98 -43.156 -18.688 1 98.62 355 LEU A CA 1
ATOM 2834 C C . LEU A 1 355 ? -3.619 -43.594 -18.172 1 98.62 355 LEU A C 1
ATOM 2836 O O . LEU A 1 355 ? -2.754 -44.031 -18.938 1 98.62 355 LEU A O 1
ATOM 2840 N N . PHE A 1 356 ? -3.412 -43.562 -16.844 1 98.75 356 PHE A N 1
ATOM 2841 C CA . PHE A 1 356 ? -2.131 -43.906 -16.234 1 98.75 356 PHE A CA 1
ATOM 2842 C C . PHE A 1 356 ? -1.83 -45.375 -16.422 1 98.75 356 PHE A C 1
ATOM 2844 O O . PHE A 1 356 ? -0.69 -45.75 -16.688 1 98.75 356 PHE A O 1
ATOM 2851 N N . LYS A 1 357 ? -2.838 -46.219 -16.281 1 98.5 357 LYS A N 1
ATOM 2852 C CA . LYS A 1 357 ? -2.648 -47.656 -16.438 1 98.5 357 LYS A CA 1
ATOM 2853 C C . LYS A 1 357 ? -2.143 -47.969 -17.844 1 98.5 357 LYS A C 1
ATOM 2855 O O . LYS A 1 357 ? -1.195 -48.75 -18 1 98.5 357 LYS A O 1
ATOM 2860 N N . CYS A 1 358 ? -2.77 -47.375 -18.812 1 98.25 358 CYS A N 1
ATOM 2861 C CA . CYS A 1 358 ? -2.389 -47.656 -20.203 1 98.25 358 CYS A CA 1
ATOM 2862 C C . CYS A 1 358 ? -0.961 -47.188 -20.469 1 98.25 358 CYS A C 1
ATOM 2864 O O . CYS A 1 358 ? -0.213 -47.875 -21.188 1 98.25 358 CYS A O 1
ATOM 2866 N N . ILE A 1 359 ? -0.587 -46.062 -19.922 1 98.5 359 ILE A N 1
ATOM 2867 C CA . ILE A 1 359 ? 0.769 -45.562 -20.094 1 98.5 359 ILE A CA 1
ATOM 2868 C C . ILE A 1 359 ? 1.764 -46.5 -19.438 1 98.5 359 ILE A C 1
ATOM 2870 O O . ILE A 1 359 ? 2.812 -46.812 -20.016 1 98.5 359 ILE A O 1
ATOM 2874 N N . ALA A 1 360 ? 1.413 -47.031 -18.281 1 98.25 360 ALA A N 1
ATOM 2875 C CA . ALA A 1 360 ? 2.285 -47.938 -17.562 1 98.25 360 ALA A CA 1
ATOM 2876 C C . ALA A 1 360 ? 2.445 -49.25 -18.344 1 98.25 360 ALA A C 1
ATOM 2878 O O . ALA A 1 360 ? 3.504 -49.875 -18.297 1 98.25 360 ALA A O 1
ATOM 2879 N N . LYS A 1 361 ? 1.417 -49.688 -19.062 1 96.25 361 LYS A N 1
ATOM 2880 C CA . LYS A 1 361 ? 1.384 -50.969 -19.75 1 96.25 361 LYS A CA 1
ATOM 2881 C C . LYS A 1 361 ? 2.047 -50.875 -21.109 1 96.25 361 LYS A C 1
ATOM 2883 O O . LYS A 1 361 ? 2.391 -51.906 -21.719 1 96.25 361 LYS A O 1
ATOM 2888 N N . GLY A 1 362 ? 2.191 -49.75 -21.766 1 86.62 362 GLY A N 1
ATOM 2889 C CA . GLY A 1 362 ? 2.676 -49.562 -23.125 1 86.62 362 GLY A CA 1
ATOM 2890 C C . GLY A 1 362 ? 4.152 -49.875 -23.281 1 86.62 362 GLY A C 1
ATOM 2891 O O . GLY A 1 362 ? 4.844 -50.156 -22.281 1 86.62 362 GLY A O 1
ATOM 2892 N N . MET B 1 1 ? 4.062 39.812 39.094 1 71 1 MET B N 1
ATOM 2893 C CA . MET B 1 1 ? 3.812 38.406 38.75 1 71 1 MET B CA 1
ATOM 2894 C C . MET B 1 1 ? 5.059 37.562 39 1 71 1 MET B C 1
ATOM 2896 O O . MET B 1 1 ? 6.172 38 38.688 1 71 1 MET B O 1
ATOM 2900 N N . ASP B 1 2 ? 4.93 36.5 39.625 1 90 2 ASP B N 1
ATOM 2901 C CA . ASP B 1 2 ? 6.02 35.594 39.969 1 90 2 ASP B CA 1
ATOM 2902 C C . ASP B 1 2 ? 6.312 34.625 38.781 1 90 2 ASP B C 1
ATOM 2904 O O . ASP B 1 2 ? 5.633 33.625 38.625 1 90 2 ASP B O 1
ATOM 2908 N N . ILE B 1 3 ? 7.371 35 38.062 1 95.75 3 ILE B N 1
ATOM 2909 C CA . ILE B 1 3 ? 7.711 34.281 36.875 1 95.75 3 ILE B CA 1
ATOM 2910 C C . ILE B 1 3 ? 8.062 32.844 37.219 1 95.75 3 ILE B C 1
ATOM 2912 O O . ILE B 1 3 ? 7.805 31.906 36.438 1 95.75 3 ILE B O 1
ATOM 2916 N N . ASN B 1 4 ? 8.594 32.625 38.375 1 96.62 4 ASN B N 1
ATOM 2917 C CA . ASN B 1 4 ? 8.969 31.281 38.812 1 96.62 4 ASN B CA 1
ATOM 2918 C C . ASN B 1 4 ? 7.746 30.375 38.969 1 96.62 4 ASN B C 1
ATOM 2920 O O . ASN B 1 4 ? 7.812 29.188 38.688 1 96.62 4 ASN B O 1
ATOM 2924 N N . LYS B 1 5 ? 6.711 30.969 39.406 1 97.31 5 LYS B N 1
ATOM 2925 C CA . LYS B 1 5 ? 5.461 30.219 39.562 1 97.31 5 LYS B CA 1
ATOM 2926 C C . LYS B 1 5 ? 4.957 29.75 38.188 1 97.31 5 LYS B C 1
ATOM 2928 O O . LYS B 1 5 ? 4.477 28.625 38.062 1 97.31 5 LYS B O 1
ATOM 2933 N N . ILE B 1 6 ? 5.074 30.562 37.188 1 98.19 6 ILE B N 1
ATOM 2934 C CA . ILE B 1 6 ? 4.613 30.25 35.844 1 98.19 6 ILE B CA 1
ATOM 2935 C C . ILE B 1 6 ? 5.512 29.172 35.25 1 98.19 6 ILE B C 1
ATOM 2937 O O . ILE B 1 6 ? 5.027 28.25 34.594 1 98.19 6 ILE B O 1
ATOM 2941 N N . ILE B 1 7 ? 6.809 29.266 35.469 1 98.25 7 ILE B N 1
ATOM 2942 C CA . ILE B 1 7 ? 7.77 28.297 34.969 1 98.25 7 ILE B CA 1
ATOM 2943 C C . ILE B 1 7 ? 7.508 26.938 35.594 1 98.25 7 ILE B C 1
ATOM 2945 O O . ILE B 1 7 ? 7.543 25.906 34.875 1 98.25 7 ILE B O 1
ATOM 2949 N N . GLU B 1 8 ? 7.258 26.922 36.875 1 98.12 8 GLU B N 1
ATOM 2950 C CA . GLU B 1 8 ? 6.945 25.672 37.562 1 98.12 8 GLU B CA 1
ATOM 2951 C C . GLU B 1 8 ? 5.664 25.047 37 1 98.12 8 GLU B C 1
ATOM 2953 O O . GLU B 1 8 ? 5.562 23.828 36.875 1 98.12 8 GLU B O 1
ATOM 2958 N N . PHE B 1 9 ? 4.711 25.875 36.75 1 98.19 9 PHE B N 1
ATOM 2959 C CA . PHE B 1 9 ? 3.461 25.375 36.188 1 98.19 9 PHE B CA 1
ATOM 2960 C C . PHE B 1 9 ? 3.693 24.766 34.812 1 98.19 9 PHE B C 1
ATOM 2962 O O . PHE B 1 9 ? 3.135 23.719 34.469 1 98.19 9 PHE B O 1
ATOM 2969 N N . ARG B 1 10 ? 4.516 25.453 33.969 1 98.38 10 ARG B N 1
ATOM 2970 C CA . ARG B 1 10 ? 4.867 24.922 32.656 1 98.38 10 ARG B CA 1
ATOM 2971 C C . ARG B 1 10 ? 5.477 23.531 32.781 1 98.38 10 ARG B C 1
ATOM 2973 O O . ARG B 1 10 ? 5.145 22.625 32 1 98.38 10 ARG B O 1
ATOM 2980 N N . LYS B 1 11 ? 6.312 23.359 33.781 1 97.88 11 LYS B N 1
ATOM 2981 C CA . LYS B 1 11 ? 6.945 22.062 34.031 1 97.88 11 LYS B CA 1
ATOM 2982 C C . LYS B 1 11 ? 5.91 21.016 34.438 1 97.88 11 LYS B C 1
ATOM 2984 O O . LYS B 1 11 ? 6.035 19.844 34.062 1 97.88 11 LYS B O 1
ATOM 2989 N N . GLU B 1 12 ? 4.961 21.469 35.219 1 97.75 12 GLU B N 1
ATOM 2990 C CA . GLU B 1 12 ? 3.867 20.562 35.594 1 97.75 12 GLU B CA 1
ATOM 2991 C C . GLU B 1 12 ? 3.082 20.125 34.344 1 97.75 12 GLU B C 1
ATOM 2993 O O . GLU B 1 12 ? 2.73 18.953 34.219 1 97.75 12 GLU B O 1
ATOM 2998 N N . LEU B 1 13 ? 2.766 21.078 33.469 1 98 13 LEU B N 1
ATOM 2999 C CA . LEU B 1 13 ? 2.062 20.781 32.219 1 98 13 LEU B CA 1
ATOM 3000 C C . LEU B 1 13 ? 2.869 19.812 31.375 1 98 13 LEU B C 1
ATOM 3002 O O . LEU B 1 13 ? 2.301 18.922 30.719 1 98 13 LEU B O 1
ATOM 3006 N N . HIS B 1 14 ? 4.168 20.031 31.375 1 97.31 14 HIS B N 1
ATOM 3007 C CA . HIS B 1 14 ? 5.07 19.219 30.578 1 97.31 14 HIS B CA 1
ATOM 3008 C C . HIS B 1 14 ? 4.965 17.75 30.953 1 97.31 14 HIS B C 1
ATOM 3010 O O . HIS B 1 14 ? 5.117 16.859 30.109 1 97.31 14 HIS B O 1
ATOM 3016 N N . LYS B 1 15 ? 4.668 17.516 32.156 1 96.38 15 LYS B N 1
ATOM 3017 C CA . LYS B 1 15 ? 4.578 16.156 32.688 1 96.38 15 LYS B CA 1
ATOM 3018 C C . LYS B 1 15 ? 3.223 15.531 32.375 1 96.38 15 LYS B C 1
ATOM 3020 O O . LYS B 1 15 ? 3.02 14.336 32.562 1 96.38 15 LYS B O 1
ATOM 3025 N N . CYS B 1 16 ? 2.326 16.344 31.797 1 96.19 16 CYS B N 1
ATOM 3026 C CA . CYS B 1 16 ? 0.971 15.875 31.547 1 96.19 16 CYS B CA 1
ATOM 3027 C C . CYS B 1 16 ? 0.609 16.031 30.062 1 96.19 16 CYS B C 1
ATOM 3029 O O . CYS B 1 16 ? -0.346 16.734 29.734 1 96.19 16 CYS B O 1
ATOM 3031 N N . PRO B 1 17 ? 1.329 15.32 29.219 1 97.31 17 PRO B N 1
ATOM 3032 C CA . PRO B 1 17 ? 0.996 15.422 27.797 1 97.31 17 PRO B CA 1
ATOM 3033 C C . PRO B 1 17 ? -0.245 14.617 27.422 1 97.31 17 PRO B C 1
ATOM 3035 O O . PRO B 1 17 ? -0.371 13.453 27.812 1 97.31 17 PRO B O 1
ATOM 3038 N N . GLU B 1 18 ? -1.231 15.25 26.75 1 98 18 GLU B N 1
ATOM 3039 C CA . GLU B 1 18 ? -2.404 14.594 26.188 1 98 18 GLU B CA 1
ATOM 3040 C C . GLU B 1 18 ? -2.621 15 24.734 1 98 18 GLU B C 1
ATOM 3042 O O . GLU B 1 18 ? -2.471 16.172 24.375 1 98 18 GLU B O 1
ATOM 3047 N N . ILE B 1 19 ? -2.963 14.117 23.891 1 96.19 19 ILE B N 1
ATOM 3048 C CA . ILE B 1 19 ? -3.051 14.352 22.453 1 96.19 19 ILE B CA 1
ATOM 3049 C C . ILE B 1 19 ? -4.352 15.078 22.125 1 96.19 19 ILE B C 1
ATOM 3051 O O . ILE B 1 19 ? -5.215 15.242 23 1 96.19 19 ILE B O 1
ATOM 3055 N N . ALA B 1 20 ? -4.5 15.453 20.891 1 95 20 ALA B N 1
ATOM 3056 C CA . ALA B 1 20 ? -5.637 16.219 20.391 1 95 20 ALA B CA 1
ATOM 3057 C C . ALA B 1 20 ? -6.957 15.555 20.766 1 95 20 ALA B C 1
ATOM 3059 O O . ALA B 1 20 ? -7.125 14.344 20.578 1 95 20 ALA B O 1
ATOM 3060 N N . HIS B 1 21 ? -7.844 16.312 21.328 1 95.12 21 HIS B N 1
ATOM 3061 C CA . HIS B 1 21 ? -9.219 15.961 21.656 1 95.12 21 HIS B CA 1
ATOM 3062 C C . HIS B 1 21 ? -9.281 15.117 22.938 1 95.12 21 HIS B C 1
ATOM 3064 O O . HIS B 1 21 ? -10.367 14.734 23.375 1 95.12 21 HIS B O 1
ATOM 3070 N N . HIS B 1 22 ? -8.164 14.844 23.578 1 96.19 22 HIS B N 1
ATOM 3071 C CA . HIS B 1 22 ? -8.141 14.023 24.797 1 96.19 22 HIS B CA 1
ATOM 3072 C C . HIS B 1 22 ? -7.508 14.773 25.953 1 96.19 22 HIS B C 1
ATOM 3074 O O . HIS B 1 22 ? -6.922 14.156 26.859 1 96.19 22 HIS B O 1
ATOM 3080 N N . GLU B 1 23 ? -7.586 16.047 25.953 1 97.81 23 GLU B N 1
ATOM 3081 C CA . GLU B 1 23 ? -6.848 16.875 26.891 1 97.81 23 GLU B CA 1
ATOM 3082 C C . GLU B 1 23 ? -7.664 17.141 28.156 1 97.81 23 GLU B C 1
ATOM 3084 O O . GLU B 1 23 ? -7.824 18.297 28.578 1 97.81 23 GLU B O 1
ATOM 3089 N N . VAL B 1 24 ? -8.109 16.109 28.828 1 97.75 24 VAL B N 1
ATOM 3090 C CA . VAL B 1 24 ? -8.969 16.234 30 1 97.75 24 VAL B CA 1
ATOM 3091 C C . VAL B 1 24 ? -8.141 16.656 31.203 1 97.75 24 VAL B C 1
ATOM 3093 O O . VAL B 1 24 ? -8.461 17.641 31.875 1 97.75 24 VAL B O 1
ATOM 3096 N N . LYS B 1 25 ? -7.117 15.883 31.531 1 97.94 25 LYS B N 1
ATOM 3097 C CA . LYS B 1 25 ? -6.262 16.188 32.656 1 97.94 25 LYS B CA 1
ATOM 3098 C C . LYS B 1 25 ? -5.559 17.531 32.5 1 97.94 25 LYS B C 1
ATOM 3100 O O . LYS B 1 25 ? -5.402 18.281 33.438 1 97.94 25 LYS B O 1
ATOM 3105 N N . THR B 1 26 ? -5.109 17.828 31.266 1 98.38 26 THR B N 1
ATOM 3106 C CA . THR B 1 26 ? -4.426 19.078 30.969 1 98.38 26 THR B CA 1
ATOM 3107 C C . THR B 1 26 ? -5.34 20.266 31.25 1 98.38 26 THR B C 1
ATOM 3109 O O . THR B 1 26 ? -4.934 21.234 31.891 1 98.38 26 THR B O 1
ATOM 3112 N N . GLN B 1 27 ? -6.547 20.234 30.797 1 98.56 27 GLN B N 1
ATOM 3113 C CA . GLN B 1 27 ? -7.496 21.328 31 1 98.56 27 GLN B CA 1
ATOM 3114 C C . GLN B 1 27 ? -7.797 21.516 32.5 1 98.56 27 GLN B C 1
ATOM 3116 O O . GLN B 1 27 ? -7.926 22.641 32.969 1 98.56 27 GLN B O 1
ATOM 3121 N N . LYS B 1 28 ? -7.938 20.375 33.156 1 98.44 28 LYS B N 1
ATOM 3122 C CA . LYS B 1 28 ? -8.164 20.453 34.594 1 98.44 28 LYS B CA 1
ATOM 3123 C C . LYS B 1 28 ? -7.016 21.172 35.312 1 98.44 28 LYS B C 1
ATOM 3125 O O . LYS B 1 28 ? -7.242 22 36.188 1 98.44 28 LYS B O 1
ATOM 3130 N N . LEU B 1 29 ? -5.801 20.828 34.938 1 98.62 29 LEU B N 1
ATOM 3131 C CA . LEU B 1 29 ? -4.625 21.453 35.531 1 98.62 29 LEU B CA 1
ATOM 3132 C C . LEU B 1 29 ? -4.641 22.953 35.281 1 98.62 29 LEU B C 1
ATOM 3134 O O . LEU B 1 29 ? -4.312 23.734 36.188 1 98.62 29 LEU B O 1
ATOM 3138 N N . ILE B 1 30 ? -4.988 23.375 34.062 1 98.81 30 ILE B N 1
ATOM 3139 C CA . ILE B 1 30 ? -5 24.797 33.688 1 98.81 30 ILE B CA 1
ATOM 3140 C C . ILE B 1 30 ? -6.066 25.516 34.5 1 98.81 30 ILE B C 1
ATOM 3142 O O . ILE B 1 30 ? -5.797 26.562 35.094 1 98.81 30 ILE B O 1
ATOM 3146 N N . LYS B 1 31 ? -7.27 24.984 34.562 1 98.75 31 LYS B N 1
ATOM 3147 C CA . LYS B 1 31 ? -8.367 25.594 35.312 1 98.75 31 LYS B CA 1
ATOM 3148 C C . LYS B 1 31 ? -8.039 25.703 36.781 1 98.75 31 LYS B C 1
ATOM 3150 O O . LYS B 1 31 ? -8.312 26.719 37.406 1 98.75 31 LYS B O 1
ATOM 3155 N N . ASP B 1 32 ? -7.508 24.594 37.312 1 98.69 32 ASP B N 1
ATOM 3156 C CA . ASP B 1 32 ? -7.125 24.609 38.719 1 98.69 32 ASP B CA 1
ATOM 3157 C C . ASP B 1 32 ? -6.098 25.703 39.031 1 98.69 32 ASP B C 1
ATOM 3159 O O . ASP B 1 32 ? -6.188 26.391 40.031 1 98.69 32 ASP B O 1
ATOM 3163 N N . PHE B 1 33 ? -5.141 25.781 38.188 1 98.56 33 PHE B N 1
ATOM 3164 C CA . PHE B 1 33 ? -4.125 26.812 38.344 1 98.56 33 PHE B CA 1
ATOM 3165 C C . PHE B 1 33 ? -4.762 28.203 38.344 1 98.56 33 PHE B C 1
ATOM 3167 O O . PHE B 1 33 ? -4.441 29.047 39.156 1 98.56 33 PHE B O 1
ATOM 3174 N N . LEU B 1 34 ? -5.617 28.484 37.344 1 98.56 34 LEU B N 1
ATOM 3175 C CA . LEU B 1 34 ? -6.27 29.797 37.219 1 98.56 34 LEU B CA 1
ATOM 3176 C C . LEU B 1 34 ? -7.117 30.094 38.469 1 98.56 34 LEU B C 1
ATOM 3178 O O . LEU B 1 34 ? -7.082 31.203 39 1 98.56 34 LEU B O 1
ATOM 3182 N N . ARG B 1 35 ? -7.855 29.094 38.906 1 98.44 35 ARG B N 1
ATOM 3183 C CA . ARG B 1 35 ? -8.703 29.281 40.094 1 98.44 35 ARG B CA 1
ATOM 3184 C C . ARG B 1 35 ? -7.871 29.625 41.312 1 98.44 35 ARG B C 1
ATOM 3186 O O . ARG B 1 35 ? -8.297 30.406 42.156 1 98.44 35 ARG B O 1
ATOM 3193 N N . ALA B 1 36 ? -6.75 29.078 41.406 1 97.94 36 ALA B N 1
ATOM 3194 C CA . ALA B 1 36 ? -5.898 29.234 42.594 1 97.94 36 ALA B CA 1
ATOM 3195 C C . ALA B 1 36 ? -5.156 30.578 42.531 1 97.94 36 ALA B C 1
ATOM 3197 O O . ALA B 1 36 ? -4.777 31.109 43.594 1 97.94 36 ALA B O 1
ATOM 3198 N N . ASN B 1 37 ? -4.988 31.141 41.406 1 97.5 37 ASN B N 1
ATOM 3199 C CA . ASN B 1 37 ? -4.023 32.219 41.312 1 97.5 37 ASN B CA 1
ATOM 3200 C C . ASN B 1 37 ? -4.645 33.469 40.688 1 97.5 37 ASN B C 1
ATOM 3202 O O . ASN B 1 37 ? -3.996 34.531 40.625 1 97.5 37 ASN B O 1
ATOM 3206 N N . THR B 1 38 ? -5.828 33.375 40.188 1 97.56 38 THR B N 1
ATOM 3207 C CA . THR B 1 38 ? -6.453 34.531 39.531 1 97.56 38 THR B CA 1
ATOM 3208 C C . THR B 1 38 ? -7.934 34.625 39.875 1 97.56 38 THR B C 1
ATOM 3210 O O . THR B 1 38 ? -8.477 33.719 40.531 1 97.56 38 THR B O 1
ATOM 3213 N N . ASN B 1 39 ? -8.594 35.75 39.5 1 97.12 39 ASN B N 1
ATOM 3214 C CA . ASN B 1 39 ? -10.016 35.938 39.75 1 97.12 39 ASN B CA 1
ATOM 3215 C C . ASN B 1 39 ? -10.797 36 38.438 1 97.12 39 ASN B C 1
ATOM 3217 O O . ASN B 1 39 ? -11.922 36.5 38.375 1 97.12 39 ASN B O 1
ATOM 3221 N N . VAL B 1 40 ? -10.211 35.531 37.375 1 97.81 40 VAL B N 1
ATOM 3222 C CA . VAL B 1 40 ? -10.883 35.562 36.062 1 97.81 40 VAL B CA 1
ATOM 3223 C C . VAL B 1 40 ? -12.102 34.625 36.094 1 97.81 40 VAL B C 1
ATOM 3225 O O . VAL B 1 40 ? -12.141 33.656 36.875 1 97.81 40 VAL B O 1
ATOM 3228 N N . GLU B 1 41 ? -13.055 34.938 35.25 1 98.12 41 GLU B N 1
ATOM 3229 C CA . GLU B 1 41 ? -14.219 34.094 35.062 1 98.12 41 GLU B CA 1
ATOM 3230 C C . GLU B 1 41 ? -13.922 32.969 34.062 1 98.12 41 GLU B C 1
ATOM 3232 O O . GLU B 1 41 ? -13.602 33.25 32.906 1 98.12 41 GLU B O 1
ATOM 3237 N N . ILE B 1 42 ? -14.078 31.734 34.562 1 98.62 42 ILE B N 1
ATOM 3238 C CA . ILE B 1 42 ? -13.828 30.594 33.688 1 98.62 42 ILE B CA 1
ATOM 3239 C C . ILE B 1 42 ? -15.148 30.078 33.125 1 98.62 42 ILE B C 1
ATOM 3241 O O . ILE B 1 42 ? -16.094 29.812 33.875 1 98.62 42 ILE B O 1
ATOM 3245 N N . VAL B 1 43 ? -15.211 29.984 31.828 1 98.56 43 VAL B N 1
ATOM 3246 C CA . VAL B 1 43 ? -16.375 29.422 31.141 1 98.56 43 VAL B CA 1
ATOM 3247 C C . VAL B 1 43 ? -16 28.094 30.484 1 98.56 43 VAL B C 1
ATOM 3249 O O . VAL B 1 43 ? -15.141 28.047 29.594 1 98.56 43 VAL B O 1
ATOM 3252 N N . GLU B 1 44 ? -16.703 27.047 30.922 1 97.94 44 GLU B N 1
ATOM 3253 C CA . GLU B 1 44 ? -16.391 25.703 30.438 1 97.94 44 GLU B CA 1
ATOM 3254 C C . GLU B 1 44 ? -17.359 25.281 29.344 1 97.94 44 GLU B C 1
ATOM 3256 O O . GLU B 1 44 ? -18.562 25.547 29.422 1 97.94 44 GLU B O 1
ATOM 3261 N N . GLU B 1 45 ? -16.844 24.812 28.297 1 97.12 45 GLU B N 1
ATOM 3262 C CA . GLU B 1 45 ? -17.594 24.234 27.188 1 97.12 45 GLU B CA 1
ATOM 3263 C C . GLU B 1 45 ? -17.266 22.766 27 1 97.12 45 GLU B C 1
ATOM 3265 O O . GLU B 1 45 ? -16.516 22.188 27.797 1 97.12 45 GLU B O 1
ATOM 3270 N N . ASP B 1 46 ? -17.875 22.109 26.016 1 94.69 46 ASP B N 1
ATOM 3271 C CA . ASP B 1 46 ? -17.625 20.703 25.75 1 94.69 46 ASP B CA 1
ATOM 3272 C C . ASP B 1 46 ? -16.25 20.484 25.141 1 94.69 46 ASP B C 1
ATOM 3274 O O . ASP B 1 46 ? -16.078 20.578 23.922 1 94.69 46 ASP B O 1
ATOM 3278 N N . GLY B 1 47 ? -15.281 20.141 26.016 1 95.44 47 GLY B N 1
ATOM 3279 C CA . GLY B 1 47 ? -13.953 19.797 25.531 1 95.44 47 GLY B CA 1
ATOM 3280 C C . GLY B 1 47 ? -13.016 20.984 25.422 1 95.44 47 GLY B C 1
ATOM 3281 O O . GLY B 1 47 ? -11.875 20.844 24.984 1 95.44 47 GLY B O 1
ATOM 3282 N N . TRP B 1 48 ? -13.469 22.172 25.656 1 97.75 48 TRP B N 1
ATOM 3283 C CA . TRP B 1 48 ? -12.648 23.375 25.641 1 97.75 48 TRP B CA 1
ATOM 3284 C C . TRP B 1 48 ? -13.172 24.406 26.625 1 97.75 48 TRP B C 1
ATOM 3286 O O . TRP B 1 48 ? -14.195 24.188 27.281 1 97.75 48 TRP B O 1
ATOM 3296 N N . PHE B 1 49 ? -12.398 25.5 26.875 1 98.62 49 PHE B N 1
ATOM 3297 C CA . PHE B 1 49 ? -12.844 26.516 27.828 1 98.62 49 PHE B CA 1
ATOM 3298 C C . PHE B 1 49 ? -12.141 27.844 27.562 1 98.62 49 PHE B C 1
ATOM 3300 O O . PHE B 1 49 ? -11.234 27.922 26.719 1 98.62 49 PHE B O 1
ATOM 3307 N N . TYR B 1 50 ? -12.648 28.875 28.078 1 98.81 50 TYR B N 1
ATOM 3308 C CA . TYR B 1 50 ? -12.016 30.188 28.016 1 98.81 50 TYR B CA 1
ATOM 3309 C C . TYR B 1 50 ? -12.234 30.969 29.312 1 98.81 50 TYR B C 1
ATOM 3311 O O . TYR B 1 50 ? -13.031 30.547 30.156 1 98.81 50 TYR B O 1
ATOM 3319 N N . ALA B 1 51 ? -11.453 31.984 29.531 1 98.81 51 ALA B N 1
ATOM 3320 C CA . ALA B 1 51 ? -11.578 32.906 30.672 1 98.81 51 ALA B CA 1
ATOM 3321 C C . ALA B 1 51 ? -11.883 34.312 30.219 1 98.81 51 ALA B C 1
ATOM 3323 O O . ALA B 1 51 ? -11.539 34.688 29.094 1 98.81 51 ALA B O 1
ATOM 3324 N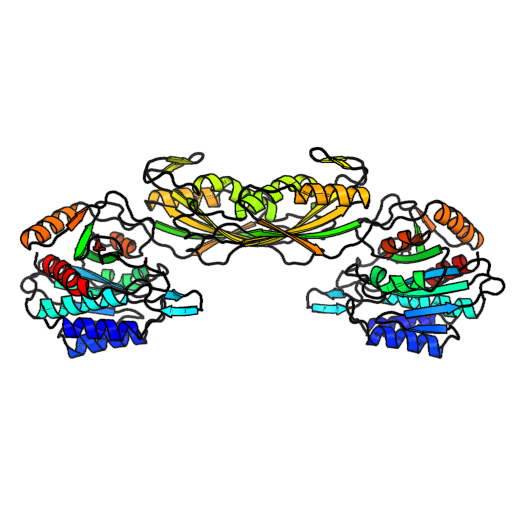 N . LYS B 1 52 ? -12.523 35.062 31.062 1 98.5 52 LYS B N 1
ATOM 3325 C CA . LYS B 1 52 ? -12.898 36.438 30.766 1 98.5 52 LYS B CA 1
ATOM 3326 C C . LYS B 1 52 ? -12.383 37.406 31.828 1 98.5 52 LYS B C 1
ATOM 3328 O O . LYS B 1 52 ? -12.398 37.094 33 1 98.5 52 LYS B O 1
ATOM 3333 N N . MET B 1 53 ? -11.883 38.469 31.328 1 98.44 53 MET B N 1
ATOM 3334 C CA . MET B 1 53 ? -11.492 39.594 32.188 1 98.44 53 MET B CA 1
ATOM 3335 C C . MET B 1 53 ? -12.164 40.906 31.734 1 98.44 53 MET B C 1
ATOM 3337 O O . MET B 1 53 ? -11.992 41.312 30.578 1 98.44 53 MET B O 1
ATOM 3341 N N . LYS B 1 54 ? -12.93 41.469 32.688 1 97.44 54 LYS B N 1
ATOM 3342 C CA . LYS B 1 54 ? -13.586 42.75 32.344 1 97.44 54 LYS B CA 1
ATOM 3343 C C . LYS B 1 54 ? -12.586 43.906 32.375 1 97.44 54 LYS B C 1
ATOM 3345 O O . LYS B 1 54 ? -11.766 44 33.281 1 97.44 54 LYS B O 1
ATOM 3350 N N . GLY B 1 55 ? -12.641 44.719 31.344 1 97.25 55 GLY B N 1
ATOM 3351 C CA . GLY B 1 55 ? -11.797 45.906 31.297 1 97.25 55 GLY B CA 1
ATOM 3352 C C . GLY B 1 55 ? -12.281 47.031 32.188 1 97.25 55 GLY B C 1
ATOM 3353 O O . GLY B 1 55 ? -13.406 47 32.688 1 97.25 55 GLY B O 1
ATOM 3354 N N . LEU B 1 56 ? -11.438 48 32.375 1 97.25 56 LEU B N 1
ATOM 3355 C CA . LEU B 1 56 ? -11.766 49.156 33.219 1 97.25 56 LEU B CA 1
ATOM 3356 C C . LEU B 1 56 ? -12.781 50.062 32.531 1 97.25 56 LEU B C 1
ATOM 3358 O O . LEU B 1 56 ? -13.695 50.562 33.188 1 97.25 56 LEU B O 1
ATOM 3362 N N . ASN B 1 57 ? -12.57 50.312 31.266 1 96.81 57 ASN B N 1
ATOM 3363 C CA . ASN B 1 57 ? -13.43 51.125 30.406 1 96.81 57 ASN B CA 1
ATOM 3364 C C . ASN B 1 57 ? -13.461 50.594 28.984 1 96.81 57 ASN B C 1
ATOM 3366 O O . ASN B 1 57 ? -12.984 51.25 28.062 1 96.81 57 ASN B O 1
ATOM 3370 N N . PRO B 1 58 ? -14.141 49.5 28.859 1 96.62 58 PRO B N 1
ATOM 3371 C CA . PRO B 1 58 ? -14.008 48.75 27.609 1 96.62 58 PRO B CA 1
ATOM 3372 C C . PRO B 1 58 ? -14.703 49.406 26.438 1 96.62 58 PRO B C 1
ATOM 3374 O O . PRO B 1 58 ? -15.812 49.938 26.594 1 96.62 58 PRO B O 1
ATOM 3377 N N . THR B 1 59 ? -14.062 49.5 25.344 1 97.06 59 THR B N 1
ATOM 3378 C CA . THR B 1 59 ? -14.656 49.906 24.078 1 97.06 59 THR B CA 1
ATOM 3379 C C . THR B 1 59 ? -14.664 48.75 23.062 1 97.06 59 THR B C 1
ATOM 3381 O O . THR B 1 59 ? -15.336 48.844 22.031 1 97.06 59 THR B O 1
ATOM 3384 N N . LYS B 1 60 ? -13.977 47.75 23.297 1 97.75 60 LYS B N 1
ATOM 3385 C CA . LYS B 1 60 ? -13.922 46.562 22.484 1 97.75 60 LYS B CA 1
ATOM 3386 C C . LYS B 1 60 ? -13.539 45.344 23.312 1 97.75 60 LYS B C 1
ATOM 3388 O O . LYS B 1 60 ? -13.234 45.469 24.5 1 97.75 60 LYS B O 1
ATOM 3393 N N . THR B 1 61 ? -13.594 44.156 22.719 1 98.44 61 THR B N 1
ATOM 3394 C CA . THR B 1 61 ? -13.148 42.906 23.312 1 98.44 61 THR B CA 1
ATOM 3395 C C . THR B 1 61 ? -12.039 42.281 22.484 1 98.44 61 THR B C 1
ATOM 3397 O O . THR B 1 61 ? -12.18 42.094 21.266 1 98.44 61 THR B O 1
ATOM 3400 N N . ILE B 1 62 ? -10.922 42 23.109 1 98.38 62 ILE B N 1
ATOM 3401 C CA . ILE B 1 62 ? -9.797 41.344 22.453 1 98.38 62 ILE B CA 1
ATOM 3402 C C . ILE B 1 62 ? -9.672 39.906 22.969 1 98.38 62 ILE B C 1
ATOM 3404 O O . ILE B 1 62 ? -10 39.625 24.125 1 98.38 62 ILE B O 1
ATOM 3408 N N . ALA B 1 63 ? -9.281 39 22.109 1 98.81 63 ALA B N 1
ATOM 3409 C CA . ALA B 1 63 ? -9.094 37.625 22.516 1 98.81 63 ALA B CA 1
ATOM 3410 C C . ALA B 1 63 ? -7.656 37.156 22.297 1 98.81 63 ALA B C 1
ATOM 3412 O O . ALA B 1 63 ? -7.016 37.562 21.312 1 98.81 63 ALA B O 1
ATOM 3413 N N . PHE B 1 64 ? -7.133 36.406 23.203 1 98.94 64 PHE B N 1
ATOM 3414 C CA . PHE B 1 64 ? -5.867 35.688 23.062 1 98.94 64 PHE B CA 1
ATOM 3415 C C . PHE B 1 64 ? -6.098 34.156 23.031 1 98.94 64 PHE B C 1
ATOM 3417 O O . PHE B 1 64 ? -6.859 33.656 23.844 1 98.94 64 PHE B O 1
ATOM 3424 N N . ARG B 1 65 ? -5.453 33.406 22.078 1 98.88 65 ARG B N 1
ATOM 3425 C CA . ARG B 1 65 ? -5.602 31.969 21.969 1 98.88 65 ARG B CA 1
ATOM 3426 C C . ARG B 1 65 ? -4.324 31.25 22.391 1 98.88 65 ARG B C 1
ATOM 3428 O O . ARG B 1 65 ? -3.227 31.656 21.984 1 98.88 65 ARG B O 1
ATOM 3435 N N . SER B 1 66 ? -4.41 30.297 23.234 1 98.62 66 SER B N 1
ATOM 3436 C CA . SER B 1 66 ? -3.348 29.328 23.5 1 98.62 66 SER B CA 1
ATOM 3437 C C . SER B 1 66 ? -3.834 27.906 23.297 1 98.62 66 SER B C 1
ATOM 3439 O O . SER B 1 66 ? -4.98 27.578 23.609 1 98.62 66 SER B O 1
ATOM 3441 N N . ASP B 1 67 ? -3.018 27.109 22.719 1 98.12 67 ASP B N 1
ATOM 3442 C CA . ASP B 1 67 ? -3.299 25.688 22.578 1 98.12 67 ASP B CA 1
ATOM 3443 C C . ASP B 1 67 ? -2.584 24.859 23.641 1 98.12 67 ASP B C 1
ATOM 3445 O O . ASP B 1 67 ? -1.749 25.391 24.375 1 98.12 67 ASP B O 1
ATOM 3449 N N . HIS B 1 68 ? -3.078 23.562 23.828 1 98.38 68 HIS B N 1
ATOM 3450 C CA . HIS B 1 68 ? -2.473 22.844 24.953 1 98.38 68 HIS B CA 1
ATOM 3451 C C . HIS B 1 68 ? -2.381 21.359 24.656 1 98.38 68 HIS B C 1
ATOM 3453 O O . HIS B 1 68 ? -2.018 20.562 25.547 1 98.38 68 HIS B O 1
ATOM 3459 N N . ASP B 1 69 ? -2.678 20.938 23.391 1 97.56 69 ASP B N 1
ATOM 3460 C CA . ASP B 1 69 ? -2.551 19.516 23.062 1 97.56 69 ASP B CA 1
ATOM 3461 C C . ASP B 1 69 ? -1.088 19.125 22.859 1 97.56 69 ASP B C 1
ATOM 3463 O O . ASP B 1 69 ? -0.241 19.984 22.625 1 97.56 69 ASP B O 1
ATOM 3467 N N . ALA B 1 70 ? -0.816 17.781 23.047 1 97.12 70 ALA B N 1
ATOM 3468 C CA . ALA B 1 70 ? 0.506 17.203 22.828 1 97.12 70 ALA B CA 1
ATOM 3469 C C . ALA B 1 70 ? 0.52 16.328 21.578 1 97.12 70 ALA B C 1
ATOM 3471 O O . ALA B 1 70 ? -0.461 16.266 20.844 1 97.12 70 ALA B O 1
ATOM 3472 N N . ILE B 1 71 ? 1.729 15.781 21.281 1 94.31 71 ILE B N 1
ATOM 3473 C CA . ILE B 1 71 ? 1.876 14.914 20.109 1 94.31 71 ILE B CA 1
ATOM 3474 C C . ILE B 1 71 ? 2.512 13.594 20.531 1 94.31 71 ILE B C 1
ATOM 3476 O O . ILE B 1 71 ? 2.898 13.414 21.688 1 94.31 71 ILE B O 1
ATOM 3480 N N . MET B 1 72 ? 2.48 12.656 19.578 1 91.19 72 MET B N 1
ATOM 3481 C CA . MET B 1 72 ? 3.105 11.352 19.781 1 91.19 72 MET B CA 1
ATOM 3482 C C . MET B 1 72 ? 4.484 11.305 19.141 1 91.19 72 MET B C 1
ATOM 3484 O O . MET B 1 72 ? 4.672 11.812 18.031 1 91.19 72 MET B O 1
ATOM 3488 N N . ASN B 1 73 ? 5.438 10.68 19.812 1 88 73 ASN B N 1
ATOM 3489 C CA . ASN B 1 73 ? 6.742 10.477 19.203 1 88 73 ASN B CA 1
ATOM 3490 C C . ASN B 1 73 ? 6.801 9.148 18.453 1 88 73 ASN B C 1
ATOM 3492 O O . ASN B 1 73 ? 5.781 8.477 18.281 1 88 73 ASN B O 1
ATOM 3496 N N . SER B 1 74 ? 7.988 8.891 17.906 1 78.25 74 SER B N 1
ATOM 3497 C CA . SER B 1 74 ? 8.164 7.703 17.094 1 78.25 74 SER B CA 1
ATOM 3498 C C . SER B 1 74 ? 7.957 6.43 17.891 1 78.25 74 SER B C 1
ATOM 3500 O O . SER B 1 74 ? 7.656 5.375 17.344 1 78.25 74 SER B O 1
ATOM 3502 N N . LYS B 1 75 ? 8.055 6.43 19.25 1 89.44 75 LYS B N 1
ATOM 3503 C CA . LYS B 1 75 ? 7.883 5.281 20.125 1 89.44 75 LYS B CA 1
ATOM 3504 C C . LYS B 1 75 ? 6.457 5.203 20.656 1 89.44 75 LYS B C 1
ATOM 3506 O O . LYS B 1 75 ? 6.184 4.477 21.625 1 89.44 75 LYS B O 1
ATOM 3511 N N . ASN B 1 76 ? 5.633 6.078 20.094 1 87.75 76 ASN B N 1
ATOM 3512 C CA . ASN B 1 76 ? 4.227 6.141 20.469 1 87.75 76 ASN B CA 1
ATOM 3513 C C . ASN B 1 76 ? 4.051 6.656 21.906 1 87.75 76 ASN B C 1
ATOM 3515 O O . ASN B 1 76 ? 3.189 6.176 22.641 1 87.75 76 ASN B O 1
ATOM 3519 N N . GLU B 1 77 ? 4.883 7.492 22.25 1 94.06 77 GLU B N 1
ATOM 3520 C CA . GLU B 1 77 ? 4.777 8.164 23.547 1 94.06 77 GLU B CA 1
ATOM 3521 C C . GLU B 1 77 ? 4.328 9.609 23.375 1 94.06 77 GLU B C 1
ATOM 3523 O O . GLU B 1 77 ? 4.793 10.312 22.484 1 94.06 77 GLU B O 1
ATOM 3528 N N . MET B 1 78 ? 3.455 10.008 24.234 1 95.31 78 MET B N 1
ATOM 3529 C CA . MET B 1 78 ? 2.953 11.375 24.188 1 95.31 78 MET B CA 1
ATOM 3530 C C . MET B 1 78 ? 3.945 12.344 24.828 1 95.31 78 MET B C 1
ATOM 3532 O O . MET B 1 78 ? 4.559 12.023 25.844 1 95.31 78 MET B O 1
ATOM 3536 N N . PHE B 1 79 ? 4.133 13.461 24.234 1 95.56 79 PHE B N 1
ATOM 3537 C CA . PHE B 1 79 ? 4.977 14.492 24.828 1 95.56 79 PHE B CA 1
ATOM 3538 C C . PHE B 1 79 ? 4.648 15.859 24.234 1 95.56 79 PHE B C 1
ATOM 3540 O O . PHE B 1 79 ? 4.066 15.953 23.156 1 95.56 79 PHE B O 1
ATOM 3547 N N . HIS B 1 80 ? 4.992 16.922 24.938 1 96.19 80 HIS B N 1
ATOM 3548 C CA . HIS B 1 80 ? 4.805 18.281 24.438 1 96.19 80 HIS B CA 1
ATOM 3549 C C . HIS B 1 80 ? 5.934 18.672 23.484 1 96.19 80 HIS B C 1
ATOM 3551 O O . HIS B 1 80 ? 6.699 19.594 23.781 1 96.19 80 HIS B O 1
ATOM 3557 N N . GLY B 1 81 ? 5.871 18.094 22.344 1 94.81 81 GLY B N 1
ATOM 3558 C CA . GLY B 1 81 ? 6.938 18.266 21.375 1 94.81 81 GLY B CA 1
ATOM 3559 C C . GLY B 1 81 ? 6.758 19.484 20.5 1 94.81 81 GLY B C 1
ATOM 3560 O O . GLY B 1 81 ? 7.598 19.781 19.656 1 94.81 81 GLY B O 1
ATOM 3561 N N . CYS B 1 82 ? 5.711 20.25 20.703 1 95.19 82 CYS B N 1
ATOM 3562 C CA . CYS B 1 82 ? 5.445 21.422 19.891 1 95.19 82 CYS B CA 1
ATOM 3563 C C . CYS B 1 82 ? 5.402 22.688 20.734 1 95.19 82 CYS B C 1
ATOM 3565 O O . CYS B 1 82 ? 5.117 23.781 20.234 1 95.19 82 CYS B O 1
ATOM 3567 N N . GLY B 1 83 ? 5.543 22.547 22.078 1 97.31 83 GLY B N 1
ATOM 3568 C CA . GLY B 1 83 ? 5.703 23.672 22.953 1 97.31 83 GLY B CA 1
ATOM 3569 C C . GLY B 1 83 ? 4.383 24.25 23.438 1 97.31 83 GLY B C 1
ATOM 3570 O O . GLY B 1 83 ? 4.336 25.375 23.938 1 97.31 83 GLY B O 1
ATOM 3571 N N . HIS B 1 84 ? 3.268 23.469 23.281 1 98.38 84 HIS B N 1
ATOM 3572 C CA . HIS B 1 84 ? 1.965 24 23.688 1 98.38 84 HIS B CA 1
ATOM 3573 C C . HIS B 1 84 ? 1.894 24.219 25.188 1 98.38 84 HIS B C 1
ATOM 3575 O O . HIS B 1 84 ? 1.126 25.047 25.672 1 98.38 84 HIS B O 1
ATOM 3581 N N . ASP B 1 85 ? 2.693 23.469 25.938 1 98.31 85 ASP B N 1
ATOM 3582 C CA . ASP B 1 85 ? 2.789 23.719 27.375 1 98.31 85 ASP B CA 1
ATOM 3583 C C . ASP B 1 85 ? 3.359 25.109 27.656 1 98.31 85 ASP B C 1
ATOM 3585 O O . ASP B 1 85 ? 2.936 25.781 28.594 1 98.31 85 ASP B O 1
ATOM 3589 N N . GLY B 1 86 ? 4.266 25.547 26.844 1 98.56 86 GLY B N 1
ATOM 3590 C CA . GLY B 1 86 ? 4.793 26.891 26.938 1 98.56 86 GLY B CA 1
ATOM 3591 C C . GLY B 1 86 ? 3.768 27.953 26.594 1 98.56 86 GLY B C 1
ATOM 3592 O O . GLY B 1 86 ? 3.676 28.984 27.266 1 98.56 86 GLY B O 1
ATOM 3593 N N . HIS B 1 87 ? 2.967 27.734 25.5 1 98.75 87 HIS B N 1
ATOM 3594 C CA . HIS B 1 87 ? 1.899 28.656 25.125 1 98.75 87 HIS B CA 1
ATOM 3595 C C . HIS B 1 87 ? 0.921 28.875 26.281 1 98.75 87 HIS B C 1
ATOM 3597 O O . HIS B 1 87 ? 0.548 30 26.594 1 98.75 87 HIS B O 1
ATOM 3603 N N . THR B 1 88 ? 0.545 27.781 26.859 1 98.75 88 THR B N 1
ATOM 3604 C CA . THR B 1 88 ? -0.414 27.797 27.953 1 98.75 88 THR B CA 1
ATOM 3605 C C . THR B 1 88 ? 0.159 28.547 29.156 1 98.75 88 THR B C 1
ATOM 3607 O O . THR B 1 88 ? -0.536 29.344 29.797 1 98.75 88 THR B O 1
ATOM 3610 N N . ALA B 1 89 ? 1.387 28.266 29.469 1 98.75 89 ALA B N 1
ATOM 3611 C CA . ALA B 1 89 ? 2.047 28.969 30.578 1 98.75 89 ALA B CA 1
ATOM 3612 C C . ALA B 1 89 ? 2.08 30.469 30.328 1 98.75 89 ALA B C 1
ATOM 3614 O O . ALA B 1 89 ? 1.821 31.266 31.234 1 98.75 89 ALA B O 1
ATOM 3615 N N . ILE B 1 90 ? 2.406 30.844 29.141 1 98.81 90 ILE B N 1
ATOM 3616 C CA . ILE B 1 90 ? 2.441 32.25 28.766 1 98.81 90 ILE B CA 1
ATOM 3617 C C . ILE B 1 90 ? 1.065 32.875 28.984 1 98.81 90 ILE B C 1
ATOM 3619 O O . ILE B 1 90 ? 0.956 33.969 29.547 1 98.81 90 ILE B O 1
ATOM 3623 N N . MET B 1 91 ? 0.045 32.188 28.578 1 98.88 91 MET B N 1
ATOM 3624 C CA . MET B 1 91 ? -1.314 32.719 28.719 1 98.88 91 MET B CA 1
ATOM 3625 C C . MET B 1 91 ? -1.673 32.906 30.188 1 98.88 91 MET B C 1
ATOM 3627 O O . MET B 1 91 ? -2.209 33.938 30.578 1 98.88 91 MET B O 1
ATOM 3631 N N . CYS B 1 92 ? -1.365 31.891 31.016 1 98.75 92 CYS B N 1
ATOM 3632 C CA . CYS B 1 92 ? -1.642 31.969 32.438 1 98.75 92 CYS B CA 1
ATOM 3633 C C . CYS B 1 92 ? -0.868 33.125 33.094 1 98.75 92 CYS B C 1
ATOM 3635 O O . CYS B 1 92 ? -1.412 33.844 33.906 1 98.75 92 CYS B O 1
ATOM 3637 N N . GLY B 1 93 ? 0.384 33.25 32.719 1 98.75 93 GLY B N 1
ATOM 3638 C CA . GLY B 1 93 ? 1.175 34.375 33.188 1 98.75 93 GLY B CA 1
ATOM 3639 C C . GLY B 1 93 ? 0.62 35.719 32.75 1 98.75 93 GLY B C 1
ATOM 3640 O O . GLY B 1 93 ? 0.666 36.688 33.531 1 98.75 93 GLY B O 1
ATOM 3641 N N . THR B 1 94 ? 0.133 35.812 31.516 1 98.75 94 THR B N 1
ATOM 3642 C CA . THR B 1 94 ? -0.495 37.031 31.016 1 98.75 94 THR B CA 1
ATOM 3643 C C . THR B 1 94 ? -1.701 37.406 31.875 1 98.75 94 THR B C 1
ATOM 3645 O O . THR B 1 94 ? -1.861 38.562 32.25 1 98.75 94 THR B O 1
ATOM 3648 N N . ILE B 1 95 ? -2.531 36.406 32.188 1 98.69 95 ILE B N 1
ATOM 3649 C CA . ILE B 1 95 ? -3.719 36.656 33 1 98.69 95 ILE B CA 1
ATOM 3650 C C . ILE B 1 95 ? -3.311 37.188 34.375 1 98.69 95 ILE B C 1
ATOM 3652 O O . ILE B 1 95 ? -3.857 38.188 34.844 1 98.69 95 ILE B O 1
ATOM 3656 N N . MET B 1 96 ? -2.354 36.562 35 1 98.25 96 MET B N 1
ATOM 3657 C CA . MET B 1 96 ? -1.885 37 36.312 1 98.25 96 MET B CA 1
ATOM 3658 C C . MET B 1 96 ? -1.337 38.438 36.25 1 98.25 96 MET B C 1
ATOM 3660 O O . MET B 1 96 ? -1.604 39.25 37.125 1 98.25 96 MET B O 1
ATOM 3664 N N . ALA B 1 97 ? -0.568 38.719 35.25 1 98 97 ALA B N 1
ATOM 3665 C CA . ALA B 1 97 ? 0.013 40.062 35.062 1 98 97 ALA B CA 1
ATOM 3666 C C . ALA B 1 97 ? -1.075 41.125 34.906 1 98 97 ALA B C 1
ATOM 3668 O O . ALA B 1 97 ? -0.959 42.219 35.438 1 98 97 ALA B O 1
ATOM 3669 N N . LEU B 1 98 ? -2.125 40.781 34.188 1 97.88 98 LEU B N 1
ATOM 3670 C CA . LEU B 1 98 ? -3.193 41.75 33.906 1 97.88 98 LEU B CA 1
ATOM 3671 C C . LEU B 1 98 ? -4.086 41.938 35.125 1 97.88 98 LEU B C 1
ATOM 3673 O O . LEU B 1 98 ? -4.785 42.938 35.219 1 97.88 98 LEU B O 1
ATOM 3677 N N . GLU B 1 99 ? -4.129 40.938 35.969 1 95.56 99 GLU B N 1
ATOM 3678 C CA . GLU B 1 99 ? -4.844 41.125 37.219 1 95.56 99 GLU B CA 1
ATOM 3679 C C . GLU B 1 99 ? -4.219 42.25 38.031 1 95.56 99 GLU B C 1
ATOM 3681 O O . GLU B 1 99 ? -4.926 43 38.75 1 95.56 99 GLU B O 1
ATOM 3686 N N . GLU B 1 100 ? -2.953 42.312 37.969 1 94.62 100 GLU B N 1
ATOM 3687 C CA . GLU B 1 100 ? -2.225 43.344 38.688 1 94.62 100 GLU B CA 1
ATOM 3688 C C . GLU B 1 100 ? -2.307 44.688 37.969 1 94.62 100 GLU B C 1
ATOM 3690 O O . GLU B 1 100 ? -2.17 45.75 38.594 1 94.62 100 GLU B O 1
ATOM 3695 N N . ASP B 1 101 ? -2.475 44.688 36.75 1 95.75 101 ASP B N 1
ATOM 3696 C CA . ASP B 1 101 ? -2.568 45.844 35.875 1 95.75 101 ASP B CA 1
ATOM 3697 C C . ASP B 1 101 ? -3.721 45.719 34.875 1 95.75 101 ASP B C 1
ATOM 3699 O O . ASP B 1 101 ? -3.496 45.438 33.719 1 95.75 101 ASP B O 1
ATOM 3703 N N . ARG B 1 102 ? -4.887 46.031 35.312 1 96.5 102 ARG B N 1
ATOM 3704 C CA . ARG B 1 102 ? -6.117 45.75 34.594 1 96.5 102 ARG B CA 1
ATOM 3705 C C . ARG B 1 102 ? -6.16 46.5 33.25 1 96.5 102 ARG B C 1
ATOM 3707 O O . ARG B 1 102 ? -5.871 47.719 33.219 1 96.5 102 ARG B O 1
ATOM 3714 N N . PRO B 1 103 ? -6.453 45.844 32.188 1 97.38 103 PRO B N 1
ATOM 3715 C CA . PRO B 1 103 ? -6.543 46.5 30.875 1 97.38 103 PRO B CA 1
ATOM 3716 C C . PRO B 1 103 ? -7.801 47.375 30.75 1 97.38 103 PRO B C 1
ATOM 3718 O O . PRO B 1 103 ? -8.734 47.219 31.531 1 97.38 103 PRO B O 1
ATOM 3721 N N . PHE B 1 104 ? -7.77 48.25 29.766 1 96.38 104 PHE B N 1
ATOM 3722 C CA . PHE B 1 104 ? -8.93 49.125 29.516 1 96.38 104 PHE B CA 1
ATOM 3723 C C . PHE B 1 104 ? -10.062 48.312 28.891 1 96.38 104 PHE B C 1
ATOM 3725 O O . PHE B 1 104 ? -11.219 48.469 29.281 1 96.38 104 PHE B O 1
ATOM 3732 N N . ASN B 1 105 ? -9.75 47.469 27.953 1 98.06 105 ASN B N 1
ATOM 3733 C CA . ASN B 1 105 ? -10.75 46.719 27.203 1 98.06 105 ASN B CA 1
ATOM 3734 C C . ASN B 1 105 ? -10.969 45.344 27.812 1 98.06 105 ASN B C 1
ATOM 3736 O O . ASN B 1 105 ? -10.164 44.875 28.609 1 98.06 105 ASN B O 1
ATOM 3740 N N . ASN B 1 106 ? -12.133 44.781 27.422 1 98.31 106 ASN B N 1
ATOM 3741 C CA . ASN B 1 106 ? -12.375 43.375 27.812 1 98.31 106 ASN B CA 1
ATOM 3742 C C . ASN B 1 106 ? -11.375 42.438 27.156 1 98.31 106 ASN B C 1
ATOM 3744 O O . ASN B 1 106 ? -10.961 42.656 26.016 1 98.31 106 ASN B O 1
ATOM 3748 N N . VAL B 1 107 ? -11.016 41.406 27.875 1 98.75 107 VAL B N 1
ATOM 3749 C CA . VAL B 1 107 ? -10.109 40.406 27.297 1 98.75 107 VAL B CA 1
ATOM 3750 C C . VAL B 1 107 ? -10.695 39 27.5 1 98.75 107 VAL B C 1
ATOM 3752 O O . VAL B 1 107 ? -11.18 38.688 28.578 1 98.75 107 VAL B O 1
ATOM 3755 N N . ILE B 1 108 ? -10.703 38.219 26.438 1 98.81 108 ILE B N 1
ATOM 3756 C CA . ILE B 1 108 ? -11.031 36.812 26.469 1 98.81 108 ILE B CA 1
ATOM 3757 C C . ILE B 1 108 ? -9.766 35.969 26.266 1 98.81 108 ILE B C 1
ATOM 3759 O O . ILE B 1 108 ? -8.961 36.281 25.375 1 98.81 108 ILE B O 1
ATOM 3763 N N . PHE B 1 109 ? -9.539 35 27.125 1 98.88 109 PHE B N 1
ATOM 3764 C CA . PHE B 1 109 ? -8.422 34.062 27.031 1 98.88 109 PHE B CA 1
ATOM 3765 C C . PHE B 1 109 ? -8.906 32.688 26.625 1 98.88 109 PHE B C 1
ATOM 3767 O O . PHE B 1 109 ? -9.406 31.922 27.453 1 98.88 109 PHE B O 1
ATOM 3774 N N . LEU B 1 110 ? -8.703 32.344 25.359 1 98.88 110 LEU B N 1
ATOM 3775 C CA . LEU B 1 110 ? -9.172 31.078 24.812 1 98.88 110 LEU B CA 1
ATOM 3776 C C . LEU B 1 110 ? -8.125 29.984 24.984 1 98.88 110 LEU B C 1
ATOM 3778 O O . LEU B 1 110 ? -7.008 30.109 24.484 1 98.88 110 LEU B O 1
ATOM 3782 N N . PHE B 1 111 ? -8.414 28.953 25.703 1 98.81 111 PHE B N 1
ATOM 3783 C CA . PHE B 1 111 ? -7.605 27.75 25.812 1 98.81 111 PHE B CA 1
ATOM 3784 C C . PHE B 1 111 ? -8.125 26.672 24.859 1 98.81 111 PHE B C 1
ATOM 3786 O O . PHE B 1 111 ? -9.047 25.922 25.203 1 98.81 111 PHE B O 1
ATOM 3793 N N . GLN B 1 112 ? -7.504 26.625 23.688 1 98.75 112 GLN B N 1
ATOM 3794 C CA . GLN B 1 112 ? -8 25.828 22.562 1 98.75 112 GLN B CA 1
ATOM 3795 C C . GLN B 1 112 ? -7.402 24.422 22.578 1 98.75 112 GLN B C 1
ATOM 3797 O O . GLN B 1 112 ? -6.184 24.266 22.688 1 98.75 112 GLN B O 1
ATOM 3802 N N . PRO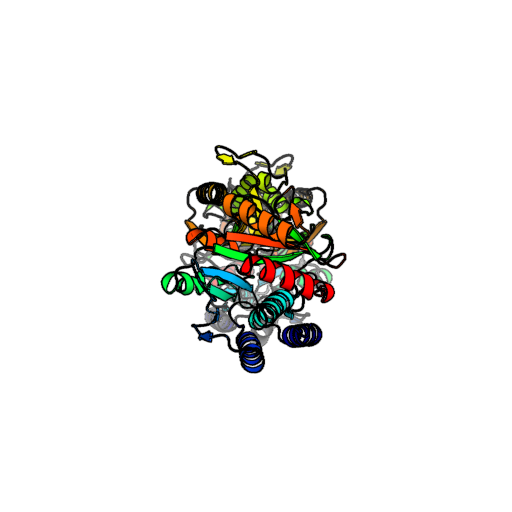 B 1 113 ? -8.188 23.344 22.438 1 98.06 113 PRO B N 1
ATOM 3803 C CA . PRO B 1 113 ? -7.676 21.984 22.281 1 98.06 113 PRO B CA 1
ATOM 3804 C C . PRO B 1 113 ? -7.344 21.656 20.828 1 98.06 113 PRO B C 1
ATOM 3806 O O . PRO B 1 113 ? -7.684 22.422 19.922 1 98.06 113 PRO B O 1
ATOM 3809 N N . ALA B 1 114 ? -6.68 20.625 20.594 1 96.88 114 ALA B N 1
ATOM 3810 C CA . ALA B 1 114 ? -6.605 19.844 19.359 1 96.88 114 ALA B CA 1
ATOM 3811 C C . ALA B 1 114 ? -6.094 20.703 18.203 1 96.88 114 ALA B C 1
ATOM 3813 O O . ALA B 1 114 ? -6.684 20.703 17.125 1 96.88 114 ALA B O 1
ATOM 3814 N N . GLU B 1 115 ? -5.043 21.469 18.422 1 96.31 115 GLU B N 1
ATOM 3815 C CA . GLU B 1 115 ? -4.422 22.234 17.344 1 96.31 115 GLU B CA 1
ATOM 3816 C C . GLU B 1 115 ? -3.717 21.328 16.344 1 96.31 115 GLU B C 1
ATOM 3818 O O . GLU B 1 115 ? -3.791 21.547 15.141 1 96.31 115 GLU B O 1
ATOM 3823 N N . GLU B 1 116 ? -3.146 20.297 16.766 1 93.19 116 GLU B N 1
ATOM 3824 C CA . GLU B 1 116 ? -2.203 19.469 16.016 1 93.19 116 GLU B CA 1
ATOM 3825 C C . GLU B 1 116 ? -2.898 18.75 14.859 1 93.19 116 GLU B C 1
ATOM 3827 O O . GLU B 1 116 ? -2.256 18.375 13.883 1 93.19 116 GLU B O 1
ATOM 3832 N N . ASN B 1 117 ? -4.184 18.594 14.977 1 90.69 117 ASN B N 1
ATOM 3833 C CA . ASN B 1 117 ? -4.891 17.938 13.883 1 90.69 117 ASN B CA 1
ATOM 3834 C C . ASN B 1 117 ? -5.832 18.891 13.164 1 90.69 117 ASN B C 1
ATOM 3836 O O . ASN B 1 117 ? -6.695 18.469 12.398 1 90.69 117 ASN B O 1
ATOM 3840 N N . GLY B 1 118 ? -5.719 20.156 13.508 1 92.5 118 GLY B N 1
ATOM 3841 C CA . GLY B 1 118 ? -6.48 21.188 12.82 1 92.5 118 GLY B CA 1
ATOM 3842 C C . GLY B 1 118 ? -7.93 21.25 13.258 1 92.5 118 GLY B C 1
ATOM 3843 O O . GLY B 1 118 ? -8.719 22.016 12.688 1 92.5 118 GLY B O 1
ATOM 3844 N N . GLY B 1 119 ? -8.312 20.547 14.266 1 93.12 119 GLY B N 1
ATOM 3845 C CA . GLY B 1 119 ? -9.711 20.438 14.641 1 93.12 119 GLY B CA 1
ATOM 3846 C C . GLY B 1 119 ? -10.094 21.344 15.797 1 93.12 119 GLY B C 1
ATOM 3847 O O . GLY B 1 119 ? -11.273 21.547 16.078 1 93.12 119 GLY B O 1
ATOM 3848 N N . GLY B 1 120 ? -9.188 21.984 16.469 1 96.75 120 GLY B N 1
ATOM 3849 C CA . GLY B 1 120 ? -9.445 22.719 17.688 1 96.75 120 GLY B CA 1
ATOM 3850 C C . GLY B 1 120 ? -10.188 24.031 17.453 1 96.75 120 GLY B C 1
ATOM 3851 O O . GLY B 1 120 ? -11.125 24.344 18.188 1 96.75 120 GLY B O 1
ATOM 3852 N N . ALA B 1 121 ? -9.719 24.766 16.422 1 97.56 121 ALA B N 1
ATOM 3853 C CA . ALA B 1 121 ? -10.289 26.094 16.188 1 97.56 121 ALA B CA 1
ATOM 3854 C C . ALA B 1 121 ? -11.781 26 15.875 1 97.56 121 ALA B C 1
ATOM 3856 O O . ALA B 1 121 ? -12.586 26.734 16.438 1 97.56 121 ALA B O 1
ATOM 3857 N N . LYS B 1 122 ? -12.117 25.062 15.055 1 95.75 122 LYS B N 1
ATOM 3858 C CA . LYS B 1 122 ? -13.516 24.891 14.68 1 95.75 122 LYS B CA 1
ATOM 3859 C C . LYS B 1 122 ? -14.367 24.516 15.891 1 95.75 122 LYS B C 1
ATOM 3861 O O . LYS B 1 122 ? -15.531 24.922 15.992 1 95.75 122 LYS B O 1
ATOM 3866 N N . LEU B 1 123 ? -13.852 23.75 16.75 1 95.81 123 LEU B N 1
ATOM 3867 C CA . LEU B 1 123 ? -14.539 23.328 17.969 1 95.81 123 LEU B CA 1
ATOM 3868 C C . LEU B 1 123 ? -14.93 24.547 18.812 1 95.81 123 LEU B C 1
ATOM 3870 O O . LEU B 1 123 ? -15.914 24.5 19.547 1 95.81 123 LEU B O 1
ATOM 3874 N N . CYS B 1 124 ? -14.195 25.656 18.703 1 97.69 124 CYS B N 1
ATOM 3875 C CA . CYS B 1 124 ? -14.375 26.812 19.562 1 97.69 124 CYS B CA 1
ATOM 3876 C C . CYS B 1 124 ? -15.25 27.859 18.891 1 97.69 124 CYS B C 1
ATOM 3878 O O . CYS B 1 124 ? -15.289 29.016 19.312 1 97.69 124 CYS B O 1
ATOM 3880 N N . ASP B 1 125 ? -15.977 27.484 17.875 1 95.38 125 ASP B N 1
ATOM 3881 C CA . ASP B 1 125 ? -16.859 28.375 17.141 1 95.38 125 ASP B CA 1
ATOM 3882 C C . ASP B 1 125 ? -17.797 29.125 18.078 1 95.38 125 ASP B C 1
ATOM 3884 O O . ASP B 1 125 ? -18.078 30.312 17.859 1 95.38 125 ASP B O 1
ATOM 3888 N N . LYS B 1 126 ? -18.297 28.391 18.969 1 96.88 126 LYS B N 1
ATOM 3889 C CA . LYS B 1 126 ? -19.328 28.906 19.875 1 96.88 126 LYS B CA 1
ATOM 3890 C C . LYS B 1 126 ? -18.828 30.141 20.609 1 96.88 126 LYS B C 1
ATOM 3892 O O . LYS B 1 126 ? -19.609 31 21 1 96.88 126 LYS B O 1
ATOM 3897 N N . LEU B 1 127 ? -17.531 30.297 20.797 1 98.12 127 LEU B N 1
ATOM 3898 C CA . LEU B 1 127 ? -16.953 31.453 21.453 1 98.12 127 LEU B CA 1
ATOM 3899 C C . LEU B 1 127 ? -17.391 32.75 20.75 1 98.12 127 LEU B C 1
ATOM 3901 O O . LEU B 1 127 ? -17.734 33.719 21.406 1 98.12 127 LEU B O 1
ATOM 3905 N N . PHE B 1 128 ? -17.406 32.719 19.469 1 98.06 128 PHE B N 1
ATOM 3906 C CA . PHE B 1 128 ? -17.672 33.906 18.672 1 98.06 128 PHE B CA 1
ATOM 3907 C C . PHE B 1 128 ? -19.156 34.125 18.5 1 98.06 128 PHE B C 1
ATOM 3909 O O . PHE B 1 128 ? -19.594 35.219 18.125 1 98.06 128 PHE B O 1
ATOM 3916 N N . LYS B 1 129 ? -19.922 33.094 18.703 1 96.06 129 LYS B N 1
ATOM 3917 C CA . LYS B 1 129 ? -21.375 33.25 18.719 1 96.06 129 LYS B CA 1
ATOM 3918 C C . LYS B 1 129 ? -21.844 33.875 20.031 1 96.06 129 LYS B C 1
ATOM 3920 O O . LYS B 1 129 ? -22.797 34.656 20.047 1 96.06 129 LYS B O 1
ATOM 3925 N N . ASP B 1 130 ? -21.172 33.531 21.062 1 97.06 130 ASP B N 1
ATOM 3926 C CA . ASP B 1 130 ? -21.609 33.906 22.391 1 97.06 130 ASP B CA 1
ATOM 3927 C C . ASP B 1 130 ? -21 35.25 22.797 1 97.06 130 ASP B C 1
ATOM 3929 O O . ASP B 1 130 ? -21.453 35.875 23.766 1 97.06 130 ASP B O 1
ATOM 3933 N N . ASN B 1 131 ? -19.938 35.688 22.109 1 97.31 131 ASN B N 1
ATOM 3934 C CA . ASN B 1 131 ? -19.234 36.938 22.453 1 97.31 131 ASN B CA 1
ATOM 3935 C C . ASN B 1 131 ? -18.953 37.781 21.203 1 97.31 131 ASN B C 1
ATOM 3937 O O . ASN B 1 131 ? -18.719 37.25 20.125 1 97.31 131 ASN B O 1
ATOM 3941 N N . THR B 1 132 ? -19.016 39 21.375 1 96.81 132 THR B N 1
ATOM 3942 C CA . THR B 1 132 ? -18.5 39.906 20.344 1 96.81 132 THR B CA 1
ATOM 3943 C C . THR B 1 132 ? -17.016 40.156 20.516 1 96.81 132 THR B C 1
ATOM 3945 O O . THR B 1 132 ? -16.594 40.812 21.469 1 96.81 132 THR B O 1
ATOM 3948 N N . ILE B 1 133 ? -16.234 39.594 19.656 1 98.5 133 ILE B N 1
ATOM 3949 C CA . ILE B 1 133 ? -14.781 39.719 19.703 1 98.5 133 ILE B CA 1
ATOM 3950 C C . ILE B 1 133 ? -14.305 40.594 18.547 1 98.5 133 ILE B C 1
ATOM 3952 O O . ILE B 1 133 ? -14.602 40.312 17.391 1 98.5 133 ILE B O 1
ATOM 3956 N N . ASP B 1 134 ? -13.578 41.594 18.859 1 98.56 134 ASP B N 1
ATOM 3957 C CA . ASP B 1 134 ? -13.164 42.562 17.859 1 98.56 134 ASP B CA 1
ATOM 3958 C C . ASP B 1 134 ? -11.844 42.188 17.219 1 98.56 134 ASP B C 1
ATOM 3960 O O . ASP B 1 134 ? -11.586 42.5 16.047 1 98.56 134 ASP B O 1
ATOM 3964 N N . GLU B 1 135 ? -10.938 41.562 17.938 1 98.5 135 GLU B N 1
ATOM 3965 C CA . GLU B 1 135 ? -9.609 41.125 17.516 1 98.5 135 GLU B CA 1
ATOM 3966 C C . GLU B 1 135 ? -9.156 39.906 18.266 1 98.5 135 GLU B C 1
ATOM 3968 O O . GLU B 1 135 ? -9.445 39.719 19.438 1 98.5 135 GLU B O 1
ATOM 3973 N N . ILE B 1 136 ? -8.43 39.031 17.547 1 98.81 136 ILE B N 1
ATOM 3974 C CA . ILE B 1 136 ? -7.895 37.875 18.219 1 98.81 136 ILE B CA 1
ATOM 3975 C C . ILE B 1 136 ? -6.406 37.719 17.906 1 98.81 136 ILE B C 1
ATOM 3977 O O . ILE B 1 136 ? -5.977 37.969 16.781 1 98.81 136 ILE B O 1
ATOM 3981 N N . TYR B 1 137 ? -5.645 37.312 18.922 1 98.88 137 TYR B N 1
ATOM 3982 C CA . TYR B 1 137 ? -4.195 37.188 18.844 1 98.88 137 TYR B CA 1
ATOM 3983 C C . TYR B 1 137 ? -3.758 35.781 19.266 1 98.88 137 TYR B C 1
ATOM 3985 O O . TYR B 1 137 ? -4.434 35.125 20.078 1 98.88 137 TYR B O 1
ATOM 3993 N N . GLY B 1 138 ? -2.73 35.312 18.703 1 98.75 138 GLY B N 1
ATOM 3994 C CA . GLY B 1 138 ? -2.076 34.062 19.109 1 98.75 138 GLY B CA 1
ATOM 3995 C C . GLY B 1 138 ? -0.579 34.094 18.875 1 98.75 138 GLY B C 1
ATOM 3996 O O . GLY B 1 138 ? -0.054 35 18.234 1 98.75 138 GLY B O 1
ATOM 3997 N N . LEU B 1 139 ? 0.115 33.156 19.391 1 98.62 139 LEU B N 1
ATOM 3998 C CA . LEU B 1 139 ? 1.544 33 19.125 1 98.62 139 LEU B CA 1
ATOM 3999 C C . LEU B 1 139 ? 1.95 31.547 19.109 1 98.62 139 LEU B C 1
ATOM 4001 O O . LEU B 1 139 ? 1.216 30.688 19.609 1 98.62 139 LEU B O 1
ATOM 4005 N N . HIS B 1 140 ? 2.975 31.266 18.484 1 98.56 140 HIS B N 1
ATOM 4006 C CA . HIS B 1 140 ? 3.637 29.969 18.484 1 98.56 140 HIS B CA 1
ATOM 4007 C C . HIS B 1 140 ? 5.137 30.109 18.703 1 98.56 140 HIS B C 1
ATOM 4009 O O . HIS B 1 140 ? 5.773 30.984 18.109 1 98.56 140 HIS B O 1
ATOM 4015 N N . ASN B 1 141 ? 5.688 29.312 19.578 1 98 141 ASN B N 1
ATOM 4016 C CA . ASN B 1 141 ? 7.133 29.297 19.75 1 98 141 ASN B CA 1
ATOM 4017 C C . ASN B 1 141 ? 7.852 28.828 18.484 1 98 141 ASN B C 1
ATOM 4019 O O . ASN B 1 141 ? 7.359 27.953 17.781 1 98 141 ASN B O 1
ATOM 4023 N N . MET B 1 142 ? 8.992 29.406 18.234 1 97.44 142 MET B N 1
ATOM 4024 C CA . MET B 1 142 ? 9.766 29.031 17.047 1 97.44 142 MET B CA 1
ATOM 4025 C C . MET B 1 142 ? 11.242 28.875 17.391 1 97.44 142 MET B C 1
ATOM 4027 O O . MET B 1 142 ? 11.977 29.875 17.469 1 97.44 142 MET B O 1
ATOM 4031 N N . PRO B 1 143 ? 11.766 27.625 17.469 1 96.75 143 PRO B N 1
ATOM 4032 C CA . PRO B 1 143 ? 13.203 27.422 17.641 1 96.75 143 PRO B CA 1
ATOM 4033 C C . PRO B 1 143 ? 14.031 28.031 16.516 1 96.75 143 PRO B C 1
ATOM 4035 O O . PRO B 1 143 ? 13.547 28.125 15.383 1 96.75 143 PRO B O 1
ATOM 4038 N N . ASN B 1 144 ? 15.266 28.516 16.859 1 95.88 144 ASN B N 1
ATOM 4039 C CA . ASN B 1 144 ? 16.266 29.031 15.93 1 95.88 144 ASN B CA 1
ATOM 4040 C C . ASN B 1 144 ? 15.898 30.422 15.414 1 95.88 144 ASN B C 1
ATOM 4042 O O . ASN B 1 144 ? 16.5 30.906 14.461 1 95.88 144 ASN B O 1
ATOM 4046 N N . PHE B 1 145 ? 14.828 31.016 15.82 1 97.69 145 PHE B N 1
ATOM 4047 C CA . PHE B 1 145 ? 14.57 32.438 15.742 1 97.69 145 PHE B CA 1
ATOM 4048 C C . PHE B 1 145 ? 15.156 33.156 16.953 1 97.69 145 PHE B C 1
ATOM 4050 O O . PHE B 1 145 ? 15.375 32.562 18 1 97.69 145 PHE B O 1
ATOM 4057 N N . LYS B 1 146 ? 15.445 34.469 16.859 1 98.06 146 LYS B N 1
ATOM 4058 C CA . LYS B 1 146 ? 16.078 35.188 17.938 1 98.06 146 LYS B CA 1
ATOM 4059 C C . LYS B 1 146 ? 15.234 35.156 19.203 1 98.06 146 LYS B C 1
ATOM 4061 O O . LYS B 1 146 ? 14.031 35.438 19.156 1 98.06 146 LYS B O 1
ATOM 4066 N N . LYS B 1 147 ? 15.898 34.781 20.297 1 98.12 147 LYS B N 1
ATOM 4067 C CA . LYS B 1 147 ? 15.227 34.562 21.578 1 98.12 147 LYS B CA 1
ATOM 4068 C C . LYS B 1 147 ? 14.484 35.844 22.016 1 98.12 147 LYS B C 1
ATOM 4070 O O . LYS B 1 147 ? 15.047 36.938 22 1 98.12 147 LYS B O 1
ATOM 4075 N N . GLY B 1 148 ? 13.203 35.625 22.297 1 98.12 148 GLY B N 1
ATOM 4076 C CA . GLY B 1 148 ? 12.422 36.688 22.922 1 98.12 148 GLY B CA 1
ATOM 4077 C C . GLY B 1 148 ? 11.82 37.656 21.922 1 98.12 148 GLY B C 1
ATOM 4078 O O . GLY B 1 148 ? 11.07 38.562 22.297 1 98.12 148 GLY B O 1
ATOM 4079 N N . VAL B 1 149 ? 12.109 37.469 20.656 1 98.62 149 VAL B N 1
ATOM 4080 C CA . VAL B 1 149 ? 11.641 38.406 19.625 1 98.62 149 VAL B CA 1
ATOM 4081 C C . VAL B 1 149 ? 10.32 37.906 19.047 1 98.62 149 VAL B C 1
ATOM 4083 O O . VAL B 1 149 ? 10.156 36.688 18.812 1 98.62 149 VAL B O 1
ATOM 4086 N N . ALA B 1 150 ? 9.367 38.844 18.922 1 98.75 150 ALA B N 1
ATOM 4087 C CA . ALA B 1 150 ? 8.094 38.5 18.281 1 98.75 150 ALA B CA 1
ATOM 4088 C C . ALA B 1 150 ? 8.172 38.688 16.766 1 98.75 150 ALA B C 1
ATOM 4090 O O . ALA B 1 150 ? 8.273 39.812 16.266 1 98.75 150 ALA B O 1
ATOM 4091 N N . TYR B 1 151 ? 8.109 37.594 16.062 1 98.81 151 TYR B N 1
ATOM 4092 C CA . TYR B 1 151 ? 8.117 37.656 14.602 1 98.81 151 TYR B CA 1
ATOM 4093 C C . TYR B 1 151 ? 6.699 37.75 14.055 1 98.81 151 TYR B C 1
ATOM 4095 O O . TYR B 1 151 ? 5.789 37.094 14.57 1 98.81 151 TYR B O 1
ATOM 4103 N N . TYR B 1 152 ? 6.52 38.594 13.039 1 98.5 152 TYR B N 1
ATOM 4104 C CA . TYR B 1 152 ? 5.223 38.75 12.398 1 98.5 152 TYR B CA 1
ATOM 4105 C C . TYR B 1 152 ? 5.367 38.812 10.883 1 98.5 152 TYR B C 1
ATOM 4107 O O . TYR B 1 152 ? 6.484 38.875 10.367 1 98.5 152 TYR B O 1
ATOM 4115 N N . ARG B 1 153 ? 4.277 38.688 10.25 1 98.19 153 ARG B N 1
ATOM 4116 C CA . ARG B 1 153 ? 4.176 38.906 8.812 1 98.19 153 ARG B CA 1
ATOM 4117 C C . ARG B 1 153 ? 2.781 39.375 8.414 1 98.19 153 ARG B C 1
ATOM 4119 O O . ARG B 1 153 ? 1.782 38.875 8.93 1 98.19 153 ARG B O 1
ATOM 4126 N N . LYS B 1 154 ? 2.768 40.438 7.617 1 97.75 154 LYS B N 1
ATOM 4127 C CA . LYS B 1 154 ? 1.483 40.812 7.035 1 97.75 154 LYS B CA 1
ATOM 4128 C C . LYS B 1 154 ? 1.035 39.812 5.984 1 97.75 154 LYS B C 1
ATOM 4130 O O . LYS B 1 154 ? 1.838 39.344 5.164 1 97.75 154 LYS B O 1
ATOM 4135 N N . GLY B 1 155 ? -0.176 39.406 6.023 1 96.81 155 GLY B N 1
ATOM 4136 C CA . GLY B 1 155 ? -0.635 38.375 5.133 1 96.81 155 GLY B CA 1
ATOM 4137 C C . GLY B 1 155 ? -0.321 36.969 5.641 1 96.81 155 GLY B C 1
ATOM 4138 O O . GLY B 1 155 ? -0.44 36.688 6.84 1 96.81 155 GLY B O 1
ATOM 4139 N N . CYS B 1 156 ? 0.049 36.125 4.758 1 97.31 156 CYS B N 1
ATOM 4140 C CA . CYS B 1 156 ? 0.254 34.719 5.102 1 97.31 156 CYS B CA 1
ATOM 4141 C C . CYS B 1 156 ? 1.485 34.562 5.98 1 97.31 156 CYS B C 1
ATOM 4143 O O . CYS B 1 156 ? 2.602 34.844 5.562 1 97.31 156 CYS B O 1
ATOM 4145 N N . ILE B 1 157 ? 1.286 34.031 7.145 1 98.06 157 ILE B N 1
ATOM 4146 C CA . ILE B 1 157 ? 2.414 33.75 8.023 1 98.06 157 ILE B CA 1
ATOM 4147 C C . ILE B 1 157 ? 2.635 32.219 8.086 1 98.06 157 ILE B C 1
ATOM 4149 O O . ILE B 1 157 ? 3.766 31.766 8.25 1 98.06 157 ILE B O 1
ATOM 4153 N N . GLN B 1 158 ? 1.557 31.438 7.953 1 97.69 158 GLN B N 1
ATOM 4154 C CA . GLN B 1 158 ? 1.614 29.984 7.84 1 97.69 158 GLN B CA 1
ATOM 4155 C C . GLN B 1 158 ? 0.675 29.469 6.746 1 97.69 158 GLN B C 1
ATOM 4157 O O . GLN B 1 158 ? -0.448 29.969 6.609 1 97.69 158 GLN B O 1
ATOM 4162 N N . CYS B 1 159 ? 1.135 28.5 6.027 1 97.56 159 CYS B N 1
ATOM 4163 C CA . CYS B 1 159 ? 0.408 28 4.867 1 97.56 159 CYS B CA 1
ATOM 4164 C C . CYS B 1 159 ? -0.787 27.156 5.293 1 97.56 159 CYS B C 1
ATOM 4166 O O . CYS B 1 159 ? -0.811 26.625 6.402 1 97.56 159 CYS B O 1
ATOM 4168 N N . ALA B 1 160 ? -1.776 27.125 4.375 1 97.56 160 ALA B N 1
ATOM 4169 C CA . ALA B 1 160 ? -2.842 26.141 4.496 1 97.56 160 ALA B CA 1
ATOM 4170 C C . ALA B 1 160 ? -2.318 24.734 4.203 1 97.56 160 ALA B C 1
ATOM 4172 O O . ALA B 1 160 ? -1.3 24.578 3.525 1 97.56 160 ALA B O 1
ATOM 4173 N N . SER B 1 161 ? -2.996 23.734 4.73 1 97.06 161 SER B N 1
ATOM 4174 C CA . SER B 1 161 ? -2.637 22.344 4.477 1 97.06 161 SER B CA 1
ATOM 4175 C C . SER B 1 161 ? -3.842 21.422 4.633 1 97.06 161 SER B C 1
ATOM 4177 O O . SER B 1 161 ? -4.742 21.703 5.426 1 97.06 161 SER B O 1
ATOM 4179 N N . LEU B 1 162 ? -3.832 20.406 3.852 1 96.12 162 LEU B N 1
ATOM 4180 C CA . LEU B 1 162 ? -4.891 19.406 3.977 1 96.12 162 LEU B CA 1
ATOM 4181 C C . LEU B 1 162 ? -4.418 18.047 3.488 1 96.12 162 LEU B C 1
ATOM 4183 O O . LEU B 1 162 ? -3.625 17.953 2.547 1 96.12 162 LEU B O 1
ATOM 4187 N N . GLY B 1 163 ? -4.898 17.047 4.227 1 96.75 163 GLY B N 1
ATOM 4188 C CA . GLY B 1 163 ? -4.723 15.695 3.746 1 96.75 163 GLY B CA 1
ATOM 4189 C C . GLY B 1 163 ? -5.867 15.219 2.865 1 96.75 163 GLY B C 1
ATOM 4190 O O . GLY B 1 163 ? -7.035 15.43 3.189 1 96.75 163 GLY B O 1
ATOM 4191 N N . LEU B 1 164 ? -5.516 14.625 1.739 1 98 164 LEU B N 1
ATOM 4192 C CA . LEU B 1 164 ? -6.512 14.094 0.813 1 98 164 LEU B CA 1
ATOM 4193 C C . LEU B 1 164 ? -6.277 12.609 0.559 1 98 164 LEU B C 1
ATOM 4195 O O . LEU B 1 164 ? -5.207 12.219 0.082 1 98 164 LEU B O 1
ATOM 4199 N N . ARG B 1 165 ? -7.25 11.797 0.956 1 98.12 165 ARG B N 1
ATOM 4200 C CA . ARG B 1 165 ? -7.234 10.375 0.622 1 98.12 165 ARG B CA 1
ATOM 4201 C C . ARG B 1 165 ? -8.148 10.078 -0.562 1 98.12 165 ARG B C 1
ATOM 4203 O O . ARG B 1 165 ? -9.32 10.453 -0.555 1 98.12 165 ARG B O 1
ATOM 4210 N N . ILE B 1 166 ? -7.652 9.484 -1.518 1 98.5 166 ILE B N 1
ATOM 4211 C CA . ILE B 1 166 ? -8.398 9.094 -2.707 1 98.5 166 ILE B CA 1
ATOM 4212 C C . ILE B 1 166 ? -8.492 7.57 -2.787 1 98.5 166 ILE B C 1
ATOM 4214 O O . ILE B 1 166 ? -7.477 6.891 -2.951 1 98.5 166 ILE B O 1
ATOM 4218 N N . LYS B 1 167 ? -9.641 7.055 -2.639 1 98.44 167 LYS B N 1
ATOM 4219 C CA . LYS B 1 167 ? -9.891 5.633 -2.852 1 98.44 167 LYS B CA 1
ATOM 4220 C C . LYS B 1 167 ? -10.367 5.363 -4.277 1 98.44 167 LYS B C 1
ATOM 4222 O O . LYS B 1 167 ? -11.242 6.066 -4.785 1 98.44 167 LYS B O 1
ATOM 4227 N N . ILE B 1 168 ? -9.789 4.438 -4.91 1 98.5 168 ILE B N 1
ATOM 4228 C CA . ILE B 1 168 ? -10.078 4.109 -6.301 1 98.5 168 ILE B CA 1
ATOM 4229 C C . ILE B 1 168 ? -10.523 2.652 -6.406 1 98.5 168 ILE B C 1
ATOM 4231 O O . ILE B 1 168 ? -9.797 1.747 -5.98 1 98.5 168 ILE B O 1
ATOM 4235 N N . ASP B 1 169 ? -11.703 2.404 -6.938 1 98.12 169 ASP B N 1
ATOM 4236 C CA . ASP B 1 169 ? -12.227 1.055 -7.121 1 98.12 169 ASP B CA 1
ATOM 4237 C C . ASP B 1 169 ? -12.305 0.692 -8.602 1 98.12 169 ASP B C 1
ATOM 4239 O O . ASP B 1 169 ? -12.883 1.431 -9.398 1 98.12 169 ASP B O 1
ATOM 4243 N N . GLY B 1 170 ? -11.711 -0.366 -8.945 1 97.38 170 GLY B N 1
ATOM 4244 C CA . GLY B 1 170 ? -11.797 -0.943 -10.281 1 97.38 170 GLY B CA 1
ATOM 4245 C C . GLY B 1 170 ? -12.523 -2.273 -10.312 1 97.38 170 GLY B C 1
ATOM 4246 O O . GLY B 1 170 ? -13.617 -2.402 -9.758 1 97.38 170 GLY B O 1
ATOM 4247 N N . ILE B 1 171 ? -11.953 -3.238 -11.07 1 95.19 171 ILE B N 1
ATOM 4248 C CA . ILE B 1 171 ? -12.547 -4.562 -11.227 1 95.19 171 ILE B CA 1
ATOM 4249 C C . ILE B 1 171 ? -11.492 -5.633 -10.969 1 95.19 171 ILE B C 1
ATOM 4251 O O . ILE B 1 171 ? -10.453 -5.664 -11.641 1 95.19 171 ILE B O 1
ATOM 4255 N N . GLN B 1 172 ? -11.773 -6.535 -9.969 1 92 172 GLN B N 1
ATOM 4256 C CA . GLN B 1 172 ? -10.859 -7.609 -9.602 1 92 172 GLN B CA 1
ATOM 4257 C C . GLN B 1 172 ? -10.859 -8.711 -10.656 1 92 172 GLN B C 1
ATOM 4259 O O . GLN B 1 172 ? -11.906 -9.055 -11.211 1 92 172 GLN B O 1
ATOM 4264 N N . THR B 1 173 ? -9.703 -9.297 -10.898 1 90 173 THR B N 1
ATOM 4265 C CA . THR B 1 173 ? -9.57 -10.461 -11.766 1 90 173 THR B CA 1
ATOM 4266 C C . THR B 1 173 ? -8.5 -11.406 -11.25 1 90 173 THR B C 1
ATOM 4268 O O . THR B 1 173 ? -7.801 -11.094 -10.281 1 90 173 THR B O 1
ATOM 4271 N N . HIS B 1 174 ? -8.492 -12.664 -11.867 1 86.25 174 HIS B N 1
ATOM 4272 C CA . HIS B 1 174 ? -7.324 -13.516 -11.695 1 86.25 174 HIS B CA 1
ATOM 4273 C C . HIS B 1 174 ? -6.074 -12.867 -12.281 1 86.25 174 HIS B C 1
ATOM 4275 O O . HIS B 1 174 ? -6.141 -12.211 -13.32 1 86.25 174 HIS B O 1
ATOM 4281 N N . ALA B 1 175 ? -4.922 -13.039 -11.625 1 89.25 175 ALA B N 1
ATOM 4282 C CA . ALA B 1 175 ? -3.68 -12.406 -12.07 1 89.25 175 ALA B CA 1
ATOM 4283 C C . ALA B 1 175 ? -3.291 -12.898 -13.469 1 89.25 175 ALA B C 1
ATOM 4285 O O . ALA B 1 175 ? -2.521 -12.242 -14.172 1 89.25 175 ALA B O 1
ATOM 4286 N N . SER B 1 176 ? -3.816 -14.016 -13.898 1 89.06 176 SER B N 1
ATOM 4287 C CA . SER B 1 176 ? -3.514 -14.555 -15.219 1 89.06 176 SER B CA 1
ATOM 4288 C C . SER B 1 176 ? -4.395 -13.922 -16.297 1 89.06 176 SER B C 1
ATOM 4290 O O . SER B 1 176 ? -4.168 -14.125 -17.484 1 89.06 176 SER B O 1
ATOM 4292 N N . GLU B 1 177 ? -5.402 -13.117 -15.875 1 91.25 177 GLU B N 1
ATOM 4293 C CA . GLU B 1 177 ? -6.309 -12.484 -16.828 1 91.25 177 GLU B CA 1
ATOM 4294 C C . GLU B 1 177 ? -6.512 -11.008 -16.5 1 91.25 177 GLU B C 1
ATOM 4296 O O . GLU B 1 177 ? -7.648 -10.539 -16.375 1 91.25 177 GLU B O 1
ATOM 4301 N N . PRO B 1 178 ? -5.449 -10.266 -16.422 1 90.44 178 PRO B N 1
ATOM 4302 C CA . PRO B 1 178 ? -5.551 -8.875 -15.984 1 90.44 178 PRO B CA 1
ATOM 4303 C C . PRO B 1 178 ? -6.391 -8.016 -16.938 1 90.44 178 PRO B C 1
ATOM 4305 O O . PRO B 1 178 ? -6.992 -7.027 -16.516 1 90.44 178 PRO B O 1
ATOM 4308 N N . GLU B 1 179 ? -6.473 -8.461 -18.219 1 91.38 179 GLU B N 1
ATOM 4309 C CA . GLU B 1 179 ? -7.176 -7.688 -19.234 1 91.38 179 GLU B CA 1
ATOM 4310 C C . GLU B 1 179 ? -8.68 -7.672 -18.969 1 91.38 179 GLU B C 1
ATOM 4312 O O . GLU B 1 179 ? -9.398 -6.832 -19.516 1 91.38 179 GLU B O 1
ATOM 4317 N N . LYS B 1 180 ? -9.125 -8.547 -18.219 1 91.75 180 LYS B N 1
ATOM 4318 C CA . LYS B 1 180 ? -10.562 -8.656 -17.953 1 91.75 180 LYS B CA 1
ATOM 4319 C C . LYS B 1 180 ? -11 -7.715 -16.844 1 91.75 180 LYS B C 1
ATOM 4321 O O . LYS B 1 180 ? -12.195 -7.609 -16.547 1 91.75 180 LYS B O 1
ATOM 4326 N N . GLY B 1 181 ? -10.039 -7.02 -16.203 1 93.75 181 GLY B N 1
ATOM 4327 C CA . GLY B 1 181 ? -10.367 -6.176 -15.055 1 93.75 181 GLY B CA 1
ATOM 4328 C C . GLY B 1 181 ? -9.906 -4.738 -15.227 1 93.75 181 GLY B C 1
ATOM 4329 O O . GLY B 1 181 ? -9.672 -4.289 -16.344 1 93.75 181 GLY B O 1
ATOM 4330 N N . LEU B 1 182 ? -9.984 -3.971 -14.164 1 96.31 182 LEU B N 1
ATOM 4331 C CA . LEU B 1 182 ? -9.492 -2.605 -14.039 1 96.31 182 LEU B CA 1
ATOM 4332 C C . LEU B 1 182 ? -8.594 -2.465 -12.812 1 96.31 182 LEU B C 1
ATOM 4334 O O . LEU B 1 182 ? -9.086 -2.246 -11.703 1 96.31 182 LEU B O 1
ATOM 4338 N N . ASN B 1 183 ? -7.328 -2.572 -13.039 1 97.31 183 ASN B N 1
ATOM 4339 C CA . ASN B 1 183 ? -6.34 -2.502 -11.969 1 97.31 183 ASN B CA 1
ATOM 4340 C C . ASN B 1 183 ? -6.105 -1.063 -11.516 1 97.31 183 ASN B C 1
ATOM 4342 O O . ASN B 1 183 ? -5.684 -0.221 -12.312 1 97.31 183 ASN B O 1
ATOM 4346 N N . PRO B 1 184 ? -6.348 -0.754 -10.25 1 98 184 PRO B N 1
ATOM 4347 C CA . PRO B 1 184 ? -6.277 0.631 -9.781 1 98 184 PRO B CA 1
ATOM 4348 C C . PRO B 1 184 ? -4.867 1.212 -9.852 1 98 184 PRO B C 1
ATOM 4350 O O . PRO B 1 184 ? -4.691 2.43 -9.781 1 98 184 PRO B O 1
ATOM 4353 N N . SER B 1 185 ? -3.814 0.364 -9.938 1 98.12 185 SER B N 1
ATOM 4354 C CA . SER B 1 185 ? -2.438 0.846 -9.969 1 98.12 185 SER B CA 1
ATOM 4355 C C . SER B 1 185 ? -2.223 1.818 -11.125 1 98.12 185 SER B C 1
ATOM 4357 O O . SER B 1 185 ? -1.454 2.775 -11 1 98.12 185 SER B O 1
ATOM 4359 N N . TYR B 1 186 ? -2.951 1.651 -12.219 1 97.69 186 TYR B N 1
ATOM 4360 C CA . TYR B 1 186 ? -2.76 2.494 -13.391 1 97.69 186 TYR B CA 1
ATOM 4361 C C . TYR B 1 186 ? -3.361 3.877 -13.172 1 97.69 186 TYR B C 1
ATOM 4363 O O . TYR B 1 186 ? -2.797 4.883 -13.609 1 97.69 186 TYR B O 1
ATOM 4371 N N . ALA B 1 187 ? -4.496 3.904 -12.508 1 98 187 ALA B N 1
ATOM 4372 C CA . ALA B 1 187 ? -5.078 5.191 -12.141 1 98 187 ALA B CA 1
ATOM 4373 C C . ALA B 1 187 ? -4.211 5.91 -11.109 1 98 187 ALA B C 1
ATOM 4375 O O . ALA B 1 187 ? -3.994 7.117 -11.203 1 98 187 ALA B O 1
ATOM 4376 N N . ILE B 1 188 ? -3.705 5.195 -10.148 1 98.44 188 ILE B N 1
ATOM 4377 C CA . ILE B 1 188 ? -2.852 5.734 -9.102 1 98.44 188 ILE B CA 1
ATOM 4378 C C . ILE B 1 188 ? -1.586 6.328 -9.711 1 98.44 188 ILE B C 1
ATOM 4380 O O . ILE B 1 188 ? -1.195 7.449 -9.383 1 98.44 188 ILE B O 1
ATOM 4384 N N . SER B 1 189 ? -0.974 5.559 -10.633 1 98.06 189 SER B N 1
ATOM 4385 C CA . SER B 1 189 ? 0.26 6.016 -11.266 1 98.06 189 SER B CA 1
ATOM 4386 C C . SER B 1 189 ? 0.036 7.301 -12.055 1 98.06 189 SER B C 1
ATOM 4388 O O . SER B 1 189 ? 0.909 8.172 -12.094 1 98.06 189 SER B O 1
ATOM 4390 N N . LYS B 1 190 ? -1.086 7.426 -12.672 1 97.31 190 LYS B N 1
ATOM 4391 C CA . LYS B 1 190 ? -1.401 8.641 -13.422 1 97.31 190 LYS B CA 1
ATOM 4392 C C . LYS B 1 190 ? -1.479 9.852 -12.5 1 97.31 190 LYS B C 1
ATOM 4394 O O . LYS B 1 190 ? -0.98 10.93 -12.836 1 97.31 190 LYS B O 1
ATOM 4399 N N . ILE B 1 191 ? -2.119 9.68 -11.367 1 98.38 191 ILE B N 1
ATOM 4400 C CA . ILE B 1 191 ? -2.211 10.766 -10.398 1 98.38 191 ILE B CA 1
ATOM 4401 C C . ILE B 1 191 ? -0.812 11.156 -9.922 1 98.38 191 ILE B C 1
ATOM 4403 O O . ILE B 1 191 ? -0.469 12.336 -9.883 1 98.38 191 ILE B O 1
ATOM 4407 N N . ILE B 1 192 ? 0.011 10.133 -9.594 1 98.38 192 ILE B N 1
ATOM 4408 C CA . ILE B 1 192 ? 1.365 10.375 -9.109 1 98.38 192 ILE B CA 1
ATOM 4409 C C . ILE B 1 192 ? 2.145 11.195 -10.125 1 98.38 192 ILE B C 1
ATOM 4411 O O . ILE B 1 192 ? 2.752 12.211 -9.781 1 98.38 192 ILE B O 1
ATOM 4415 N N . GLU B 1 193 ? 2.086 10.812 -11.375 1 97.06 193 GLU B N 1
ATOM 4416 C CA . GLU B 1 193 ? 2.854 11.477 -12.43 1 97.06 193 GLU B CA 1
ATOM 4417 C C . GLU B 1 193 ? 2.361 12.906 -12.648 1 97.06 193 GLU B C 1
ATOM 4419 O O . GLU B 1 193 ? 3.16 13.812 -12.914 1 97.06 193 GLU B O 1
ATOM 4424 N N . ARG B 1 194 ? 1.135 13.078 -12.555 1 97.25 194 ARG B N 1
ATOM 4425 C CA . ARG B 1 194 ? 0.557 14.383 -12.836 1 97.25 194 ARG B CA 1
ATOM 4426 C C . ARG B 1 194 ? 0.879 15.375 -11.727 1 97.25 194 ARG B C 1
ATOM 4428 O O . ARG B 1 194 ? 1.116 16.562 -11.992 1 97.25 194 ARG B O 1
ATOM 4435 N N . VAL B 1 195 ? 0.952 14.914 -10.453 1 97.75 195 VAL B N 1
ATOM 4436 C CA . VAL B 1 195 ? 1.143 15.852 -9.352 1 97.75 195 VAL B CA 1
ATOM 4437 C C . VAL B 1 195 ? 2.631 15.977 -9.039 1 97.75 195 VAL B C 1
ATOM 4439 O O . VAL B 1 195 ? 3.031 16.844 -8.258 1 97.75 195 VAL B O 1
ATOM 4442 N N . LYS B 1 196 ? 3.463 15.156 -9.648 1 96.31 196 LYS B N 1
ATOM 4443 C CA . LYS B 1 196 ? 4.891 15.102 -9.359 1 96.31 196 LYS B CA 1
ATOM 4444 C C . LYS B 1 196 ? 5.523 16.484 -9.445 1 96.31 196 LYS B C 1
ATOM 4446 O O . LYS B 1 196 ? 6.336 16.859 -8.594 1 96.31 196 LYS B O 1
ATOM 4451 N N . PRO B 1 197 ? 5.195 17.359 -10.43 1 96.19 197 PRO B N 1
ATOM 4452 C CA . PRO B 1 197 ? 5.816 18.688 -10.516 1 96.19 197 PRO B CA 1
ATOM 4453 C C . PRO B 1 197 ? 5.562 19.547 -9.273 1 96.19 197 PRO B C 1
ATOM 4455 O O . PRO B 1 197 ? 6.348 20.438 -8.961 1 96.19 197 PRO B O 1
ATOM 4458 N N . LEU B 1 198 ? 4.539 19.266 -8.492 1 96.62 198 LEU B N 1
ATOM 4459 C CA . LEU B 1 198 ? 4.156 20.062 -7.332 1 96.62 198 LEU B CA 1
ATOM 4460 C C . LEU B 1 198 ? 4.93 19.609 -6.094 1 96.62 198 LEU B C 1
ATOM 4462 O O . LEU B 1 198 ? 4.734 20.172 -5.008 1 96.62 198 LEU B O 1
ATOM 4466 N N . SER B 1 199 ? 5.746 18.625 -6.23 1 94.69 199 SER B N 1
ATOM 4467 C CA . SER B 1 199 ? 6.582 18.188 -5.117 1 94.69 199 SER B CA 1
ATOM 4468 C C . SER B 1 199 ? 7.879 18.984 -5.047 1 94.69 199 SER B C 1
ATOM 4470 O O . SER B 1 199 ? 8.656 18.828 -4.105 1 94.69 199 SER B O 1
ATOM 4472 N N . LYS B 1 200 ? 8.125 19.922 -6.004 1 92.62 200 LYS B N 1
ATOM 4473 C CA . LYS B 1 200 ? 9.32 20.75 -6.059 1 92.62 200 LYS B CA 1
ATOM 4474 C C . LYS B 1 200 ? 9.078 22.109 -5.406 1 92.62 200 LYS B C 1
ATOM 4476 O O . LYS B 1 200 ? 8.078 22.766 -5.695 1 92.62 200 LYS B O 1
ATOM 4481 N N . TYR B 1 201 ? 10.008 22.422 -4.555 1 94.56 201 TYR B N 1
ATOM 4482 C CA . TYR B 1 201 ? 9.914 23.734 -3.914 1 94.56 201 TYR B CA 1
ATOM 4483 C C . TYR B 1 201 ? 10.484 24.828 -4.812 1 94.56 201 TYR B C 1
ATOM 4485 O O . TYR B 1 201 ? 11.656 24.766 -5.191 1 94.56 201 TYR B O 1
ATOM 4493 N N . ILE B 1 202 ? 9.656 25.828 -5.152 1 93.81 202 ILE B N 1
ATOM 4494 C CA . ILE B 1 202 ? 10.125 26.891 -6.035 1 93.81 202 ILE B CA 1
ATOM 4495 C C . ILE B 1 202 ? 10.078 28.234 -5.297 1 93.81 202 ILE B C 1
ATOM 4497 O O . ILE B 1 202 ? 10.297 29.281 -5.898 1 93.81 202 ILE B O 1
ATOM 4501 N N . GLY B 1 203 ? 9.719 28.188 -3.99 1 94.69 203 GLY B N 1
ATOM 4502 C CA . GLY B 1 203 ? 9.594 29.406 -3.203 1 94.69 203 GLY B CA 1
ATOM 4503 C C . GLY B 1 203 ? 8.188 29.969 -3.172 1 94.69 203 GLY B C 1
ATOM 4504 O O . GLY B 1 203 ? 7.25 29.312 -3.643 1 94.69 203 GLY B O 1
ATOM 4505 N N . PHE B 1 204 ? 8.023 31.094 -2.523 1 96.06 204 PHE B N 1
ATOM 4506 C CA . PHE B 1 204 ? 6.73 31.75 -2.395 1 96.06 204 PHE B CA 1
ATOM 4507 C C . PHE B 1 204 ? 6.512 32.75 -3.525 1 96.06 204 PHE B C 1
ATOM 4509 O O . PHE B 1 204 ? 6.43 33.938 -3.291 1 96.06 204 PHE B O 1
ATOM 4516 N N . LYS B 1 205 ? 6.387 32.25 -4.699 1 95.5 205 LYS B N 1
ATOM 4517 C CA . LYS B 1 205 ? 6.191 33.031 -5.898 1 95.5 205 LYS B CA 1
ATOM 4518 C C . LYS B 1 205 ? 5.082 32.469 -6.773 1 95.5 205 LYS B C 1
ATOM 4520 O O . LYS B 1 205 ? 4.672 31.312 -6.59 1 95.5 205 LYS B O 1
ATOM 4525 N N . SER B 1 206 ? 4.629 33.312 -7.629 1 95.88 206 SER B N 1
ATOM 4526 C CA . SER B 1 206 ? 3.602 32.844 -8.562 1 95.88 206 SER B CA 1
ATOM 4527 C C . SER B 1 206 ? 4.129 31.734 -9.461 1 95.88 206 SER B C 1
ATOM 4529 O O . SER B 1 206 ? 5.324 31.688 -9.75 1 95.88 206 SER B O 1
ATOM 4531 N N . SER B 1 207 ? 3.221 30.766 -9.805 1 95.38 207 SER B N 1
ATOM 4532 C CA . SER B 1 207 ? 3.594 29.656 -10.672 1 95.38 207 SER B CA 1
ATOM 4533 C C . SER B 1 207 ? 2.393 29.125 -11.453 1 95.38 207 SER B C 1
ATOM 4535 O O . SER B 1 207 ? 1.257 29.547 -11.203 1 95.38 207 SER B O 1
ATOM 4537 N N . LYS B 1 208 ? 2.703 28.406 -12.445 1 95 208 LYS B N 1
ATOM 4538 C CA . LYS B 1 208 ? 1.675 27.766 -13.266 1 95 208 LYS B CA 1
ATOM 4539 C C . LYS B 1 208 ? 1.732 26.25 -13.148 1 95 208 LYS B C 1
ATOM 4541 O O . LYS B 1 208 ? 2.816 25.672 -13.117 1 95 208 LYS B O 1
ATOM 4546 N N . PHE B 1 209 ? 0.588 25.656 -13.062 1 97.06 209 PHE B N 1
ATOM 4547 C CA . PHE B 1 209 ? 0.413 24.219 -13.094 1 97.06 209 PHE B CA 1
ATOM 4548 C C . PHE B 1 209 ? -0.755 23.828 -14 1 97.06 209 PHE B C 1
ATOM 4550 O O . PHE B 1 209 ? -1.916 24.047 -13.641 1 97.06 209 PHE B O 1
ATOM 4557 N N . GLU B 1 210 ? -0.348 23.156 -15.141 1 96.56 210 GLU B N 1
ATOM 4558 C CA . GLU B 1 210 ? -1.328 22.859 -16.188 1 96.56 210 GLU B CA 1
ATOM 4559 C C . GLU B 1 210 ? -2.137 24.094 -16.547 1 96.56 210 GLU B C 1
ATOM 4561 O O . GLU B 1 210 ? -1.578 25.094 -17.016 1 96.56 210 GLU B O 1
ATOM 4566 N N . ASP B 1 211 ? -3.43 24.188 -16.25 1 96.75 211 ASP B N 1
ATOM 4567 C CA . ASP B 1 211 ? -4.273 25.312 -16.625 1 96.75 211 ASP B CA 1
ATOM 4568 C C . ASP B 1 211 ? -4.535 26.234 -15.438 1 96.75 211 ASP B C 1
ATOM 4570 O O . ASP B 1 211 ? -5.367 27.141 -15.523 1 96.75 211 ASP B O 1
ATOM 4574 N N . LEU B 1 212 ? -3.822 25.969 -14.336 1 97.56 212 LEU B N 1
ATOM 4575 C CA . LEU B 1 212 ? -4.039 26.766 -13.125 1 97.56 212 LEU B CA 1
ATOM 4576 C C . LEU B 1 212 ? -2.9 27.75 -12.906 1 97.56 212 LEU B C 1
ATOM 4578 O O . LEU B 1 212 ? -1.734 27.422 -13.141 1 97.56 212 LEU B O 1
ATOM 4582 N N . ASP B 1 213 ? -3.242 28.938 -12.508 1 97.69 213 ASP B N 1
ATOM 4583 C CA . ASP B 1 213 ? -2.299 29.938 -12.031 1 97.69 213 ASP B CA 1
ATOM 4584 C C . ASP B 1 213 ? -2.363 30.062 -10.508 1 97.69 213 ASP B C 1
ATOM 4586 O O . ASP B 1 213 ? -3.436 30.297 -9.945 1 97.69 213 ASP B O 1
ATOM 4590 N N . PHE B 1 214 ? -1.233 29.953 -9.914 1 97.31 214 PHE B N 1
ATOM 4591 C CA . PHE B 1 214 ? -1.157 30.109 -8.461 1 97.31 214 PHE B CA 1
ATOM 4592 C C . PHE B 1 214 ? -0.467 31.422 -8.094 1 97.31 214 PHE B C 1
ATOM 4594 O O . PHE B 1 214 ? 0.497 31.828 -8.742 1 97.31 214 PHE B O 1
ATOM 4601 N N . GLU B 1 215 ? -0.949 32.031 -7.086 1 95.88 215 GLU B N 1
ATOM 4602 C CA . GLU B 1 215 ? -0.4 33.312 -6.645 1 95.88 215 GLU B CA 1
ATOM 4603 C C . GLU B 1 215 ? 0.879 33.094 -5.836 1 95.88 215 GLU B C 1
ATOM 4605 O O . GLU B 1 215 ? 1.723 34 -5.77 1 95.88 215 GLU B O 1
ATOM 4610 N N . SER B 1 216 ? 0.955 31.969 -5.234 1 96.25 216 SER B N 1
ATOM 4611 C CA . SER B 1 216 ? 2.09 31.656 -4.371 1 96.25 216 SER B CA 1
ATOM 4612 C C . SER B 1 216 ? 2.279 30.156 -4.23 1 96.25 216 SER B C 1
ATOM 4614 O O . SER B 1 216 ? 1.821 29.375 -5.074 1 96.25 216 SER B O 1
ATOM 4616 N N . LEU B 1 217 ? 2.934 29.703 -3.248 1 96.62 217 LEU B N 1
ATOM 4617 C CA . LEU B 1 217 ? 3.383 28.344 -3.047 1 96.62 217 LEU B CA 1
ATOM 4618 C C . LEU B 1 217 ? 2.203 27.375 -3.061 1 96.62 217 LEU B C 1
ATOM 4620 O O . LEU B 1 217 ? 1.192 27.609 -2.395 1 96.62 217 LEU B O 1
ATOM 4624 N N . VAL B 1 218 ? 2.332 26.328 -3.85 1 97.62 218 VAL B N 1
ATOM 4625 C CA . VAL B 1 218 ? 1.511 25.125 -3.787 1 97.62 218 VAL B CA 1
ATOM 4626 C C . VAL B 1 218 ? 2.402 23.891 -3.832 1 97.62 218 VAL B C 1
ATOM 4628 O O . VAL B 1 218 ? 3.275 23.781 -4.699 1 97.62 218 VAL B O 1
ATOM 4631 N N . LEU B 1 219 ? 2.174 23.016 -2.889 1 97.31 219 LEU B N 1
ATOM 4632 C CA . LEU B 1 219 ? 2.982 21.812 -2.775 1 97.31 219 LEU B CA 1
ATOM 4633 C C . LEU B 1 219 ? 2.102 20.594 -2.559 1 97.31 219 LEU B C 1
ATOM 4635 O O . LEU B 1 219 ? 1.122 20.641 -1.812 1 97.31 219 LEU B O 1
ATOM 4639 N N . VAL B 1 220 ? 2.451 19.469 -3.188 1 97.56 220 VAL B N 1
ATOM 4640 C CA . VAL B 1 220 ? 1.763 18.203 -2.998 1 97.56 220 VAL B CA 1
ATOM 4641 C C . VAL B 1 220 ? 2.777 17.109 -2.654 1 97.56 220 VAL B C 1
ATOM 4643 O O . VAL B 1 220 ? 3.781 16.938 -3.35 1 97.56 220 VAL B O 1
ATOM 4646 N N . THR B 1 221 ? 2.564 16.438 -1.595 1 97.31 221 THR B N 1
ATOM 4647 C CA . THR B 1 221 ? 3.412 15.336 -1.166 1 97.31 221 THR B CA 1
ATOM 4648 C C . THR B 1 221 ? 2.609 14.039 -1.08 1 97.31 221 THR B C 1
ATOM 4650 O O . THR B 1 221 ? 1.584 13.984 -0.397 1 97.31 221 THR B O 1
ATOM 4653 N N . ILE B 1 222 ? 3.043 13.023 -1.805 1 98 222 ILE B N 1
ATOM 4654 C CA . ILE B 1 222 ? 2.416 1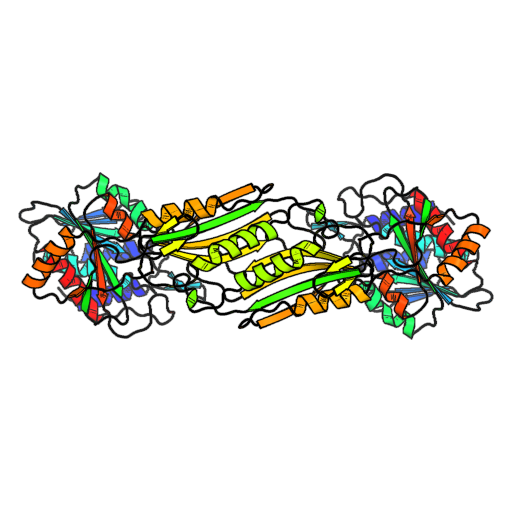1.719 -1.676 1 98 222 ILE B CA 1
ATOM 4655 C C . ILE B 1 222 ? 2.889 11.047 -0.389 1 98 222 ILE B C 1
ATOM 4657 O O . ILE B 1 222 ? 4.09 10.867 -0.177 1 98 222 ILE B O 1
ATOM 4661 N N . ILE B 1 223 ? 1.915 10.602 0.434 1 96.94 223 ILE B N 1
ATOM 4662 C CA . ILE B 1 223 ? 2.352 10.172 1.757 1 96.94 223 ILE B CA 1
ATOM 4663 C C . ILE B 1 223 ? 2.01 8.695 1.957 1 96.94 223 ILE B C 1
ATOM 4665 O O . ILE B 1 223 ? 2.539 8.047 2.861 1 96.94 223 ILE B O 1
ATOM 4669 N N . ASN B 1 224 ? 1.123 8.188 1.084 1 97.25 224 ASN B N 1
ATOM 4670 C CA . ASN B 1 224 ? 0.702 6.801 1.276 1 97.25 224 ASN B CA 1
ATOM 4671 C C . ASN B 1 224 ? 0.18 6.188 -0.02 1 97.25 224 ASN B C 1
ATOM 4673 O O . ASN B 1 224 ? -0.475 6.867 -0.813 1 97.25 224 ASN B O 1
ATOM 4677 N N . LEU B 1 225 ? 0.5 4.996 -0.281 1 98.25 225 LEU B N 1
ATOM 4678 C CA . LEU B 1 225 ? -0.078 4.105 -1.282 1 98.25 225 LEU B CA 1
ATOM 4679 C C . LEU B 1 225 ? -0.502 2.785 -0.653 1 98.25 225 LEU B C 1
ATOM 4681 O O . LEU B 1 225 ? 0.228 2.217 0.163 1 98.25 225 LEU B O 1
ATOM 4685 N N . SER B 1 226 ? -1.661 2.311 -0.986 1 97.81 226 SER B N 1
ATOM 4686 C CA . SER B 1 226 ? -2.115 0.996 -0.541 1 97.81 226 SER B CA 1
ATOM 4687 C C . SER B 1 226 ? -2.996 0.33 -1.591 1 97.81 226 SER B C 1
ATOM 4689 O O . SER B 1 226 ? -3.982 0.915 -2.043 1 97.81 226 SER B O 1
ATOM 4691 N N . MET B 1 227 ? -2.637 -0.866 -1.979 1 97.56 227 MET B N 1
ATOM 4692 C CA . MET B 1 227 ? -3.395 -1.644 -2.957 1 97.56 227 MET B CA 1
ATOM 4693 C C . MET B 1 227 ? -3.059 -3.127 -2.85 1 97.56 227 MET B C 1
ATOM 4695 O O . MET B 1 227 ? -1.887 -3.506 -2.857 1 97.56 227 MET B O 1
ATOM 4699 N N . GLY B 1 228 ? -4.082 -3.93 -2.764 1 94.62 228 GLY B N 1
ATOM 4700 C CA . GLY B 1 228 ? -3.895 -5.371 -2.818 1 94.62 228 GLY B CA 1
ATOM 4701 C C . GLY B 1 228 ? -3.094 -5.91 -1.648 1 94.62 228 GLY B C 1
ATOM 4702 O O . GLY B 1 228 ? -2.895 -5.215 -0.651 1 94.62 228 GLY B O 1
ATOM 4703 N N . LYS B 1 229 ? -2.85 -7.223 -1.683 1 90.06 229 LYS B N 1
ATOM 4704 C CA . LYS B 1 229 ? -2.027 -7.98 -0.746 1 90.06 229 LYS B CA 1
ATOM 4705 C C . LYS B 1 229 ? -1.008 -8.844 -1.484 1 90.06 229 LYS B C 1
ATOM 4707 O O . LYS B 1 229 ? -0.979 -8.859 -2.717 1 90.06 229 LYS B O 1
ATOM 4712 N N . LEU B 1 230 ? -0.194 -9.422 -0.67 1 86.88 230 LEU B N 1
ATOM 4713 C CA . LEU B 1 230 ? 0.776 -10.336 -1.272 1 86.88 230 LEU B CA 1
ATOM 4714 C C . LEU B 1 230 ? 0.125 -11.664 -1.628 1 86.88 230 LEU B C 1
ATOM 4716 O O . LEU B 1 230 ? 0.396 -12.688 -0.987 1 86.88 230 LEU B O 1
ATOM 4720 N N . ASN B 1 231 ? -0.802 -11.672 -2.52 1 84.12 231 ASN B N 1
ATOM 4721 C CA . ASN B 1 231 ? -1.485 -12.797 -3.156 1 84.12 231 ASN B CA 1
ATOM 4722 C C . ASN B 1 231 ? -1.283 -12.789 -4.668 1 84.12 231 ASN B C 1
ATOM 4724 O O . ASN B 1 231 ? -2.01 -12.109 -5.395 1 84.12 231 ASN B O 1
ATOM 4728 N N . PHE B 1 232 ? -0.466 -13.531 -5.113 1 87.06 232 PHE B N 1
ATOM 4729 C CA . PHE B 1 232 ? 0.072 -13.406 -6.461 1 87.06 232 PHE B CA 1
ATOM 4730 C C . PHE B 1 232 ? -0.912 -13.953 -7.492 1 87.06 232 PHE B C 1
ATOM 4732 O O . PHE B 1 232 ? -0.703 -13.797 -8.695 1 87.06 232 PHE B O 1
ATOM 4739 N N . GLY B 1 233 ? -2.037 -14.453 -7.047 1 84.56 233 GLY B N 1
ATOM 4740 C CA . GLY B 1 233 ? -3.043 -14.953 -7.973 1 84.56 233 GLY B CA 1
ATOM 4741 C C . GLY B 1 233 ? -4.176 -13.977 -8.211 1 84.56 233 GLY B C 1
ATOM 4742 O O . GLY B 1 233 ? -5.074 -14.234 -9.008 1 84.56 233 GLY B O 1
ATOM 4743 N N . VAL B 1 234 ? -4.066 -12.781 -7.574 1 85.44 234 VAL B N 1
ATOM 4744 C CA . VAL B 1 234 ? -5.23 -11.898 -7.602 1 85.44 234 VAL B CA 1
ATOM 4745 C C . VAL B 1 234 ? -4.812 -10.5 -8.047 1 85.44 234 VAL B C 1
ATOM 4747 O O . VAL B 1 234 ? -3.85 -9.938 -7.523 1 85.44 234 VAL B O 1
ATOM 4750 N N . SER B 1 235 ? -5.477 -9.93 -9.086 1 91.69 235 SER B N 1
ATOM 4751 C CA . SER B 1 235 ? -5.422 -8.508 -9.398 1 91.69 235 SER B CA 1
ATOM 4752 C C . SER B 1 235 ? -6.418 -7.719 -8.555 1 91.69 235 SER B C 1
ATOM 4754 O O . SER B 1 235 ? -7.621 -7.996 -8.586 1 91.69 235 SER B O 1
ATOM 4756 N N . PRO B 1 236 ? -5.961 -6.742 -7.891 1 93.81 236 PRO B N 1
ATOM 4757 C CA . PRO B 1 236 ? -6.785 -6.129 -6.844 1 93.81 236 PRO B CA 1
ATOM 4758 C C . PRO B 1 236 ? -7.934 -5.301 -7.41 1 93.81 236 PRO B C 1
ATOM 4760 O O . PRO B 1 236 ? -7.84 -4.785 -8.531 1 93.81 236 PRO B O 1
ATOM 4763 N N . LYS B 1 237 ? -8.922 -5.18 -6.598 1 94.19 237 LYS B N 1
ATOM 4764 C CA . LYS B 1 237 ? -10.117 -4.426 -6.953 1 94.19 237 LYS B CA 1
ATOM 4765 C C . LYS B 1 237 ? -9.992 -2.963 -6.535 1 94.19 237 LYS B C 1
ATOM 4767 O O . LYS B 1 237 ? -10.578 -2.078 -7.16 1 94.19 237 LYS B O 1
ATOM 4772 N N . SER B 1 238 ? -9.25 -2.734 -5.473 1 96.81 238 SER B N 1
ATOM 4773 C CA . SER B 1 238 ? -9.258 -1.396 -4.891 1 96.81 238 SER B CA 1
ATOM 4774 C C . SER B 1 238 ? -7.859 -0.961 -4.473 1 96.81 238 SER B C 1
ATOM 4776 O O . SER B 1 238 ? -7.004 -1.8 -4.191 1 96.81 238 SER B O 1
ATOM 4778 N N . GLY B 1 239 ? -7.598 0.34 -4.516 1 97.81 239 GLY B N 1
ATOM 4779 C CA . GLY B 1 239 ? -6.379 0.982 -4.051 1 97.81 239 GLY B CA 1
ATOM 4780 C C . GLY B 1 239 ? -6.602 2.398 -3.559 1 97.81 239 GLY B C 1
ATOM 4781 O O . GLY B 1 239 ? -7.695 2.947 -3.703 1 97.81 239 GLY B O 1
ATOM 4782 N N . GLU B 1 240 ? -5.625 2.898 -2.891 1 98.12 240 GLU B N 1
ATOM 4783 C CA . GLU B 1 240 ? -5.754 4.266 -2.402 1 98.12 240 GLU B CA 1
ATOM 4784 C C . GLU B 1 240 ? -4.426 5.012 -2.477 1 98.12 240 GLU B C 1
ATOM 4786 O O . GLU B 1 240 ? -3.359 4.395 -2.428 1 98.12 240 GLU B O 1
ATOM 4791 N N . ILE B 1 241 ? -4.488 6.285 -2.66 1 98.44 241 ILE B N 1
ATOM 4792 C CA . ILE B 1 241 ? -3.381 7.23 -2.607 1 98.44 241 ILE B CA 1
ATOM 4793 C C . ILE B 1 241 ? -3.734 8.391 -1.681 1 98.44 241 ILE B C 1
ATOM 4795 O O . ILE B 1 241 ? -4.871 8.867 -1.678 1 98.44 241 ILE B O 1
ATOM 4799 N N . SER B 1 242 ? -2.793 8.742 -0.839 1 98.25 242 SER B N 1
ATOM 4800 C CA . SER B 1 242 ? -3 9.875 0.06 1 98.25 242 SER B CA 1
ATOM 4801 C C . SER B 1 242 ? -1.942 10.953 -0.157 1 98.25 242 SER B C 1
ATOM 4803 O O . SER B 1 242 ? -0.766 10.641 -0.362 1 98.25 242 SER B O 1
ATOM 4805 N N . LEU B 1 243 ? -2.363 12.164 -0.114 1 97.69 243 LEU B N 1
ATOM 4806 C CA . LEU B 1 243 ? -1.542 13.336 -0.388 1 97.69 243 LEU B CA 1
ATOM 4807 C C . LEU B 1 243 ? -1.648 14.352 0.744 1 97.69 243 LEU B C 1
ATOM 4809 O O . LEU B 1 243 ? -2.729 14.547 1.309 1 97.69 243 LEU B O 1
ATOM 4813 N N . THR B 1 244 ? -0.585 14.961 1.059 1 97.38 244 THR B N 1
ATOM 4814 C CA . THR B 1 244 ? -0.635 16.234 1.771 1 97.38 244 THR B CA 1
ATOM 4815 C C . THR B 1 244 ? -0.513 17.406 0.797 1 97.38 244 THR B C 1
ATOM 4817 O O . THR B 1 244 ? 0.432 17.469 0.008 1 97.38 244 THR B O 1
ATOM 4820 N N . ILE B 1 245 ? -1.457 18.266 0.847 1 97.94 245 ILE B N 1
ATOM 4821 C CA . ILE B 1 245 ? -1.475 19.438 -0.016 1 97.94 245 ILE B CA 1
ATOM 4822 C C . ILE B 1 245 ? -1.252 20.688 0.821 1 97.94 245 ILE B C 1
ATOM 4824 O O . ILE B 1 245 ? -1.857 20.859 1.883 1 97.94 245 ILE B O 1
ATOM 4828 N N . ARG B 1 246 ? -0.362 21.531 0.385 1 97.44 246 ARG B N 1
ATOM 4829 C CA . ARG B 1 246 ? -0.085 22.812 1.039 1 97.44 246 ARG B CA 1
ATOM 4830 C C . ARG B 1 246 ? -0.203 23.969 0.054 1 97.44 246 ARG B C 1
ATOM 4832 O O . ARG B 1 246 ? 0.168 23.828 -1.114 1 97.44 246 ARG B O 1
ATOM 4839 N N . ALA B 1 247 ? -0.71 25.047 0.511 1 97.75 247 ALA B N 1
ATOM 4840 C CA . ALA B 1 247 ? -0.83 26.266 -0.289 1 97.75 247 ALA B CA 1
ATOM 4841 C C . ALA B 1 247 ? -0.718 27.516 0.586 1 97.75 247 ALA B C 1
ATOM 4843 O O . ALA B 1 247 ? -1.2 27.531 1.721 1 97.75 247 ALA B O 1
ATOM 4844 N N . ALA B 1 248 ? -0.173 28.531 0.062 1 97.31 248 ALA B N 1
ATOM 4845 C CA . ALA B 1 248 ? -0.016 29.781 0.805 1 97.31 248 ALA B CA 1
ATOM 4846 C C . ALA B 1 248 ? -1.364 30.453 1.023 1 97.31 248 ALA B C 1
ATOM 4848 O O . ALA B 1 248 ? -1.509 31.281 1.925 1 97.31 248 ALA B O 1
ATOM 4849 N N . SER B 1 249 ? -2.342 30.109 0.169 1 96.88 249 SER B N 1
ATOM 4850 C CA . SER B 1 249 ? -3.66 30.719 0.308 1 96.88 249 SER B CA 1
ATOM 4851 C C . SER B 1 249 ? -4.77 29.688 0.183 1 96.88 249 SER B C 1
ATOM 4853 O O . SER B 1 249 ? -4.629 28.703 -0.552 1 96.88 249 SER B O 1
ATOM 4855 N N . ASP B 1 250 ? -5.871 29.953 0.859 1 97.38 250 ASP B N 1
ATOM 4856 C CA . ASP B 1 250 ? -7.047 29.094 0.76 1 97.38 250 ASP B CA 1
ATOM 4857 C C . ASP B 1 250 ? -7.598 29.078 -0.663 1 97.38 250 ASP B C 1
ATOM 4859 O O . ASP B 1 250 ? -8.125 28.062 -1.122 1 97.38 250 ASP B O 1
ATOM 4863 N N . LYS B 1 251 ? -7.449 30.203 -1.324 1 97.25 251 LYS B N 1
ATOM 4864 C CA . LYS B 1 251 ? -7.895 30.297 -2.711 1 97.25 251 LYS B CA 1
ATOM 4865 C C . LYS B 1 251 ? -7.16 29.281 -3.592 1 97.25 251 LYS B C 1
ATOM 4867 O O . LYS B 1 251 ? -7.793 28.516 -4.324 1 97.25 251 LYS B O 1
ATOM 4872 N N . ASP B 1 252 ? -5.859 29.219 -3.498 1 97.81 252 ASP B N 1
ATOM 4873 C CA . ASP B 1 252 ? -5.043 28.297 -4.277 1 97.81 252 ASP B CA 1
ATOM 4874 C C . ASP B 1 252 ? -5.289 26.844 -3.842 1 97.81 252 ASP B C 1
ATOM 4876 O O . ASP B 1 252 ? -5.273 25.938 -4.668 1 97.81 252 ASP B O 1
ATOM 4880 N N . MET B 1 253 ? -5.527 26.656 -2.559 1 97.81 253 MET B N 1
ATOM 4881 C CA . MET B 1 253 ? -5.859 25.344 -2.033 1 97.81 253 MET B CA 1
ATOM 4882 C C . MET B 1 253 ? -7.105 24.781 -2.711 1 97.81 253 MET B C 1
ATOM 4884 O O . MET B 1 253 ? -7.105 23.641 -3.178 1 97.81 253 MET B O 1
ATOM 4888 N N . LYS B 1 254 ? -8.117 25.609 -2.781 1 97.75 254 LYS B N 1
ATOM 4889 C CA . LYS B 1 254 ? -9.375 25.188 -3.398 1 97.75 254 LYS B CA 1
ATOM 4890 C C . LYS B 1 254 ? -9.172 24.828 -4.867 1 97.75 254 LYS B C 1
ATOM 4892 O O . LYS B 1 254 ? -9.711 23.828 -5.348 1 97.75 254 LYS B O 1
ATOM 4897 N N . LYS B 1 255 ? -8.344 25.594 -5.578 1 97.94 255 LYS B N 1
ATOM 4898 C CA . LYS B 1 255 ? -8.062 25.359 -6.992 1 97.94 255 LYS B CA 1
ATOM 4899 C C . LYS B 1 255 ? -7.391 24 -7.195 1 97.94 255 LYS B C 1
ATOM 4901 O O . LYS B 1 255 ? -7.812 23.219 -8.047 1 97.94 255 LYS B O 1
ATOM 4906 N N . ILE B 1 256 ? -6.438 23.719 -6.379 1 98.19 256 ILE B N 1
ATOM 4907 C CA . ILE B 1 256 ? -5.629 22.531 -6.609 1 98.19 256 ILE B CA 1
ATOM 4908 C C . ILE B 1 256 ? -6.418 21.297 -6.199 1 98.19 256 ILE B C 1
ATOM 4910 O O . ILE B 1 256 ? -6.312 20.25 -6.844 1 98.19 256 ILE B O 1
ATOM 4914 N N . ILE B 1 257 ? -7.184 21.375 -5.16 1 98.12 257 ILE B N 1
ATOM 4915 C CA . ILE B 1 257 ? -8 20.25 -4.738 1 98.12 257 ILE B CA 1
ATOM 4916 C C . ILE B 1 257 ? -8.992 19.891 -5.844 1 98.12 257 ILE B C 1
ATOM 4918 O O . ILE B 1 257 ? -9.141 18.719 -6.188 1 98.12 257 ILE B O 1
ATOM 4922 N N . LYS B 1 258 ? -9.641 20.922 -6.375 1 97.88 258 LYS B N 1
ATOM 4923 C CA . LYS B 1 258 ? -10.578 20.703 -7.473 1 97.88 258 LYS B CA 1
ATOM 4924 C C . LYS B 1 258 ? -9.883 20.031 -8.656 1 97.88 258 LYS B C 1
ATOM 4926 O O . LYS B 1 258 ? -10.422 19.078 -9.234 1 97.88 258 LYS B O 1
ATOM 4931 N N . LYS B 1 259 ? -8.719 20.5 -9.008 1 98 259 LYS B N 1
ATOM 4932 C CA . LYS B 1 259 ? -7.961 19.953 -10.125 1 98 259 LYS B CA 1
ATOM 4933 C C . LYS B 1 259 ? -7.605 18.484 -9.883 1 98 259 LYS B C 1
ATOM 4935 O O . LYS B 1 259 ? -7.73 17.656 -10.789 1 98 259 LYS B O 1
ATOM 4940 N N . ILE B 1 260 ? -7.148 18.141 -8.664 1 98.06 260 ILE B N 1
ATOM 4941 C CA . ILE B 1 260 ? -6.75 16.781 -8.336 1 98.06 260 ILE B CA 1
ATOM 4942 C C . ILE B 1 260 ? -7.965 15.852 -8.414 1 98.06 260 ILE B C 1
ATOM 4944 O O . ILE B 1 260 ? -7.871 14.734 -8.922 1 98.06 260 ILE B O 1
ATOM 4948 N N . LYS B 1 261 ? -9.133 16.328 -7.945 1 97.38 261 LYS B N 1
ATOM 4949 C CA . LYS B 1 261 ? -10.352 15.523 -7.965 1 97.38 261 LYS B CA 1
ATOM 4950 C C . LYS B 1 261 ? -10.828 15.281 -9.391 1 97.38 261 LYS B C 1
ATOM 4952 O O . LYS B 1 261 ? -11.625 14.375 -9.641 1 97.38 261 LYS B O 1
ATOM 4957 N N . GLU B 1 262 ? -10.328 16.078 -10.367 1 97 262 GLU B N 1
ATOM 4958 C CA . GLU B 1 262 ? -10.672 15.906 -11.773 1 97 262 GLU B CA 1
ATOM 4959 C C . GLU B 1 262 ? -9.773 14.867 -12.445 1 97 262 GLU B C 1
ATOM 4961 O O . GLU B 1 262 ? -10.047 14.43 -13.562 1 97 262 GLU B O 1
ATOM 4966 N N . MET B 1 263 ? -8.711 14.508 -11.758 1 96.69 263 MET B N 1
ATOM 4967 C CA . MET B 1 263 ? -7.793 13.523 -12.32 1 96.69 263 MET B CA 1
ATOM 4968 C C . MET B 1 263 ? -8.383 12.117 -12.234 1 96.69 263 MET B C 1
ATOM 4970 O O . MET B 1 263 ? -7.926 11.297 -11.438 1 96.69 263 MET B O 1
ATOM 4974 N N . LYS B 1 264 ? -9.32 11.859 -13.07 1 96.69 264 LYS B N 1
ATOM 4975 C CA . LYS B 1 264 ? -10.031 10.586 -13.062 1 96.69 264 LYS B CA 1
ATOM 4976 C C . LYS B 1 264 ? -9.836 9.836 -14.383 1 96.69 264 LYS B C 1
ATOM 4978 O O . LYS B 1 264 ? -9.703 10.453 -15.438 1 96.69 264 LYS B O 1
ATOM 4983 N N . GLU B 1 265 ? -9.664 8.562 -14.273 1 96.19 265 GLU B N 1
ATOM 4984 C CA . GLU B 1 265 ? -9.648 7.66 -15.43 1 96.19 265 GLU B CA 1
ATOM 4985 C C . GLU B 1 265 ? -11.008 6.984 -15.617 1 96.19 265 GLU B C 1
ATOM 4987 O O . GLU B 1 265 ? -11.75 6.789 -14.648 1 96.19 265 GLU B O 1
ATOM 4992 N N . ASP B 1 266 ? -11.305 6.602 -16.844 1 95.31 266 ASP B N 1
ATOM 4993 C CA . ASP B 1 266 ? -12.578 5.965 -17.156 1 95.31 266 ASP B CA 1
ATOM 4994 C C . ASP B 1 266 ? -12.68 4.578 -16.516 1 95.31 266 ASP B C 1
ATOM 4996 O O . ASP B 1 266 ? -11.688 3.848 -16.469 1 95.31 266 ASP B O 1
ATOM 5000 N N . GLY B 1 267 ? -13.867 4.27 -16.016 1 96.5 267 GLY B N 1
ATOM 5001 C CA . GLY B 1 267 ? -14.164 2.926 -15.547 1 96.5 267 GLY B CA 1
ATOM 5002 C C . GLY B 1 267 ? -13.969 2.76 -14.047 1 96.5 267 GLY B C 1
ATOM 5003 O O . GLY B 1 267 ? -14.477 1.806 -13.453 1 96.5 267 GLY B O 1
ATOM 5004 N N . TYR B 1 268 ? -13.219 3.641 -13.469 1 97.5 268 TYR B N 1
ATOM 5005 C CA . TYR B 1 268 ? -12.961 3.559 -12.039 1 97.5 268 TYR B CA 1
ATOM 5006 C C . TYR B 1 268 ? -13.961 4.406 -11.258 1 97.5 268 TYR B C 1
ATOM 5008 O O . TYR B 1 268 ? -14.5 5.379 -11.781 1 97.5 268 TYR B O 1
ATOM 5016 N N . SER B 1 269 ? -14.195 4.074 -9.984 1 98.06 269 SER B N 1
ATOM 5017 C CA . SER B 1 269 ? -14.914 4.922 -9.039 1 98.06 269 SER B CA 1
ATOM 5018 C C . SER B 1 269 ? -13.969 5.543 -8.016 1 98.06 269 SER B C 1
ATOM 5020 O O . SER B 1 269 ? -13.008 4.902 -7.586 1 98.06 269 SER B O 1
ATOM 5022 N N . TYR B 1 270 ? -14.297 6.758 -7.668 1 98.25 270 TYR B N 1
ATOM 5023 C CA . TYR B 1 270 ? -13.43 7.512 -6.77 1 98.25 270 TYR B CA 1
ATOM 5024 C C . TYR B 1 270 ? -14.195 7.992 -5.547 1 98.25 270 TYR B C 1
ATOM 5026 O O . TYR B 1 270 ? -15.352 8.422 -5.656 1 98.25 270 TYR B O 1
ATOM 5034 N N . THR B 1 271 ? -13.633 7.832 -4.387 1 98.38 271 THR B N 1
ATOM 5035 C CA . THR B 1 271 ? -14.109 8.422 -3.143 1 98.38 271 THR B CA 1
ATOM 5036 C C . THR B 1 271 ? -13.016 9.266 -2.488 1 98.38 271 THR B C 1
ATOM 5038 O O . THR B 1 271 ? -11.844 8.875 -2.486 1 98.38 271 THR B O 1
ATOM 5041 N N . TYR B 1 272 ? -13.414 10.367 -1.99 1 98.06 272 TYR B N 1
ATOM 5042 C CA . TYR B 1 272 ? -12.461 11.32 -1.431 1 98.06 272 TYR B CA 1
ATOM 5043 C C . TYR B 1 272 ? -12.742 11.57 0.047 1 98.06 272 TYR B C 1
ATOM 5045 O O . TYR B 1 272 ? -13.906 11.656 0.458 1 98.06 272 TYR B O 1
ATOM 5053 N N . GLU B 1 273 ? -11.719 11.57 0.831 1 97.44 273 GLU B N 1
ATOM 5054 C CA . GLU B 1 273 ? -11.797 11.938 2.24 1 97.44 273 GLU B CA 1
ATOM 5055 C C . GLU B 1 273 ? -10.75 13 2.59 1 97.44 273 GLU B C 1
ATOM 5057 O O . GLU B 1 273 ? -9.617 12.938 2.115 1 97.44 273 GLU B O 1
ATOM 5062 N N . ILE B 1 274 ? -11.117 13.922 3.387 1 95.25 274 ILE B N 1
ATOM 5063 C CA . ILE B 1 274 ? -10.242 15.016 3.781 1 95.25 274 ILE B CA 1
ATOM 5064 C C . ILE B 1 274 ? -9.828 14.852 5.242 1 95.25 274 ILE B C 1
ATOM 5066 O O . ILE B 1 274 ? -10.648 14.477 6.086 1 95.25 274 ILE B O 1
ATOM 5070 N N . TYR B 1 275 ? -8.586 15.047 5.457 1 92.81 275 TYR B N 1
ATOM 5071 C CA . TYR B 1 275 ? -8.023 14.992 6.801 1 92.81 275 TYR B CA 1
ATOM 5072 C C . TYR B 1 275 ? -7.207 16.234 7.109 1 92.81 275 TYR B C 1
ATOM 5074 O O . TYR B 1 275 ? -6.715 16.906 6.199 1 92.81 275 TYR B O 1
ATOM 5082 N N . ASP B 1 276 ? -7.105 16.531 8.445 1 91.94 276 ASP B N 1
ATOM 5083 C CA . ASP B 1 276 ? -6.16 17.531 8.922 1 91.94 276 ASP B CA 1
ATOM 5084 C C . ASP B 1 276 ? -6.27 18.812 8.117 1 91.94 276 ASP B C 1
ATOM 5086 O O . ASP B 1 276 ? -5.277 19.297 7.57 1 91.94 276 ASP B O 1
ATOM 5090 N N . ASP B 1 277 ? -7.43 19.359 8.102 1 94.31 277 ASP B N 1
ATOM 5091 C CA . ASP B 1 277 ? -7.746 20.562 7.328 1 94.31 277 ASP B CA 1
ATOM 5092 C C . ASP B 1 277 ? -7.355 21.828 8.086 1 94.31 277 ASP B C 1
ATOM 5094 O O . ASP B 1 277 ? -8.031 22.219 9.039 1 94.31 277 ASP B O 1
ATOM 5098 N N . PHE B 1 278 ? -6.266 22.453 7.711 1 96.88 278 PHE B N 1
ATOM 5099 C CA . PHE B 1 278 ? -5.766 23.719 8.258 1 96.88 278 PHE B CA 1
ATOM 5100 C C . PHE B 1 278 ? -5.945 24.844 7.254 1 96.88 278 PHE B C 1
ATOM 5102 O O . PHE B 1 278 ? -5.41 24.797 6.145 1 96.88 278 PHE B O 1
ATOM 5109 N N . PRO B 1 279 ? -6.633 25.875 7.602 1 97.25 279 PRO B N 1
ATOM 5110 C CA . PRO B 1 279 ? -6.656 27.047 6.727 1 97.25 279 PRO B CA 1
ATOM 5111 C C . PRO B 1 279 ? -5.352 27.844 6.766 1 97.25 279 PRO B C 1
ATOM 5113 O O . PRO B 1 279 ? -4.5 27.609 7.629 1 97.25 279 PRO B O 1
ATOM 5116 N N . GLU B 1 280 ? -5.188 28.734 5.773 1 97.62 280 GLU B N 1
ATOM 5117 C CA . GLU B 1 280 ? -4.074 29.672 5.859 1 97.62 280 GLU B CA 1
ATOM 5118 C C . GLU B 1 28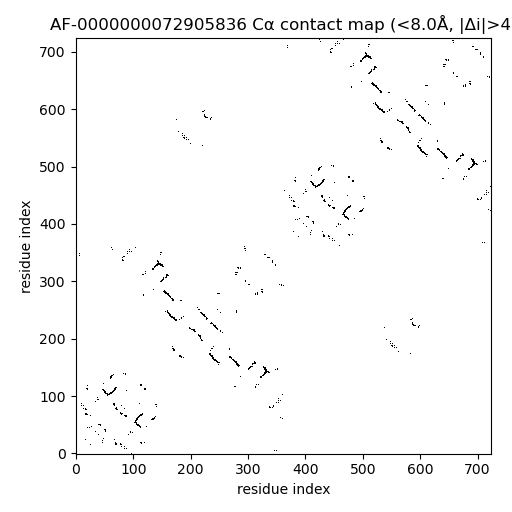0 ? -4.164 30.516 7.121 1 97.62 280 GLU B C 1
ATOM 5120 O O . GLU B 1 280 ? -5.262 30.859 7.566 1 97.62 280 GLU B O 1
ATOM 5125 N N . THR B 1 281 ? -3.086 30.734 7.758 1 98.31 281 THR B N 1
ATOM 5126 C CA . THR B 1 281 ? -3.018 31.781 8.781 1 98.31 281 THR B CA 1
ATOM 5127 C C . THR B 1 281 ? -2.574 33.094 8.164 1 98.31 281 THR B C 1
ATOM 5129 O O . THR B 1 281 ? -1.401 33.281 7.828 1 98.31 281 THR B O 1
ATOM 5132 N N . ASN B 1 282 ? -3.49 33.906 8.008 1 97.69 282 ASN B N 1
ATOM 5133 C CA . ASN B 1 282 ? -3.307 35.219 7.348 1 97.69 282 ASN B CA 1
ATOM 5134 C C . ASN B 1 282 ? -3.531 36.375 8.312 1 97.69 282 ASN B C 1
ATOM 5136 O O . ASN B 1 282 ? -4.656 36.594 8.758 1 97.69 282 ASN B O 1
ATOM 5140 N N . ASN B 1 283 ? -2.469 37.094 8.594 1 98.5 283 ASN B N 1
ATOM 5141 C CA . ASN B 1 283 ? -2.551 38.219 9.523 1 98.5 283 ASN B CA 1
ATOM 5142 C C . ASN B 1 283 ? -3.207 39.438 8.875 1 98.5 283 ASN B C 1
ATOM 5144 O O . ASN B 1 283 ? -2.822 39.844 7.773 1 98.5 283 ASN B O 1
ATOM 5148 N N . ASP B 1 284 ? -4.148 40 9.578 1 98.5 284 ASP B N 1
ATOM 5149 C CA . ASP B 1 284 ? -4.816 41.188 9.109 1 98.5 284 ASP B CA 1
ATOM 5150 C C . ASP B 1 284 ? -3.848 42.375 9.055 1 98.5 284 ASP B C 1
ATOM 5152 O O . ASP B 1 284 ? -3.217 42.719 10.055 1 98.5 284 ASP B O 1
ATOM 5156 N N . VAL B 1 285 ? -3.789 43 7.934 1 98.31 285 VAL B N 1
ATOM 5157 C CA . VAL B 1 285 ? -2.779 44.031 7.688 1 98.31 285 VAL B CA 1
ATOM 5158 C C . VAL B 1 285 ? -3.002 45.219 8.625 1 98.31 285 VAL B C 1
ATOM 5160 O O . VAL B 1 285 ? -2.059 45.719 9.25 1 98.31 285 VAL B O 1
ATOM 5163 N N . ASP B 1 286 ? -4.234 45.656 8.742 1 98.44 286 ASP B N 1
ATOM 5164 C CA . ASP B 1 286 ? -4.543 46.812 9.594 1 98.44 286 ASP B CA 1
ATOM 5165 C C . ASP B 1 286 ? -4.277 46.5 11.062 1 98.44 286 ASP B C 1
ATOM 5167 O O . ASP B 1 286 ? -3.742 47.344 11.797 1 98.44 286 ASP B O 1
ATOM 5171 N N . LEU B 1 287 ? -4.652 45.312 11.453 1 98.62 287 LEU B N 1
ATOM 5172 C CA . LEU B 1 287 ? -4.41 44.906 12.836 1 98.62 287 LEU B CA 1
ATOM 5173 C C . LEU B 1 287 ? -2.914 44.844 13.125 1 98.62 287 LEU B C 1
ATOM 5175 O O . LEU B 1 287 ? -2.471 45.219 14.211 1 98.62 287 LEU B O 1
ATOM 5179 N N . CYS B 1 288 ? -2.154 44.344 12.188 1 98.31 288 CYS B N 1
ATOM 5180 C CA . CYS B 1 288 ? -0.703 44.312 12.312 1 98.31 288 CYS B CA 1
ATOM 5181 C C . CYS B 1 288 ? -0.135 45.719 12.547 1 98.31 288 CYS B C 1
ATOM 5183 O O . CYS B 1 288 ? 0.617 45.938 13.5 1 98.31 288 CYS B O 1
ATOM 5185 N N . ASN B 1 289 ? -0.538 46.625 11.727 1 98.25 289 ASN B N 1
ATOM 5186 C CA . ASN B 1 289 ? -0.034 48 11.82 1 98.25 289 ASN B CA 1
ATOM 5187 C C . ASN B 1 289 ? -0.36 48.625 13.172 1 98.25 289 ASN B C 1
ATOM 5189 O O . ASN B 1 289 ? 0.5 49.25 13.797 1 98.25 289 ASN B O 1
ATOM 5193 N N . LYS B 1 290 ? -1.561 48.438 13.594 1 98.06 290 LYS B N 1
ATOM 5194 C CA . LYS B 1 290 ? -1.989 48.969 14.883 1 98.06 290 LYS B CA 1
ATOM 5195 C C . LYS B 1 290 ? -1.206 48.344 16.031 1 98.06 290 LYS B C 1
ATOM 5197 O O . LYS B 1 290 ? -0.79 49.031 16.953 1 98.06 290 LYS B O 1
ATOM 5202 N N . THR B 1 291 ? -1.021 47.062 15.945 1 98.56 291 THR B N 1
ATOM 5203 C CA . THR B 1 291 ? -0.371 46.312 17.016 1 98.56 291 THR B CA 1
ATOM 5204 C C . THR B 1 291 ? 1.108 46.688 17.109 1 98.56 291 THR B C 1
ATOM 5206 O O . THR B 1 291 ? 1.662 46.781 18.203 1 98.56 291 THR B O 1
ATOM 5209 N N . LEU B 1 292 ? 1.765 46.906 15.984 1 98.31 292 LEU B N 1
ATOM 5210 C CA . LEU B 1 292 ? 3.18 47.25 15.977 1 98.31 292 LEU B CA 1
ATOM 5211 C C . LEU B 1 292 ? 3.408 48.594 16.672 1 98.31 292 LEU B C 1
ATOM 5213 O O . LEU B 1 292 ? 4.418 48.781 17.359 1 98.31 292 LEU B O 1
ATOM 5217 N N . LYS B 1 293 ? 2.5 49.531 16.484 1 98.25 293 LYS B N 1
ATOM 5218 C CA . LYS B 1 293 ? 2.594 50.781 17.188 1 98.25 293 LYS B CA 1
ATOM 5219 C C . LYS B 1 293 ? 2.549 50.594 18.703 1 98.25 293 LYS B C 1
ATOM 5221 O O . LYS B 1 293 ? 3.264 51.281 19.453 1 98.25 293 LYS B O 1
ATOM 5226 N N . VAL B 1 294 ? 1.706 49.656 19.125 1 97.94 294 VAL B N 1
ATOM 5227 C CA . VAL B 1 294 ? 1.589 49.344 20.547 1 97.94 294 VAL B CA 1
ATOM 5228 C C . VAL B 1 294 ? 2.889 48.719 21.047 1 97.94 294 VAL B C 1
ATOM 5230 O O . VAL B 1 294 ? 3.379 49.094 22.125 1 97.94 294 VAL B O 1
ATOM 5233 N N . LEU B 1 295 ? 3.438 47.844 20.266 1 98.38 295 LEU B N 1
ATOM 5234 C CA . LEU B 1 295 ? 4.672 47.188 20.672 1 98.38 295 LEU B CA 1
ATOM 5235 C C . LEU B 1 295 ? 5.82 48.188 20.766 1 98.38 295 LEU B C 1
ATOM 5237 O O . LEU B 1 295 ? 6.645 48.094 21.672 1 98.38 295 LEU B O 1
ATOM 5241 N N . ASP B 1 296 ? 5.816 49.156 19.828 1 97.81 296 ASP B N 1
ATOM 5242 C CA . ASP B 1 296 ? 6.812 50.219 19.875 1 97.81 296 ASP B CA 1
ATOM 5243 C C . ASP B 1 296 ? 6.68 51.031 21.156 1 97.81 296 ASP B C 1
ATOM 5245 O O . ASP B 1 296 ? 7.68 51.344 21.812 1 97.81 296 ASP B O 1
ATOM 5249 N N . LYS B 1 297 ? 5.473 51.344 21.438 1 97.56 297 LYS B N 1
ATOM 5250 C CA . LYS B 1 297 ? 5.18 52.188 22.609 1 97.56 297 LYS B CA 1
ATOM 5251 C C . LYS B 1 297 ? 5.723 51.531 23.891 1 97.56 297 LYS B C 1
ATOM 5253 O O . LYS B 1 297 ? 6.207 52.219 24.781 1 97.56 297 LYS B O 1
ATOM 5258 N N . TYR B 1 298 ? 5.664 50.188 23.938 1 96.88 298 TYR B N 1
ATOM 5259 C CA . TYR B 1 298 ? 6.02 49.5 25.172 1 96.88 298 TYR B CA 1
ATOM 5260 C C . TYR B 1 298 ? 7.41 48.875 25.078 1 96.88 298 TYR B C 1
ATOM 5262 O O . TYR B 1 298 ? 7.859 48.188 25.984 1 96.88 298 TYR B O 1
ATOM 5270 N N . GLY B 1 299 ? 8.109 49.031 23.984 1 96.94 299 GLY B N 1
ATOM 5271 C CA . GLY B 1 299 ? 9.477 48.594 23.812 1 96.94 299 GLY B CA 1
ATOM 5272 C C . GLY B 1 299 ? 9.594 47.094 23.609 1 96.94 299 GLY B C 1
ATOM 5273 O O . GLY B 1 299 ? 10.57 46.469 24.047 1 96.94 299 GLY B O 1
ATOM 5274 N N . VAL B 1 300 ? 8.562 46.438 23.047 1 97.88 300 VAL B N 1
ATOM 5275 C CA . VAL B 1 300 ? 8.625 45.031 22.719 1 97.88 300 VAL B CA 1
ATOM 5276 C C . VAL B 1 300 ? 9.352 44.844 21.391 1 97.88 300 VAL B C 1
ATOM 5278 O O . VAL B 1 300 ? 9.023 45.5 20.391 1 97.88 300 VAL B O 1
ATOM 5281 N N . GLU B 1 301 ? 10.328 44 21.344 1 98 301 GLU B N 1
ATOM 5282 C CA . GLU B 1 301 ? 11.094 43.75 20.125 1 98 301 GLU B CA 1
ATOM 5283 C C . GLU B 1 301 ? 10.312 42.875 19.156 1 98 301 GLU B C 1
ATOM 5285 O O . GLU B 1 301 ? 9.734 41.875 19.562 1 98 301 GLU B O 1
ATOM 5290 N N . TYR B 1 302 ? 10.273 43.281 17.922 1 98.31 302 TYR B N 1
ATOM 5291 C CA . TYR B 1 302 ? 9.617 42.5 16.891 1 98.31 302 TYR B CA 1
ATOM 5292 C C . TYR B 1 302 ? 10.398 42.562 15.578 1 98.31 302 TYR B C 1
ATOM 5294 O O . TYR B 1 302 ? 11.227 43.469 15.383 1 98.31 302 TYR B O 1
ATOM 5302 N N . MET B 1 303 ? 10.211 41.531 14.719 1 98.44 303 MET B N 1
ATOM 5303 C CA . MET B 1 303 ? 10.844 41.438 13.398 1 98.44 303 MET B CA 1
ATOM 5304 C C . MET B 1 303 ? 9.867 40.906 12.359 1 98.44 303 MET B C 1
ATOM 5306 O O . MET B 1 303 ? 9.062 40 12.664 1 98.44 303 MET B O 1
ATOM 5310 N N . GLN B 1 304 ? 9.938 41.406 11.18 1 98.12 304 GLN B N 1
ATOM 5311 C CA . GLN B 1 304 ? 9.094 40.906 10.094 1 98.12 304 GLN B CA 1
ATOM 5312 C C . GLN B 1 304 ? 9.734 39.719 9.406 1 98.12 304 GLN B C 1
ATOM 5314 O O . GLN B 1 304 ? 10.922 39.719 9.094 1 98.12 304 GLN B O 1
ATOM 5319 N N . MET B 1 305 ? 8.945 38.719 9.234 1 97.69 305 MET B N 1
ATOM 5320 C CA . MET B 1 305 ? 9.406 37.562 8.469 1 97.69 305 MET B CA 1
ATOM 5321 C C . MET B 1 305 ? 9.336 37.844 6.969 1 97.69 305 MET B C 1
ATOM 5323 O O . MET B 1 305 ? 8.367 38.406 6.488 1 97.69 305 MET B O 1
ATOM 5327 N N . SER B 1 306 ? 10.312 37.375 6.23 1 95.19 306 SER B N 1
ATOM 5328 C CA . SER B 1 306 ? 10.359 37.562 4.785 1 95.19 306 SER B CA 1
ATOM 5329 C C . SER B 1 306 ? 9.461 36.562 4.062 1 95.19 306 SER B C 1
ATOM 5331 O O . SER B 1 306 ? 8.844 36.906 3.047 1 95.19 306 SER B O 1
ATOM 5333 N N . GLU B 1 307 ? 9.414 35.344 4.562 1 95.75 307 GLU B N 1
ATOM 5334 C CA . GLU B 1 307 ? 8.617 34.281 3.971 1 95.75 307 GLU B CA 1
ATOM 5335 C C . GLU B 1 307 ? 7.73 33.594 5.016 1 95.75 307 GLU B C 1
ATOM 5337 O O . GLU B 1 307 ? 8.055 33.594 6.203 1 95.75 307 GLU B O 1
ATOM 5342 N N . PRO B 1 308 ? 6.617 33.125 4.551 1 96.62 308 PRO B N 1
ATOM 5343 C CA . PRO B 1 308 ? 5.785 32.344 5.477 1 96.62 308 PRO B CA 1
ATOM 5344 C C . PRO B 1 308 ? 6.445 31.047 5.918 1 96.62 308 PRO B C 1
ATOM 5346 O O . PRO B 1 308 ? 7.43 30.609 5.316 1 96.62 308 PRO B O 1
ATOM 5349 N N . ILE B 1 309 ? 5.918 30.547 6.977 1 95.5 309 ILE B N 1
ATOM 5350 C CA . ILE B 1 309 ? 6.266 29.203 7.383 1 95.5 309 ILE B CA 1
ATOM 5351 C C . ILE B 1 309 ? 5.379 28.188 6.652 1 95.5 309 ILE B C 1
ATOM 5353 O O . ILE B 1 309 ? 4.156 28.359 6.613 1 95.5 309 ILE B O 1
ATOM 5357 N N . ARG B 1 310 ? 5.902 27.141 6.125 1 93.69 310 ARG B N 1
ATOM 5358 C CA . ARG B 1 310 ? 5.172 26.172 5.316 1 93.69 310 ARG B CA 1
ATOM 5359 C C . ARG B 1 310 ? 4.273 25.297 6.191 1 93.69 310 ARG B C 1
ATOM 5361 O O . ARG B 1 310 ? 3.227 24.828 5.738 1 93.69 310 ARG B O 1
ATOM 5368 N N . ALA B 1 311 ? 4.699 25.188 7.438 1 91.62 311 ALA B N 1
ATOM 5369 C CA . ALA B 1 311 ? 3.871 24.422 8.375 1 91.62 311 ALA B CA 1
ATOM 5370 C C . ALA B 1 311 ? 2.574 25.172 8.68 1 91.62 311 ALA B C 1
ATOM 5372 O O . ALA B 1 311 ? 2.488 26.391 8.492 1 91.62 311 ALA B O 1
ATOM 5373 N N . SER B 1 312 ? 1.621 24.359 9.156 1 94.38 312 SER B N 1
ATOM 5374 C CA . SER B 1 312 ? 0.286 24.938 9.266 1 94.38 312 SER B CA 1
ATOM 5375 C C . SER B 1 312 ? -0.134 25.078 10.727 1 94.38 312 SER B C 1
ATOM 5377 O O . SER B 1 312 ? 0.487 24.5 11.617 1 94.38 312 SER B O 1
ATOM 5379 N N . GLU B 1 313 ? -1.109 25.891 10.953 1 95.38 313 GLU B N 1
ATOM 5380 C CA . GLU B 1 313 ? -1.705 26.297 12.227 1 95.38 313 GLU B CA 1
ATOM 5381 C C . GLU B 1 313 ? -3.209 26.516 12.086 1 95.38 313 GLU B C 1
ATOM 5383 O O . GLU B 1 313 ? -3.666 27.109 11.109 1 95.38 313 GLU B O 1
ATOM 5388 N N . ASP B 1 314 ? -3.994 25.938 13.07 1 96.88 314 ASP B N 1
ATOM 5389 C CA . ASP B 1 314 ? -5.434 26.031 12.844 1 96.88 314 ASP B CA 1
ATOM 5390 C C . ASP B 1 314 ? -5.969 27.375 13.328 1 96.88 314 ASP B C 1
ATOM 5392 O O . ASP B 1 314 ? -7.141 27.703 13.117 1 96.88 314 ASP B O 1
ATOM 5396 N N . PHE B 1 315 ? -5.086 28.281 13.867 1 98.25 315 PHE B N 1
ATOM 5397 C CA . PHE B 1 315 ? -5.441 29.625 14.266 1 98.25 315 PHE B CA 1
ATOM 5398 C C . PHE B 1 315 ? -6.039 30.406 13.102 1 98.25 315 PHE B C 1
ATOM 5400 O O . PHE B 1 315 ? -6.902 31.266 13.289 1 98.25 315 PHE B O 1
ATOM 5407 N N . GLY B 1 316 ? -5.633 30.094 11.938 1 98 316 GLY B N 1
ATOM 5408 C CA . GLY B 1 316 ? -6.102 30.781 10.75 1 98 316 GLY B CA 1
ATOM 5409 C C . GLY B 1 316 ? -7.605 30.719 10.586 1 98 316 GLY B C 1
ATOM 5410 O O . GLY B 1 316 ? -8.188 31.547 9.875 1 98 316 GLY B O 1
ATOM 5411 N N . TYR B 1 317 ? -8.242 29.781 11.242 1 97.69 317 TYR B N 1
ATOM 5412 C CA . TYR B 1 317 ? -9.688 29.594 11.172 1 97.69 317 TYR B CA 1
ATOM 5413 C C . TYR B 1 317 ? -10.414 30.828 11.711 1 97.69 317 TYR B C 1
ATOM 5415 O O . TYR B 1 317 ? -11.516 31.141 11.258 1 97.69 317 TYR B O 1
ATOM 5423 N N . TYR B 1 318 ? -9.852 31.578 12.594 1 98.38 318 TYR B N 1
ATOM 5424 C CA . TYR B 1 318 ? -10.539 32.625 13.344 1 98.38 318 TYR B CA 1
ATOM 5425 C C . TYR B 1 318 ? -10.68 33.875 12.508 1 98.38 318 TYR B C 1
ATOM 5427 O O . TYR B 1 318 ? -11.461 34.781 12.844 1 98.38 318 TYR B O 1
ATOM 5435 N N . LYS B 1 319 ? -9.93 33.969 11.445 1 97.12 319 LYS B N 1
ATOM 5436 C CA . LYS B 1 319 ? -10.016 35.156 10.578 1 97.12 319 LYS B CA 1
ATOM 5437 C C . LYS B 1 319 ? -11.43 35.312 10.016 1 97.12 319 LYS B C 1
ATOM 5439 O O . LYS B 1 319 ? -11.82 36.406 9.609 1 97.12 319 LYS B O 1
ATOM 5444 N N . LYS B 1 320 ? -12.188 34.219 10.031 1 95.94 320 LYS B N 1
ATOM 5445 C CA . LYS B 1 320 ? -13.547 34.281 9.5 1 95.94 320 LYS B CA 1
ATOM 5446 C C . LYS B 1 320 ? -14.461 35.094 10.414 1 95.94 320 LYS B C 1
ATOM 5448 O O . LYS B 1 320 ? -15.539 35.5 10 1 95.94 320 LYS B O 1
ATOM 5453 N N . PHE B 1 321 ? -14.07 35.312 11.625 1 97.81 321 PHE B N 1
ATOM 5454 C CA . PHE B 1 321 ? -14.953 35.938 12.602 1 97.81 321 PHE B CA 1
ATOM 5455 C C . PHE B 1 321 ? -14.523 37.375 12.898 1 97.81 321 PHE B C 1
ATOM 5457 O O . PHE B 1 321 ? -15.359 38.25 13.125 1 97.81 321 PHE B O 1
ATOM 5464 N N . CYS B 1 322 ? -13.203 37.656 12.93 1 98.12 322 CYS B N 1
ATOM 5465 C CA . CYS B 1 322 ? -12.648 38.969 13.266 1 98.12 322 CYS B CA 1
ATOM 5466 C C . CYS B 1 322 ? -11.195 39.062 12.805 1 98.12 322 CYS B C 1
ATOM 5468 O O . CYS B 1 322 ? -10.57 38.062 12.461 1 98.12 322 CYS B O 1
ATOM 5470 N N . PRO B 1 323 ? -10.664 40.344 12.727 1 98.56 323 PRO B N 1
ATOM 5471 C CA . PRO B 1 323 ? -9.234 40.469 12.422 1 98.56 323 PRO B CA 1
ATOM 5472 C C . PRO B 1 323 ? -8.344 39.688 13.383 1 98.56 323 PRO B C 1
ATOM 5474 O O . PRO B 1 323 ? -8.594 39.656 14.594 1 98.56 323 PRO B O 1
ATOM 5477 N N . SER B 1 324 ? -7.43 39 12.797 1 98.69 324 SER B N 1
ATOM 5478 C CA . SER B 1 324 ? -6.57 38.094 13.586 1 98.69 324 SER B CA 1
ATOM 5479 C C . SER B 1 324 ? -5.098 38.375 13.32 1 98.69 324 SER B C 1
ATOM 5481 O O . SER B 1 324 ? -4.73 38.844 12.234 1 98.69 324 SER B O 1
ATOM 5483 N N . LEU B 1 325 ? -4.273 38.219 14.32 1 98.81 325 LEU B N 1
ATOM 5484 C CA . LEU B 1 325 ? -2.83 38.406 14.242 1 98.81 325 LEU B CA 1
ATOM 5485 C C . LEU B 1 325 ? -2.086 37.344 15.039 1 98.81 325 LEU B C 1
ATOM 5487 O O . LEU B 1 325 ? -2.311 37.188 16.234 1 98.81 325 LEU B O 1
ATOM 5491 N N . PHE B 1 326 ? -1.247 36.625 14.336 1 98.81 326 PHE B N 1
ATOM 5492 C CA . PHE B 1 326 ? -0.472 35.5 14.891 1 98.81 326 PHE B CA 1
ATOM 5493 C C . PHE B 1 326 ? 1.019 35.812 14.867 1 98.81 326 PHE B C 1
ATOM 5495 O O . PHE B 1 326 ? 1.536 36.312 13.867 1 98.81 326 PHE B O 1
ATOM 5502 N N . PHE B 1 327 ? 1.707 35.562 15.984 1 98.88 327 PHE B N 1
ATOM 5503 C CA . PHE B 1 327 ? 3.139 35.844 16.094 1 98.88 327 PHE B CA 1
ATOM 5504 C C . PHE B 1 327 ? 3.914 34.531 16.219 1 98.88 327 PHE B C 1
ATOM 5506 O O . PHE B 1 327 ? 3.377 33.531 16.688 1 98.88 327 PHE B O 1
ATOM 5513 N N . MET B 1 328 ? 5.125 34.594 15.727 1 98.69 328 MET B N 1
ATOM 5514 C CA . MET B 1 328 ? 6.117 33.594 16.109 1 98.69 328 MET B CA 1
ATOM 5515 C C . MET B 1 328 ? 7.055 34.125 17.188 1 98.69 328 MET B C 1
ATOM 5517 O O . MET B 1 328 ? 7.68 35.188 17 1 98.69 328 MET B O 1
ATOM 5521 N N . LEU B 1 329 ? 7.109 33.469 18.281 1 98.75 329 LEU B N 1
ATOM 5522 C CA . LEU B 1 329 ? 8.008 33.875 19.359 1 98.75 329 LEU B CA 1
ATOM 5523 C C . LEU B 1 329 ? 9.312 33.094 19.297 1 98.75 329 LEU B C 1
ATOM 5525 O O . LEU B 1 329 ? 9.336 31.891 19.5 1 98.75 329 LEU B O 1
ATOM 5529 N N . GLY B 1 330 ? 10.438 33.844 19.047 1 98.62 330 GLY B N 1
ATOM 5530 C CA . GLY B 1 330 ? 11.727 33.156 18.984 1 98.62 330 GLY B CA 1
ATOM 5531 C C . GLY B 1 330 ? 12.172 32.594 20.312 1 98.62 330 GLY B C 1
ATOM 5532 O O . GLY B 1 330 ? 12.07 33.25 21.344 1 98.62 330 GLY B O 1
ATOM 5533 N N . THR B 1 331 ? 12.672 31.328 20.25 1 98.06 331 THR B N 1
ATOM 5534 C CA . THR B 1 331 ? 13.062 30.672 21.484 1 98.06 331 THR B CA 1
ATOM 5535 C C . THR B 1 331 ? 14.57 30.453 21.531 1 98.06 331 THR B C 1
ATOM 5537 O O . THR B 1 331 ? 15.086 29.844 22.469 1 98.06 331 THR B O 1
ATOM 5540 N N . GLY B 1 332 ? 15.25 30.969 20.516 1 97.25 332 GLY B N 1
ATOM 5541 C CA . GLY B 1 332 ? 16.688 30.766 20.438 1 97.25 332 GLY B CA 1
ATOM 5542 C C . GLY B 1 332 ? 17.078 29.422 19.875 1 97.25 332 GLY B C 1
ATOM 5543 O O . GLY B 1 332 ? 16.234 28.719 19.297 1 97.25 332 GLY B O 1
ATOM 5544 N N . ASP B 1 333 ? 18.344 29.094 20 1 95.56 333 ASP B N 1
ATOM 5545 C CA . ASP B 1 333 ? 18.891 27.859 19.422 1 95.56 333 ASP B CA 1
ATOM 5546 C C . ASP B 1 333 ? 18.312 26.625 20.125 1 95.56 333 ASP B C 1
ATOM 5548 O O . ASP B 1 333 ? 18.156 26.625 21.344 1 95.56 333 ASP B O 1
ATOM 5552 N N . GLY B 1 334 ? 18 25.625 19.344 1 94.31 334 GLY B N 1
ATOM 5553 C CA . GLY B 1 334 ? 17.5 24.375 19.891 1 94.31 334 GLY B CA 1
ATOM 5554 C C . GLY B 1 334 ? 16.922 23.438 18.828 1 94.31 334 GLY B C 1
ATOM 5555 O O . GLY B 1 334 ? 16.828 23.812 17.656 1 94.31 334 GLY B O 1
ATOM 5556 N N . PRO B 1 335 ? 16.547 22.266 19.281 1 93.81 335 PRO B N 1
ATOM 5557 C CA . PRO B 1 335 ? 15.914 21.328 18.344 1 93.81 335 PRO B CA 1
ATOM 5558 C C . PRO B 1 335 ? 14.594 21.859 17.797 1 93.81 335 PRO B C 1
ATOM 5560 O O . PRO B 1 335 ? 13.891 22.609 18.469 1 93.81 335 PRO B O 1
ATOM 5563 N N . SER B 1 336 ? 14.328 21.469 16.562 1 92.12 336 SER B N 1
ATOM 5564 C CA . SER B 1 336 ? 13.078 21.859 15.914 1 92.12 336 SER B CA 1
ATOM 5565 C C . SER B 1 336 ? 11.875 21.266 16.641 1 92.12 336 SER B C 1
ATOM 5567 O O . SER B 1 336 ? 12 20.25 17.328 1 92.12 336 SER B O 1
ATOM 5569 N N . ILE B 1 337 ? 10.758 21.906 16.516 1 92.19 337 ILE B N 1
ATOM 5570 C CA . ILE B 1 337 ? 9.508 21.359 17.047 1 92.19 337 ILE B CA 1
ATOM 5571 C C . ILE B 1 337 ? 9.25 20 16.422 1 92.19 337 ILE B C 1
ATOM 5573 O O . ILE B 1 337 ? 9.617 19.75 15.266 1 92.19 337 ILE B O 1
ATOM 5577 N N . HIS B 1 338 ? 8.688 19.078 17.141 1 88.06 338 HIS B N 1
ATOM 5578 C CA . HIS B 1 338 ? 8.328 17.719 16.766 1 88.06 338 HIS B CA 1
ATOM 5579 C C . HIS B 1 338 ? 9.555 16.812 16.75 1 88.06 338 HIS B C 1
ATOM 5581 O O . HIS B 1 338 ? 9.453 15.617 16.438 1 88.06 338 HIS B O 1
ATOM 5587 N N . ASN B 1 339 ? 10.68 17.422 17.016 1 89.12 339 ASN B N 1
ATOM 5588 C CA . ASN B 1 339 ? 11.859 16.609 17.281 1 89.12 339 ASN B CA 1
ATOM 5589 C C . ASN B 1 339 ? 11.766 15.922 18.641 1 89.12 339 ASN B C 1
ATOM 5591 O O . ASN B 1 339 ? 11.266 16.5 19.609 1 89.12 339 ASN B O 1
ATOM 5595 N N . GLU B 1 340 ? 12.305 14.773 18.688 1 90.06 340 GLU B N 1
ATOM 5596 C CA . GLU B 1 340 ? 12.219 13.992 19.906 1 90.06 340 GLU B CA 1
ATOM 5597 C C . GLU B 1 340 ? 12.961 14.672 21.047 1 90.06 340 GLU B C 1
ATOM 5599 O O . GLU B 1 340 ? 12.602 14.508 22.219 1 90.06 340 GLU B O 1
ATOM 5604 N N . ASN B 1 341 ? 13.914 15.492 20.734 1 91.69 341 ASN B N 1
ATOM 5605 C CA . ASN B 1 341 ? 14.734 16.156 21.734 1 91.69 341 ASN B CA 1
ATOM 5606 C C . ASN B 1 341 ? 14.242 17.578 22 1 91.69 341 ASN B C 1
ATOM 5608 O O . ASN B 1 341 ? 14.922 18.359 22.672 1 91.69 341 ASN B O 1
ATOM 5612 N N . TYR B 1 342 ? 13.109 17.891 21.531 1 94.25 342 TYR B N 1
ATOM 5613 C CA . TYR B 1 342 ? 12.586 19.25 21.719 1 94.25 342 TYR B CA 1
ATOM 5614 C C . TYR B 1 342 ? 12.273 19.5 23.203 1 94.25 342 TYR B C 1
ATOM 5616 O O . TYR B 1 342 ? 11.758 18.625 23.891 1 94.25 342 TYR B O 1
ATOM 5624 N N . LYS B 1 343 ? 12.633 20.75 23.609 1 90.25 343 LYS B N 1
ATOM 5625 C CA . LYS B 1 343 ? 12.266 21.266 24.922 1 90.25 343 LYS B CA 1
ATOM 5626 C C . LYS B 1 343 ? 11.922 22.75 24.859 1 90.25 343 LYS B C 1
ATOM 5628 O O . LYS B 1 343 ? 12.688 23.547 24.328 1 90.25 343 LYS B O 1
ATOM 5633 N N . PHE B 1 344 ? 10.836 23.078 25.391 1 96.75 344 PHE B N 1
ATOM 5634 C CA . PHE B 1 344 ? 10.445 24.484 25.422 1 96.75 344 PHE B CA 1
ATOM 5635 C C . PHE B 1 344 ? 11.438 25.297 26.219 1 96.75 344 PHE B C 1
ATOM 5637 O O . PHE B 1 344 ? 11.867 24.891 27.297 1 96.75 344 PHE B O 1
ATOM 5644 N N . ASN B 1 345 ? 11.883 26.422 25.734 1 97.38 345 ASN B N 1
ATOM 5645 C CA . ASN B 1 345 ? 12.797 27.312 26.422 1 97.38 345 ASN B CA 1
ATOM 5646 C C . ASN B 1 345 ? 12.062 28.219 27.422 1 97.38 345 ASN B C 1
ATOM 5648 O O . ASN B 1 345 ? 11.469 29.219 27.031 1 97.38 345 ASN B O 1
ATOM 5652 N N . ASP B 1 346 ? 12.234 28 28.688 1 97.88 346 ASP B N 1
ATOM 5653 C CA . ASP B 1 346 ? 11.508 28.703 29.75 1 97.88 346 ASP B CA 1
ATOM 5654 C C . ASP B 1 346 ? 11.875 30.188 29.75 1 97.88 346 ASP B C 1
ATOM 5656 O O . ASP B 1 346 ? 11.109 31.016 30.234 1 97.88 346 ASP B O 1
ATOM 5660 N N . ASP B 1 347 ? 12.984 30.5 29.156 1 97.19 347 ASP B N 1
ATOM 5661 C CA . ASP B 1 347 ? 13.5 31.859 29.219 1 97.19 347 ASP B CA 1
ATOM 5662 C C . ASP B 1 347 ? 12.602 32.812 28.453 1 97.19 347 ASP B C 1
ATOM 5664 O O . ASP B 1 347 ? 12.648 34.031 28.672 1 97.19 347 ASP B O 1
ATOM 5668 N N . VAL B 1 348 ? 11.766 32.312 27.562 1 98.25 348 VAL B N 1
ATOM 5669 C CA . VAL B 1 348 ? 11.023 33.219 26.688 1 98.25 348 VAL B CA 1
ATOM 5670 C C . VAL B 1 348 ? 9.617 33.438 27.234 1 98.25 348 VAL B C 1
ATOM 5672 O O . VAL B 1 348 ? 8.836 34.188 26.672 1 98.25 348 VAL B O 1
ATOM 5675 N N . ILE B 1 349 ? 9.281 32.75 28.344 1 98.62 349 ILE B N 1
ATOM 5676 C CA . ILE B 1 349 ? 7.938 32.844 28.906 1 98.62 349 ILE B CA 1
ATOM 5677 C C . ILE B 1 349 ? 7.633 34.312 29.25 1 98.62 349 ILE B C 1
ATOM 5679 O O . ILE B 1 349 ? 6.559 34.812 28.922 1 98.62 349 ILE B O 1
ATOM 5683 N N . GLU B 1 350 ? 8.586 34.938 29.812 1 98.19 350 GLU B N 1
ATOM 5684 C CA . GLU B 1 350 ? 8.391 36.344 30.188 1 98.19 350 GLU B CA 1
ATOM 5685 C C . GLU B 1 350 ? 8.18 37.219 28.953 1 98.19 350 GLU B C 1
ATOM 5687 O O . GLU B 1 350 ? 7.391 38.156 28.984 1 98.19 350 GLU B O 1
ATOM 5692 N N . ASP B 1 351 ? 8.914 36.969 27.922 1 98.44 351 ASP B N 1
ATOM 5693 C CA . ASP B 1 351 ? 8.766 37.688 26.672 1 98.44 351 ASP B CA 1
ATOM 5694 C C . ASP B 1 351 ? 7.367 37.531 26.094 1 98.44 351 ASP B C 1
ATOM 5696 O O . ASP B 1 351 ? 6.758 38.469 25.609 1 98.44 351 ASP B O 1
ATOM 5700 N N . GLY B 1 352 ? 6.863 36.312 26.125 1 98.69 352 GLY B N 1
ATOM 5701 C CA . GLY B 1 352 ? 5.512 36.062 25.656 1 98.69 352 GLY B CA 1
ATOM 5702 C C . GLY B 1 352 ? 4.449 36.75 26.484 1 98.69 352 GLY B C 1
ATOM 5703 O O . GLY B 1 352 ? 3.508 37.312 25.922 1 98.69 352 GLY B O 1
ATOM 5704 N N . ILE B 1 353 ? 4.613 36.719 27.797 1 98.62 353 ILE B N 1
ATOM 5705 C CA . ILE B 1 353 ? 3.691 37.406 28.688 1 98.62 353 ILE B CA 1
ATOM 5706 C C . ILE B 1 353 ? 3.691 38.906 28.375 1 98.62 353 ILE B C 1
ATOM 5708 O O . ILE B 1 353 ? 2.629 39.531 28.25 1 98.62 353 ILE B O 1
ATOM 5712 N N . ARG B 1 354 ? 4.867 39.438 28.219 1 98.19 354 ARG B N 1
ATOM 5713 C CA . ARG B 1 354 ? 5.004 40.875 27.922 1 98.19 354 ARG B CA 1
ATOM 5714 C C . ARG B 1 354 ? 4.316 41.219 26.609 1 98.19 354 ARG B C 1
ATOM 5716 O O . ARG B 1 354 ? 3.639 42.25 26.516 1 98.19 354 ARG B O 1
ATOM 5723 N N . LEU B 1 355 ? 4.512 40.406 25.609 1 98.69 355 LEU B N 1
ATOM 5724 C CA . LEU B 1 355 ? 3.887 40.625 24.312 1 98.69 355 LEU B CA 1
ATOM 5725 C C . LEU B 1 355 ? 2.373 40.75 24.453 1 98.69 355 LEU B C 1
ATOM 5727 O O . LEU B 1 355 ? 1.784 41.75 24.031 1 98.69 355 LEU B O 1
ATOM 5731 N N . PHE B 1 356 ? 1.712 39.75 25.078 1 98.75 356 PHE B N 1
ATOM 5732 C CA . PHE B 1 356 ? 0.261 39.75 25.219 1 98.75 356 PHE B CA 1
ATOM 5733 C C . PHE B 1 356 ? -0.202 40.875 26.141 1 98.75 356 PHE B C 1
ATOM 5735 O O . PHE B 1 356 ? -1.216 41.531 25.875 1 98.75 356 PHE B O 1
ATOM 5742 N N . LYS B 1 357 ? 0.536 41.094 27.203 1 98.5 357 LYS B N 1
ATOM 5743 C CA . LYS B 1 357 ? 0.177 42.156 28.141 1 98.5 357 LYS B CA 1
ATOM 5744 C C . LYS B 1 357 ? 0.157 43.531 27.438 1 98.5 357 LYS B C 1
ATOM 5746 O O . LYS B 1 357 ? -0.782 44.312 27.625 1 98.5 357 LYS B O 1
ATOM 5751 N N . CYS B 1 358 ? 1.179 43.781 26.672 1 98.25 358 CYS B N 1
ATOM 5752 C CA . CYS B 1 358 ? 1.279 45.062 25.984 1 98.25 358 CYS B CA 1
ATOM 5753 C C . CYS B 1 358 ? 0.142 45.25 24.984 1 98.25 358 CYS B C 1
ATOM 5755 O O . CYS B 1 358 ? -0.406 46.344 24.844 1 98.25 358 CYS B O 1
ATOM 5757 N N . ILE B 1 359 ? -0.203 44.156 24.281 1 98.56 359 ILE B N 1
ATOM 5758 C CA . ILE B 1 359 ? -1.304 44.219 23.328 1 98.56 359 ILE B CA 1
ATOM 5759 C C . ILE B 1 359 ? -2.611 44.5 24.062 1 98.56 359 ILE B C 1
ATOM 5761 O O . ILE B 1 359 ? -3.42 45.312 23.609 1 98.56 359 ILE B O 1
ATOM 5765 N N . ALA B 1 360 ? -2.799 43.844 25.219 1 98.31 360 ALA B N 1
ATOM 5766 C CA . ALA B 1 360 ? -4.012 44.062 26.016 1 98.31 360 ALA B CA 1
ATOM 5767 C C . ALA B 1 360 ? -4.102 45.5 26.516 1 98.31 360 ALA B C 1
ATOM 5769 O O . ALA B 1 360 ? -5.199 46.062 26.641 1 98.31 360 ALA B O 1
ATOM 5770 N N . LYS B 1 361 ? -2.932 46.094 26.875 1 96.31 361 LYS B N 1
ATOM 5771 C CA . LYS B 1 361 ? -2.877 47.406 27.484 1 96.31 361 LYS B CA 1
ATOM 5772 C C . LYS B 1 361 ? -2.975 48.5 26.438 1 96.31 361 LYS B C 1
ATOM 5774 O O . LYS B 1 361 ? -3.268 49.656 26.766 1 96.31 361 LYS B O 1
ATOM 5779 N N . GLY B 1 362 ? -2.559 48.188 25.203 1 81.75 362 GLY B N 1
ATOM 5780 C CA . GLY B 1 362 ? -2.391 49.156 24.125 1 81.75 362 GLY B CA 1
ATOM 5781 C C . GLY B 1 362 ? -3.377 50.312 24.188 1 81.75 362 GLY B C 1
ATOM 5782 O O . GLY B 1 362 ? -4.34 50.25 24.953 1 81.75 362 GLY B O 1
#

Sequence (724 aa):
MDINKIIEFRKELHKCPEIAHHEVKTQKLIKDFLRANTNVEIVEEDGWFYAKMKGLNPTKTIAFRSDHDAIMNSKNEMFHGCGHDGHTAIMCGTIMALEEDRPFNNVIFLFQPAEENGGGAKLCDKLFKDNTIDEIYGLHNMPNFKKGVAYYRKGCIQCASLGLRIKIDGIQTHASEPEKGLNPSYAISKIIERVKPLSKYIGFKSSKFEDLDFESLVLVTIINLSMGKLNFGVSPKSGEISLTIRAASDKDMKKIIKKIKEMKEDGYSYTYEIYDDFPETNNDVDLCNKTLKVLDKYGVEYMQMSEPIRASEDFGYYKKFCPSLFFMLGTGDGPSIHNENYKFNDDVIEDGIRLFKCIAKGMDINKIIEFRKELHKCPEIAHHEVKTQKLIKDFLRANTNVEIVEEDGWFYAKMKGLNPTKTIAFRSDHDAIMNSKNEMFHGCGHDGHTAIMCGTIMALEEDRPFNNVIFLFQPAEENGGGAKLCDKLFKDNTIDEIYGLHNMPNFKKGVAYYRKGCIQCASLGLRIKIDGIQTHASEPEKGLNPSYAISKIIERVKPLSKYIGFKSSKFEDLDFESLVLVTIINLSMGKLNFGVSPKSGEISLTIRAASDKDMKKIIKKIKEMKEDGYSYTYEIYDDFPETNNDVDLCNKTLKVLDKYGVEYMQMSEPIRASEDFGYYKKFCPSLFFMLGTGDGPSIHNENYKFNDDVIEDGIRLFKCIAKG

Foldseek 3Di:
DPLVVLLVLLVVLQVPAAAFLGCPVSVVSLVVLCVVQHDWAWADDDSWIKTKDAAPAAPFEEEEEAERHWDAAPVRDTGNLFCSSLSSSLLSLLRNVCRVVPAHHMYMYTYWGGWVFLCTVVVCVVVLVVDPHAEYEYEGAFEAPPALAWEFAAWFQEWWKKKKKKKKFKAKDWLVCPVVIDACVVLVVLLCVQQVVQQDDPAFAWDDRDPDTAHGRKHKDWDDKDFDDPDNGMRTGMIMTMIMIIHSAPVVVVVVVVVSVPSDDPRMDMDMDMTSTAHTQHAHPVVVVVLVVLCVVVVRHYYYDPGHDHHGTSQSVCVVRHGYTYIYHYRYHDDGRSDPRDDGRSVNSVSSSSSVNSSSRD/DDLVVLLVLLVVLQVPAAAFLGCPVSVVSLVVLCVVQHDWAWADDDSWIKTKDAAPAAPFEEEEEAERHWDAAPVRDTGNLFCSSLQSSLLSLLRNVCRVVPARHMYMYTYWGGWVFLCTVVVCVVVLVVDPHAEYEYEGAFEAPPALAWEFAAWFQEWWKKKKKKKKFKAKDWLVCPVVIDFCVVLVVLLCVQQVVQQDDPAFAWDDRDPDTAHGRKHKDWDDKDFDDPDNGMRTGMIMTMIMIIHSAPVVVVVVVVVSVPSDDPRMDMDMDMTSGAHTQHAHPVVVVVLVVLCVVVVRHYYYDPGHDHHGTSQSVCVVRHGYTYIYHYRYHDDGRSDPRDDGRSVNSVSSSSSVNSSSRD

Radius of gyration: 36.46 Å; Cα contacts (8 Å, |Δi|>4): 1755; chains: 2; bounding box: 41×110×73 Å

Solvent-accessible surface area (backbone atoms only — not comparable to full-atom values): 36445 Å² total; per-residue (Å²): 120,64,64,66,59,35,51,51,48,24,53,55,43,51,74,47,44,26,42,56,83,55,43,58,70,47,49,49,53,52,51,52,50,44,64,74,67,45,86,63,46,76,46,80,54,94,83,36,38,33,33,41,42,84,28,77,65,53,86,53,28,38,33,39,47,26,41,59,33,23,44,68,47,98,87,71,42,67,30,43,27,69,33,22,35,49,39,38,28,20,51,54,44,25,52,45,43,33,69,77,51,68,28,43,33,25,38,34,44,36,46,38,36,12,45,90,52,25,53,17,49,69,72,50,48,60,57,63,74,76,37,79,54,59,34,38,36,38,62,42,76,31,57,66,31,62,62,49,29,36,30,36,36,74,34,49,38,19,12,11,30,32,26,40,38,40,38,33,38,39,34,58,31,49,33,80,41,46,62,79,35,34,58,30,67,60,55,52,29,50,50,51,62,69,46,48,74,30,34,51,81,81,58,84,39,64,46,76,54,94,95,42,79,32,79,35,33,58,38,40,26,69,17,27,37,40,23,52,52,101,42,65,60,39,27,27,32,44,26,36,43,28,32,25,37,35,14,45,36,57,70,51,40,54,52,51,52,55,54,56,72,61,68,68,59,89,87,50,45,80,49,76,48,79,39,52,57,19,40,24,22,52,21,31,56,69,60,49,56,56,48,50,55,35,32,57,75,71,67,52,58,65,46,75,52,92,64,58,40,66,58,61,42,22,71,24,56,51,50,80,77,26,53,25,44,61,32,36,33,11,47,19,80,61,57,50,71,70,34,91,77,30,69,69,54,72,84,30,37,61,40,47,18,49,53,54,43,44,61,51,57,93,118,65,64,66,60,36,52,52,48,25,54,55,43,51,75,45,45,26,40,56,83,56,44,60,70,48,49,49,54,52,52,52,50,44,64,74,67,45,86,64,47,75,46,82,53,95,84,39,38,34,33,41,42,85,28,79,66,55,86,52,26,38,32,41,48,26,40,60,32,22,42,69,48,97,85,70,42,66,31,45,27,69,32,20,36,51,40,39,29,19,51,53,43,26,53,43,43,32,71,78,51,69,28,42,33,25,39,35,44,36,47,38,35,12,45,90,51,24,54,18,48,67,71,50,49,60,57,61,75,76,39,80,54,58,33,38,35,37,63,40,76,32,56,65,33,63,60,49,30,37,29,37,38,73,34,48,39,20,12,11,30,32,24,42,37,39,37,34,38,39,33,58,30,47,34,80,42,46,61,80,34,34,59,32,67,60,56,52,30,50,49,51,63,68,46,50,75,31,32,52,80,82,56,84,39,64,47,76,55,94,93,43,77,33,78,34,34,58,38,40,24,70,15,26,36,42,22,53,52,101,43,64,62,38,26,26,33,43,26,36,44,28,31,25,37,37,14,46,35,57,69,50,41,54,52,50,53,54,54,57,72,61,70,67,61,90,88,52,45,77,48,78,46,80,38,52,57,19,41,24,24,52,21,31,55,68,60,49,56,57,49,51,55,32,31,58,74,70,68,55,59,67,47,77,52,92,65,55,41,65,59,63,43,22,69,25,56,51,50,82,76,26,53,27,44,60,31,36,33,12,46,19,81,62,57,49,70,70,34,91,78,30,70,70,55,70,82,28,38,63,41,48,18,49,53,54,42,44,63,54,52,90

InterPro domains:
  IPR002933 Peptidase M20 [PF01546] (64-360)
  IPR011650 Peptidase M20, dimerisation domain [PF07687] (161-263)
  IPR017439 Amidohydrolase [PTHR11014] (4-360)
  IPR017439 Amidohydrolase [TIGR01891] (6-350)
  IPR036264 Bacterial exopeptidase dimerisation domain [SSF55031] (106-276)

pLDDT: mean 96.53, std 3.18, range [70.75, 98.94]

Nearest PDB structures (foldseek):
  6slf-assembly1_A  TM=7.565E-01  e=7.984E-31  Corynebacterium striatum
  1xmb-assembly1_A  TM=8.045E-01  e=1.433E-29  Arabidopsis thaliana
  7uoi-assembly1_A  TM=7.976E-01  e=1.981E-22  Enterococcus faecium 1,231,410
  3io1-assembly1_B-2  TM=7.250E-01  e=2.980E-21  Klebsiella pneumoniae subsp. pneumoniae MGH 78578
  3io1-assembly1_A-2  TM=7.332E-01  e=1.300E-20  Klebsiella pneumoniae subsp. pneumoniae MGH 78578